Protein AF-0000000081545478 (afdb_homodimer)

Radius of gyration: 35.24 Å; Cα contacts (8 Å, |Δi|>4): 975; chains: 2; bounding box: 111×118×73 Å

Nearest PDB structures (foldseek):
  4j7p-assembly1_A  TM=8.850E-01  e=7.788E-20  Saccharomyces cerevisiae S288C
  4j7q-assembly3_A  TM=8.726E-01  e=6.795E-19  Saccharomyces cerevisiae S288C
  4m8z-assembly1_A  TM=8.424E-01  e=1.894E-19  Saccharomyces cerevisiae S288C
  4j7q-assembly3_B  TM=8.771E-01  e=1.252E-18  Saccharomyces cerevisiae S288C
  4fmm-assembly1_B  TM=8.836E-01  e=5.019E-18  Saccharomyces cerevisiae S288C

Solvent-accessible surface area (backbone atoms only — not comparable to full-atom values): 41500 Å² total; per-residue (Å²): 115,10,18,70,30,65,41,78,67,76,83,74,75,80,73,73,75,69,75,75,78,71,76,75,75,72,71,79,66,78,61,72,68,64,86,63,81,64,82,66,58,68,75,37,71,75,75,46,70,66,58,64,88,84,48,59,60,71,78,75,79,82,70,52,73,68,54,47,51,49,36,53,51,47,46,50,51,51,51,50,50,48,70,72,61,57,54,82,85,40,88,60,35,65,59,52,54,53,56,77,62,39,85,64,47,47,52,27,42,23,33,29,48,25,62,32,61,70,59,22,51,55,44,53,49,52,33,54,54,46,42,71,72,69,34,66,83,55,59,23,48,59,75,33,40,82,67,47,64,62,50,22,57,40,78,44,23,30,32,52,49,34,23,30,30,39,35,38,28,47,61,38,57,84,77,86,56,59,70,53,50,49,52,37,51,50,42,52,50,54,52,45,60,70,50,35,46,89,89,41,70,38,30,32,40,37,35,44,37,50,84,60,48,77,88,46,45,75,56,65,70,55,54,49,50,48,49,49,48,41,20,61,62,38,31,48,30,55,57,33,40,34,42,28,63,49,64,65,64,54,55,52,53,45,62,68,48,42,85,40,25,37,67,72,51,42,72,23,54,39,68,61,60,69,52,58,79,49,18,53,35,72,36,27,48,48,90,41,75,70,26,44,27,35,68,53,92,42,52,69,53,52,50,50,52,52,28,61,64,69,30,44,39,57,79,24,50,63,55,92,58,78,50,80,62,67,66,91,58,61,72,78,68,72,66,81,61,74,65,68,72,62,73,64,63,59,71,77,62,77,77,74,81,80,72,87,62,95,75,69,80,127,116,9,20,71,32,64,42,78,66,76,83,74,73,79,73,74,77,69,75,74,76,71,76,74,75,73,71,77,67,78,60,74,70,64,84,65,81,64,81,66,59,67,76,37,70,74,75,46,72,66,59,63,86,83,48,59,61,73,79,75,78,81,69,51,71,68,54,46,51,48,35,52,50,46,45,50,52,50,53,49,50,46,69,73,61,56,53,82,84,40,88,59,35,66,60,52,55,54,54,77,62,38,84,63,48,48,52,27,42,23,34,30,48,26,62,32,62,71,59,22,52,55,44,54,49,52,33,54,54,45,41,71,71,68,34,64,82,55,59,23,48,60,76,33,41,81,68,47,63,63,48,22,57,40,79,44,21,28,34,52,50,34,25,30,29,39,35,37,29,49,62,38,60,84,76,86,57,60,69,53,50,48,53,36,51,51,41,50,50,54,53,46,59,71,51,37,47,90,89,42,70,38,29,31,40,36,34,44,36,51,84,59,47,77,87,46,47,73,56,66,69,53,54,48,50,48,49,48,47,40,22,60,64,38,32,48,29,54,56,33,42,34,42,28,62,49,64,65,65,56,54,53,52,44,62,68,48,41,85,40,25,38,68,73,51,42,70,23,54,40,69,61,62,70,50,59,80,50,18,52,36,72,37,27,48,49,91,41,74,72,26,44,26,34,69,52,92,41,54,70,52,52,52,50,54,50,28,59,63,67,30,46,38,57,81,23,50,64,56,90,58,78,50,79,61,69,66,91,58,63,72,77,66,73,64,80,60,76,65,71,74,67,76,67,68,66,77,80,67,74,77,75,72,83,65,84,61,92,83,62,84,126

InterPro domains:
  IPR001251 CRAL-TRIO lipid binding domain [PF00650] (150-290)
  IPR001251 CRAL-TRIO lipid binding domain [PS50191] (137-297)
  IPR001251 CRAL-TRIO lipid binding domain [SM00516] (147-294)
  IPR001251 CRAL-TRIO lipid binding domain [cd00170] (141-290)
  IPR036273 CRAL/TRIO, N-terminal domain superfamily [SSF46938] (46-143)
  IPR036865 CRAL-TRIO lipid binding domain superfamily [G3DSA:3.40.525.10] (38-317)
  IPR036865 CRAL-TRIO lipid binding domain superfamily [SSF52087] (142-310)
  IPR052578 Phosphatidylinositol Transfer CRAL-TRIO Domain-Containing Protein [PTHR45824] (63-307)

Sequence (724 aa):
MSFLFARRPGTSRAPSIAPSVADADVANGSTTPAPETENKPAKTHSLLLTPPADIEVEALPPLSSDRQSQVDDLRKHLVELHHEGLAQDDPYYGFEEAWIHEVLLPERYLGAVNWDLAAAKVRIKATLEWRRSFQPECISPDEVKPEALTGKHFIGGFDKQGRPILTVTPRNENTKSYDRQLRYMVWSFERCIQLMPKGVFQLNLVMDLEGNNAANNPPMSTSRAALNIMQNHYPNRLARAICNRGPWFFTLFFRVVSPFVDPITRQKILFNPSMTSLANPDQIATQWEGGEYDYEWDFDSYWSQLLDYCGVNPDGSRVSGPVPVDQNKTMGLTGAGPAPIKDQLQQDEHHEVANGTAVQEAMSFLFARRPGTSRAPSIAPSVADADVANGSTTPAPETENKPAKTHSLLLTPPADIEVEALPPLSSDRQSQVDDLRKHLVELHHEGLAQDDPYYGFEEAWIHEVLLPERYLGAVNWDLAAAKVRIKATLEWRRSFQPECISPDEVKPEALTGKHFIGGFDKQGRPILTVTPRNENTKSYDRQLRYMVWSFERCIQLMPKGVFQLNLVMDLEGNNAANNPPMSTSRAALNIMQNHYPNRLARAICNRGPWFFTLFFRVVSPFVDPITRQKILFNPSMTSLANPDQIATQWEGGEYDYEWDFDSYWSQLLDYCGVNPDGSRVSGPVPVDQNKTMGLTGAGPAPIKDQLQQDEHHEVANGTAVQEA

Foldseek 3Di:
DPVPDPDDDDPDPPPPPPPDPPPPPPPPPVPVPDVPPPCAFDADLDFALAADPQFDADADDDDDPVLVVLLVVLLVLLVVCLVPPDDPPPPCSVVSVVQSPDPCVLVLLCVLVVNPSVNSNVLQVVLSVVCVVLVLLQPFCLLLVVQPQQCQWAWGFAWSNQQTEIEGELVSGDDQPLVSVLSVVSNSLVLSCLSGAPNQQAHEYEYECAPPDPVSDHDPVSVVVSVVCCSRNVGPHHQAYEYEPHDVVVVVVCVVCLVVDDPNVSVRYHYLDDCCVTHPQCRADPVHPSHRPDYDDDSVSRVVNSCLLSQADNSSDGNPDDSPPVCVRPVPPPDCPDDPVPCCCVCPPPPDPDDDDPPDDD/DPVPDPDDDDPDDPPPPPPDPPPPPPPPPVPVPDVPPPCAFDADLDFALAADPQFDADADDDDDPVLVVLLVVLLVLLVVCLVPPDDPPPPCSVVSVVVSPDPCVLVLLCVLVVNPSVNSNVLQSVLSVVCVVLVLLQPFCLLLVVQPQQCQWAWGFAWSNQQTEIEGELVSGDDQPLVSVLSVVSNSLVLSCLSGAPNQQAHEYEYECAPDDPVSDHDPVSVVVSVVCCSRNVGPHHQAYEYEPHDVVVVVVCVVCLVVDDPNVSVRYHYLDDVCVTHPQCRADPVHPSHRPDYDDDSVSRVVNSCLLSQADNSSDGNPDDSPPVCVPPVPPPPPPDDPPPVCCPDPPPPDDPPPDDDDPD

pLDDT: mean 78.4, std 28.28, range [15.73, 98.62]

Secondary structure (DSSP, 8-state):
-TTT------------------------------------PPPB-----S--TT--PPPPPPPPHHHHHHHHHHHHHHHHHHHHHS-TTSTTHHHHHHHHT-TTHHHHHHHHTTT-HHHHHHHHHHHHHHHHHH-GGG--HHHHHHHHTT-SEEEEEE-TTS-EEEEE-GGG-----HHHHHHHHHHHHHHHHHHPPTT---EEEEEE-TT--GGGS--HHHHHHHHHHHHHHSTT-EEEEEEES--HHHHHHHHHHGGGB-HHHHHHEEES--GGGTS-GGGSBTTSTT--B-BPP-HHHHHHHHHHHHTB-TTS-B-SS-----TT----------------------------------/-TTT------------------------------------PPPB-----S--TT--PPPPPPPPHHHHHHHHHHHHHHHHHHHHHS-TTSTTHHHHHHHHT-TTHHHHHHHHTTT-HHHHHHHHHHHHHHHHHH-GGG--HHHHHHHHTT-SEEEEEE-TTS-EEEEE-GGG-----HHHHHHHHHHHHHHHHHHPPTT---EEEEEE-TT--GGGSPPHHHHHHHHHHHHHHSTT-EEEEEEES--HHHHHHHHHHGGGB-HHHHHHEEES--GGGTS-GGGSBTTSTT--B-BPP-HHHHHHHHHHHHTB-TTS-B-SS-----TT----------------------------------

Structure (mmCIF, N/CA/C/O backbone):
data_AF-0000000081545478-model_v1
#
loop_
_entity.id
_entity.type
_entity.pdbx_description
1 polymer 'Uncharacterized protein'
#
loop_
_atom_site.group_PDB
_atom_site.id
_atom_site.type_symbol
_atom_site.label_atom_id
_atom_site.label_alt_id
_atom_site.label_comp_id
_atom_site.label_asym_id
_atom_site.label_entity_id
_atom_site.label_seq_id
_atom_site.pdbx_PDB_ins_code
_atom_site.Cartn_x
_atom_site.Cartn_y
_atom_site.Cartn_z
_atom_site.occupancy
_atom_site.B_iso_or_equiv
_atom_site.auth_seq_id
_atom_site.auth_comp_id
_atom_site.auth_asym_id
_atom_site.auth_atom_id
_atom_site.pdbx_PDB_model_num
ATOM 1 N N . MET A 1 1 ? 7.199 14.703 -2.213 1 29.78 1 MET A N 1
ATOM 2 C CA . MET A 1 1 ? 7.273 13.352 -1.655 1 29.78 1 MET A CA 1
ATOM 3 C C . MET A 1 1 ? 7.574 13.398 -0.161 1 29.78 1 MET A C 1
ATOM 5 O O . MET A 1 1 ? 7.871 12.367 0.448 1 29.78 1 MET A O 1
ATOM 9 N N . SER A 1 2 ? 7.562 14.672 0.334 1 42.41 2 SER A N 1
ATOM 10 C CA . SER A 1 2 ? 8.281 15.25 1.463 1 42.41 2 SER A CA 1
ATOM 11 C C . SER A 1 2 ? 7.457 15.18 2.744 1 42.41 2 SER A C 1
ATOM 13 O O . SER A 1 2 ? 7.957 15.484 3.828 1 42.41 2 SER A O 1
ATOM 15 N N . PHE A 1 3 ? 6.074 15.031 2.537 1 38.38 3 PHE A N 1
ATOM 16 C CA . PHE A 1 3 ? 5.34 15.078 3.795 1 38.38 3 PHE A CA 1
ATOM 17 C C . PHE A 1 3 ? 5.723 13.906 4.691 1 38.38 3 PHE A C 1
ATOM 19 O O . PHE A 1 3 ? 5.844 14.062 5.906 1 38.38 3 PHE A O 1
ATOM 26 N N . LEU A 1 4 ? 5.977 12.758 3.984 1 37.88 4 LEU A N 1
ATOM 27 C CA . LEU A 1 4 ? 6.352 11.523 4.676 1 37.88 4 LEU A CA 1
ATOM 28 C C . LEU A 1 4 ? 7.867 11.383 4.75 1 37.88 4 LEU A C 1
ATOM 30 O O . LEU A 1 4 ? 8.383 10.641 5.586 1 37.88 4 LEU A O 1
ATOM 34 N N . PHE A 1 5 ? 8.867 11.859 3.637 1 43.5 5 PHE A N 1
ATOM 35 C CA . PHE A 1 5 ? 10.133 11.203 3.336 1 43.5 5 PHE A CA 1
ATOM 36 C C . PHE A 1 5 ? 11.297 12.188 3.436 1 43.5 5 PHE A C 1
ATOM 38 O O .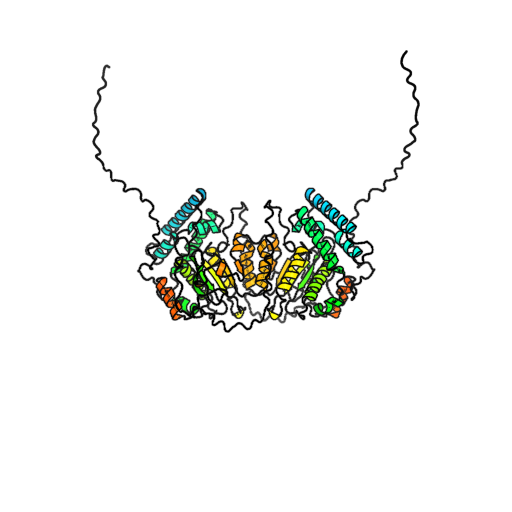 PHE A 1 5 ? 11.195 13.32 2.961 1 43.5 5 PHE A O 1
ATOM 45 N N . ALA A 1 6 ? 12.258 12.094 4.359 1 34.22 6 ALA A N 1
ATOM 46 C CA . ALA A 1 6 ? 13.602 12.648 4.18 1 34.22 6 ALA A CA 1
ATOM 47 C C . ALA A 1 6 ? 14.406 11.812 3.189 1 34.22 6 ALA A C 1
ATOM 49 O O . ALA A 1 6 ? 14.609 10.609 3.398 1 34.22 6 ALA A O 1
ATOM 50 N N . ARG A 1 7 ? 14.617 12.109 1.816 1 34.69 7 ARG A N 1
ATOM 51 C CA . ARG A 1 7 ? 15.352 11.344 0.819 1 34.69 7 ARG A CA 1
ATOM 52 C C . ARG A 1 7 ? 16.859 11.383 1.096 1 34.69 7 ARG A C 1
ATOM 54 O O . ARG A 1 7 ? 17.391 12.422 1.479 1 34.69 7 ARG A O 1
ATOM 61 N N . ARG A 1 8 ? 17.594 10.273 1.233 1 30.59 8 ARG A N 1
ATOM 62 C CA . ARG A 1 8 ? 19.047 10.25 1.146 1 30.59 8 ARG A CA 1
ATOM 63 C C . ARG A 1 8 ? 19.516 10.781 -0.204 1 30.59 8 ARG A C 1
ATOM 65 O O . ARG A 1 8 ? 18.812 10.656 -1.207 1 30.59 8 ARG A O 1
ATOM 72 N N . PRO A 1 9 ? 20.859 11.453 -0.385 1 28.75 9 PRO A N 1
ATOM 73 C CA . PRO A 1 9 ? 21.516 12.117 -1.509 1 28.75 9 PRO A CA 1
ATOM 74 C C . PRO A 1 9 ? 21.812 11.164 -2.666 1 28.75 9 PRO A C 1
ATOM 76 O O . PRO A 1 9 ? 22.609 11.492 -3.557 1 28.75 9 PRO A O 1
ATOM 79 N N . GLY A 1 10 ? 21.203 10.094 -3.129 1 25.89 10 GLY A N 1
ATOM 80 C CA . GLY A 1 10 ? 21.906 9.492 -4.254 1 25.89 10 GLY A CA 1
ATOM 81 C C . GLY A 1 10 ? 22.016 10.422 -5.449 1 25.89 10 GLY A C 1
ATOM 82 O O . GLY A 1 10 ? 21.281 11.414 -5.539 1 25.89 10 GLY A O 1
ATOM 83 N N . THR A 1 11 ? 23.25 10.453 -6.297 1 26.59 11 THR A N 1
ATOM 84 C CA . THR A 1 11 ? 23.766 11.195 -7.43 1 26.59 11 THR A CA 1
ATOM 85 C C . THR A 1 11 ? 22.734 11.289 -8.547 1 26.59 11 THR A C 1
ATOM 87 O O . THR A 1 11 ? 23.031 11.773 -9.641 1 26.59 11 THR A O 1
ATOM 90 N N . SER A 1 12 ? 21.562 10.641 -8.484 1 24.33 12 SER A N 1
ATOM 91 C CA . SER A 1 12 ? 20.984 10.359 -9.789 1 24.33 12 SER A CA 1
ATOM 92 C C . SER A 1 12 ? 20.562 11.648 -10.5 1 24.33 12 SER A C 1
ATOM 94 O O . SER A 1 12 ? 20.172 12.625 -9.844 1 24.33 12 SER A O 1
ATOM 96 N N . ARG A 1 13 ? 21 11.867 -11.891 1 24.81 13 ARG A N 1
ATOM 97 C CA . ARG A 1 13 ? 20.641 12.852 -12.898 1 24.81 13 ARG A CA 1
ATOM 98 C C . ARG A 1 13 ? 19.172 13.25 -12.773 1 24.81 13 ARG A C 1
ATOM 100 O O . ARG A 1 13 ? 18.328 12.422 -12.445 1 24.81 13 ARG A O 1
ATOM 107 N N . ALA A 1 14 ? 18.938 14.531 -12.859 1 25.2 14 ALA A N 1
ATOM 108 C CA . ALA A 1 14 ? 17.688 15.281 -12.734 1 25.2 14 ALA A CA 1
ATOM 109 C C . ALA A 1 14 ? 16.594 14.664 -13.594 1 25.2 14 ALA A C 1
ATOM 111 O O . ALA A 1 14 ? 16.703 14.617 -14.82 1 25.2 14 ALA A O 1
ATOM 112 N N . PRO A 1 15 ? 15.938 13.453 -13.148 1 22.56 15 PRO A N 1
ATOM 113 C CA . PRO A 1 15 ? 15.008 13 -14.18 1 22.56 15 PRO A CA 1
ATOM 114 C C . PRO A 1 15 ? 14.055 14.102 -14.641 1 22.56 15 PRO A C 1
ATOM 116 O O . PRO A 1 15 ? 13.727 15 -13.875 1 22.56 15 PRO A O 1
ATOM 119 N N . SER A 1 16 ? 14.18 14.539 -15.906 1 21.16 16 SER A N 1
ATOM 120 C CA . SER A 1 16 ? 13.273 15.43 -16.625 1 21.16 16 SER A CA 1
ATOM 121 C C . SER A 1 16 ? 11.82 15.141 -16.266 1 21.16 16 SER A C 1
ATOM 123 O O . SER A 1 16 ? 11.391 13.984 -16.266 1 21.16 16 SER A O 1
ATOM 125 N N . ILE A 1 17 ? 11.414 15.883 -15.328 1 22.72 17 ILE A N 1
ATOM 126 C CA . ILE A 1 17 ? 10.016 15.844 -14.922 1 22.72 17 ILE A CA 1
ATOM 127 C C . ILE A 1 17 ? 9.125 15.711 -16.156 1 22.72 17 ILE A C 1
ATOM 129 O O . ILE A 1 17 ? 9.078 16.609 -17 1 22.72 17 ILE A O 1
ATOM 133 N N . ALA A 1 18 ? 9.117 14.562 -16.75 1 23.89 18 ALA A N 1
ATOM 134 C CA . ALA A 1 18 ? 8.164 14.422 -17.844 1 23.89 18 ALA A CA 1
ATOM 135 C C . ALA A 1 18 ? 6.828 15.078 -17.5 1 23.89 18 ALA A C 1
ATOM 137 O O . ALA A 1 18 ? 6.391 15.055 -16.359 1 23.89 18 ALA A O 1
ATOM 138 N N . PRO A 1 19 ? 6.324 16.047 -18.328 1 22.33 19 PRO A N 1
ATOM 139 C CA . PRO A 1 19 ? 5.07 16.797 -18.234 1 22.33 19 PRO A CA 1
ATOM 140 C C . PRO A 1 19 ? 3.912 15.945 -17.719 1 22.33 19 PRO A C 1
ATOM 142 O O . PRO A 1 19 ? 3.934 14.719 -17.844 1 22.33 19 PRO A O 1
ATOM 145 N N . SER A 1 20 ? 3.375 16.406 -16.594 1 23.84 20 SER A N 1
ATOM 146 C CA . SER A 1 20 ? 2.125 15.945 -16 1 23.84 20 SER A CA 1
ATOM 147 C C . SER A 1 20 ? 1.13 15.516 -17.078 1 23.84 20 SER A C 1
ATOM 149 O O . SER A 1 20 ? 0.879 16.25 -18.031 1 23.84 20 SER A O 1
ATOM 151 N N . VAL A 1 21 ? 1.132 14.305 -17.406 1 24.56 21 VAL A N 1
ATOM 152 C CA . VAL A 1 21 ? 0.059 13.844 -18.281 1 24.56 21 VAL A CA 1
ATOM 153 C C . VAL A 1 21 ? -1.245 14.547 -17.922 1 24.56 21 VAL A C 1
ATOM 155 O O . VAL A 1 21 ? -1.682 14.516 -16.766 1 24.56 21 VAL A O 1
ATOM 158 N N . ALA A 1 22 ? -1.546 15.734 -18.547 1 24.7 22 ALA A N 1
ATOM 159 C CA . ALA A 1 22 ? -2.811 16.453 -18.641 1 24.7 22 ALA A CA 1
ATOM 160 C C . ALA A 1 22 ? -3.998 15.508 -18.5 1 24.7 22 ALA A C 1
ATOM 162 O O . ALA A 1 22 ? -4.07 14.492 -19.188 1 24.7 22 ALA A O 1
ATOM 163 N N . ASP A 1 23 ? -4.527 15.43 -17.344 1 25.06 23 ASP A N 1
ATOM 164 C CA . ASP A 1 23 ? -5.84 14.805 -17.203 1 25.06 23 ASP A CA 1
ATOM 165 C C . ASP A 1 23 ? -6.805 15.305 -18.281 1 25.06 23 ASP A C 1
ATOM 167 O O . ASP A 1 23 ? -7.062 16.5 -18.391 1 25.06 23 ASP A O 1
ATOM 171 N N . ALA A 1 24 ? -6.738 14.828 -19.5 1 25.86 24 ALA A N 1
ATOM 172 C CA . ALA A 1 24 ? -7.812 15.078 -20.453 1 25.86 24 ALA A CA 1
ATOM 173 C C . ALA A 1 24 ? -9.164 15.195 -19.75 1 25.86 24 ALA A C 1
ATOM 175 O O . ALA A 1 24 ? -9.539 14.312 -18.984 1 25.86 24 ALA A O 1
ATOM 176 N N . ASP A 1 25 ? -9.578 16.359 -19.359 1 25.92 25 ASP A N 1
ATOM 177 C CA . ASP A 1 25 ? -10.945 16.766 -19.078 1 25.92 25 ASP A CA 1
ATOM 178 C C . ASP A 1 25 ? -11.93 16.094 -20.031 1 25.92 25 ASP A C 1
ATOM 180 O O . ASP A 1 25 ? -11.953 16.391 -21.219 1 25.92 25 ASP A O 1
ATOM 184 N N . VAL A 1 26 ? -12.117 14.852 -19.969 1 25.78 26 VAL A N 1
ATOM 185 C CA . VAL A 1 26 ? -13.234 14.328 -20.75 1 25.78 26 VAL A CA 1
ATOM 186 C C . VAL A 1 26 ? -14.508 15.102 -20.406 1 25.78 26 VAL A C 1
ATOM 188 O O . VAL A 1 26 ? -15 15.039 -19.281 1 25.78 26 VAL A O 1
ATOM 191 N N . ALA A 1 27 ? -14.641 16.359 -20.875 1 27.2 27 ALA A N 1
ATOM 192 C CA . ALA A 1 27 ? -15.969 16.953 -20.984 1 27.2 27 ALA A CA 1
ATOM 193 C C . ALA A 1 27 ? -17.016 15.883 -21.297 1 27.2 27 ALA A C 1
ATOM 195 O O . ALA A 1 27 ? -16.875 15.109 -22.234 1 27.2 27 ALA A O 1
ATOM 196 N N . ASN A 1 28 ? -17.719 15.469 -20.281 1 26.55 28 ASN A N 1
ATOM 197 C CA . ASN A 1 28 ? -18.922 14.672 -20.453 1 26.55 28 ASN A CA 1
ATOM 198 C C . ASN A 1 28 ? -19.875 15.305 -21.469 1 26.55 28 ASN A C 1
ATOM 200 O O . ASN A 1 28 ? -20.719 16.109 -21.109 1 26.55 28 ASN A O 1
ATOM 204 N N . GLY A 1 29 ? -19.328 15.984 -22.547 1 26.53 29 GLY A N 1
ATOM 205 C CA . GLY A 1 29 ? -20.375 16.297 -23.516 1 26.53 29 GLY A CA 1
ATOM 206 C C . GLY A 1 29 ? -21.344 15.148 -23.703 1 26.53 29 GLY A C 1
ATOM 207 O O . GLY A 1 29 ? -20.938 13.992 -23.844 1 26.53 29 GLY A O 1
ATOM 208 N N . SER A 1 30 ? -22.516 15.336 -23.078 1 30.11 30 SER A N 1
ATOM 209 C CA . SER A 1 30 ? -23.688 14.5 -23.328 1 30.11 30 SER A CA 1
ATOM 210 C C . SER A 1 30 ? -23.891 14.25 -24.812 1 30.11 30 SER A C 1
ATOM 212 O O . SER A 1 30 ? -24.719 14.906 -25.453 1 30.11 30 SER A O 1
ATOM 214 N N . THR A 1 31 ? -22.812 14.258 -25.641 1 31.36 31 THR A N 1
ATOM 215 C CA . THR A 1 31 ? -23.25 13.898 -26.984 1 31.36 31 THR A CA 1
ATOM 216 C C . THR A 1 31 ? -24.125 12.641 -26.953 1 31.36 31 THR A C 1
ATOM 218 O O . THR A 1 31 ? -23.797 11.672 -26.266 1 31.36 31 THR A O 1
ATOM 221 N N . THR A 1 32 ? -25.391 12.836 -27.156 1 34.22 32 THR A N 1
ATOM 222 C CA . THR A 1 32 ? -26.281 11.727 -27.453 1 34.22 32 THR A CA 1
ATOM 223 C C . THR A 1 32 ? -25.578 10.664 -28.297 1 34.22 32 THR A C 1
ATOM 225 O O . THR A 1 32 ? -25.109 10.953 -29.406 1 34.22 32 THR A O 1
ATOM 228 N N . PRO A 1 33 ? -24.781 9.797 -27.625 1 34.97 33 PRO A N 1
ATOM 229 C CA . PRO A 1 33 ? -24.062 8.891 -28.531 1 34.97 33 PRO A CA 1
ATOM 230 C C . PRO A 1 33 ? -24.922 8.438 -29.703 1 34.97 33 PRO A C 1
ATOM 232 O O . PRO A 1 33 ? -26.141 8.266 -29.562 1 34.97 33 PRO A O 1
ATOM 235 N N . ALA A 1 34 ? -24.703 8.914 -30.859 1 35.97 34 ALA A N 1
ATOM 236 C CA . ALA A 1 34 ? -25.375 8.25 -31.984 1 35.97 34 ALA A CA 1
ATOM 237 C C . ALA A 1 34 ? -25.562 6.766 -31.703 1 35.97 34 ALA A C 1
ATOM 239 O O . ALA A 1 34 ? -24.781 6.164 -30.953 1 35.97 34 ALA A O 1
ATOM 240 N N . PRO A 1 35 ? -26.734 6.203 -31.938 1 37.16 35 PRO A N 1
ATOM 241 C CA . PRO A 1 35 ? -26.844 4.746 -31.828 1 37.16 35 PRO A CA 1
ATOM 242 C C . PRO A 1 35 ? -25.609 4.027 -32.375 1 37.16 35 PRO A C 1
ATOM 244 O O . PRO A 1 35 ? -25.375 4.062 -33.594 1 37.16 35 PRO A O 1
ATOM 247 N N . GLU A 1 36 ? -24.391 4.457 -31.969 1 37.41 36 GLU A N 1
ATOM 248 C CA . GLU A 1 36 ? -23.312 3.701 -32.594 1 37.41 36 GLU A CA 1
ATOM 249 C C . GLU A 1 36 ? -23.641 2.211 -32.656 1 37.41 36 GLU A C 1
ATOM 251 O O . GLU A 1 36 ? -23.922 1.595 -31.625 1 37.41 36 GLU A O 1
ATOM 256 N N . THR A 1 37 ? -24.312 1.802 -33.562 1 40.41 37 THR A N 1
ATOM 257 C CA . THR A 1 37 ? -24.281 0.386 -33.906 1 40.41 37 THR A CA 1
ATOM 258 C C . THR A 1 37 ? -22.938 -0.234 -33.531 1 40.41 37 THR A C 1
ATOM 260 O O . THR A 1 37 ? -22.016 -0.239 -34.344 1 40.41 37 THR A O 1
ATOM 263 N N . GLU A 1 38 ? -22.156 0.288 -32.531 1 45.47 38 GLU A N 1
ATOM 264 C CA . GLU A 1 38 ? -20.828 -0.16 -32.156 1 45.47 38 GLU A CA 1
ATOM 265 C C . GLU A 1 38 ? -20.75 -1.684 -32.094 1 45.47 38 GLU A C 1
ATOM 267 O O . GLU A 1 38 ? -21.625 -2.338 -31.531 1 45.47 38 GLU A O 1
ATOM 272 N N . ASN A 1 39 ? -20.188 -2.283 -33.062 1 51.59 39 ASN A N 1
ATOM 273 C CA . ASN A 1 39 ? -19.844 -3.684 -33.281 1 51.59 39 ASN A CA 1
ATOM 274 C C . ASN A 1 39 ? -19.328 -4.324 -31.984 1 51.59 39 ASN A C 1
ATOM 276 O O . ASN A 1 39 ? -18.141 -4.246 -31.672 1 51.59 39 ASN A O 1
ATOM 280 N N . LYS A 1 40 ? -20.031 -4.383 -30.969 1 66.56 40 LYS A N 1
ATOM 281 C CA . LYS A 1 40 ? -19.688 -5.168 -29.781 1 66.56 40 LYS A CA 1
ATOM 282 C C . LYS A 1 40 ? -19.141 -6.543 -30.172 1 66.56 40 LYS A C 1
ATOM 284 O O . LYS A 1 40 ? -19.75 -7.246 -30.984 1 66.56 40 LYS A O 1
ATOM 289 N N . PRO A 1 41 ? -17.984 -6.875 -29.734 1 77.5 41 PRO A N 1
ATOM 290 C CA . PRO A 1 41 ? -17.469 -8.211 -30.047 1 77.5 41 PRO A CA 1
ATOM 291 C C . PRO A 1 41 ? -18.484 -9.32 -29.75 1 77.5 41 PRO A C 1
ATOM 293 O O . PRO A 1 41 ? -19.297 -9.18 -28.844 1 77.5 41 PRO A O 1
ATOM 296 N N . ALA A 1 42 ? -18.5 -10.297 -30.562 1 87.81 42 ALA A N 1
ATOM 297 C CA . ALA A 1 42 ? -19.406 -11.43 -30.406 1 87.81 42 ALA A CA 1
ATOM 298 C C . ALA A 1 42 ? -19.062 -12.25 -29.172 1 87.81 42 ALA A C 1
ATOM 300 O O . ALA A 1 42 ? -17.891 -12.484 -28.875 1 87.81 42 ALA A O 1
ATOM 301 N N . LYS A 1 43 ? -20.141 -12.562 -28.422 1 93.69 43 LYS A N 1
ATOM 302 C CA . LYS A 1 43 ? -19.969 -13.461 -27.297 1 93.69 43 LYS A CA 1
ATOM 303 C C . LYS A 1 43 ? -19.359 -14.789 -27.734 1 93.69 43 LYS A C 1
ATOM 305 O O . LYS A 1 43 ? -19.609 -15.242 -28.859 1 93.69 43 LYS A O 1
ATOM 310 N N . THR A 1 44 ? -18.5 -15.289 -26.891 1 95.81 44 THR A N 1
ATOM 311 C CA . THR A 1 44 ? -17.875 -16.562 -27.219 1 95.81 44 THR A CA 1
ATOM 312 C C . THR A 1 44 ? -17.766 -17.453 -26 1 95.81 44 THR A C 1
ATOM 314 O O . THR A 1 44 ? -17.875 -16.984 -24.859 1 95.81 44 THR A O 1
ATOM 317 N N . HIS A 1 45 ? -17.625 -18.75 -26.25 1 96.62 45 HIS A N 1
ATOM 318 C CA . HIS A 1 45 ? -17.312 -19.734 -25.203 1 96.62 45 HIS A CA 1
ATOM 319 C C . HIS A 1 45 ? -15.953 -20.375 -25.438 1 96.62 45 HIS A C 1
ATOM 321 O O . HIS A 1 45 ? -15.602 -21.344 -24.75 1 96.62 45 HIS A O 1
ATOM 327 N N . SER A 1 46 ? -15.234 -19.812 -26.375 1 96.44 46 SER A N 1
ATOM 328 C CA . SER A 1 46 ? -13.891 -20.312 -26.672 1 96.44 46 SER A CA 1
ATOM 329 C C . SER A 1 46 ? -12.852 -19.672 -25.766 1 96.44 46 SER A C 1
ATOM 331 O O . SER A 1 46 ? -12.734 -18.438 -25.719 1 96.44 46 SER A O 1
ATOM 333 N N . LEU A 1 47 ? -12.133 -20.469 -25.094 1 97 47 LEU A N 1
ATOM 334 C CA . LEU A 1 47 ? -11.102 -19.984 -24.188 1 97 47 LEU A CA 1
ATOM 335 C C . LEU A 1 47 ? -9.82 -19.672 -24.953 1 97 47 LEU A C 1
ATOM 337 O O . LEU A 1 47 ? -9.484 -20.344 -25.922 1 97 47 LEU A O 1
ATOM 341 N N . LEU A 1 48 ? -9.164 -18.641 -24.547 1 97.44 48 LEU A N 1
ATOM 342 C CA . LEU A 1 48 ? -7.852 -18.297 -25.094 1 97.44 48 LEU A CA 1
ATOM 343 C C . LEU A 1 48 ? -6.738 -19 -24.328 1 97.44 48 LEU A C 1
ATOM 345 O O . LEU A 1 48 ? -6.32 -18.547 -23.25 1 97.44 48 LEU A O 1
ATOM 349 N N . LEU A 1 49 ? -6.246 -20.109 -24.875 1 96.81 49 LEU A N 1
ATOM 350 C CA . LEU A 1 49 ? -5.32 -20.969 -24.156 1 96.81 49 LEU A CA 1
ATOM 351 C C . LEU A 1 49 ? -3.949 -20.984 -24.828 1 96.81 49 LEU A C 1
ATOM 353 O O . LEU A 1 49 ? -3.008 -21.594 -24.312 1 96.81 49 LEU A O 1
ATOM 357 N N . THR A 1 50 ? -3.84 -20.312 -25.969 1 95.06 50 THR A N 1
ATOM 358 C CA . THR A 1 50 ? -2.574 -20.156 -26.688 1 95.06 50 THR A CA 1
ATOM 359 C C . THR A 1 50 ? -2.289 -18.688 -26.984 1 95.06 50 THR A C 1
ATOM 361 O O . THR A 1 50 ? -3.195 -17.938 -27.328 1 95.06 50 THR A O 1
ATOM 364 N N . PRO A 1 51 ? -1.076 -18.328 -26.812 1 94 51 PRO A N 1
ATOM 365 C CA . PRO A 1 51 ? -0.77 -16.938 -27.125 1 94 51 PRO A CA 1
ATOM 366 C C . PRO A 1 51 ? -0.974 -16.594 -28.609 1 94 51 PRO A C 1
ATOM 368 O O . PRO A 1 51 ? -0.86 -17.484 -29.453 1 94 51 PRO A O 1
ATOM 371 N N . PRO A 1 52 ? -1.3 -15.344 -28.812 1 92.75 52 PRO A N 1
ATOM 372 C CA . PRO A 1 52 ? -1.394 -14.938 -30.219 1 92.75 52 PRO A CA 1
ATOM 373 C C . PRO A 1 52 ? -0.081 -15.125 -30.969 1 92.75 52 PRO A C 1
ATOM 375 O O . PRO A 1 52 ? 0.998 -15.023 -30.375 1 92.75 52 PRO A O 1
ATOM 378 N N . ALA A 1 53 ? -0.192 -15.328 -32.219 1 88.69 53 ALA A N 1
ATOM 379 C CA . ALA A 1 53 ? 0.953 -15.625 -33.062 1 88.69 53 ALA A CA 1
ATOM 380 C C . ALA A 1 53 ? 1.876 -14.414 -33.188 1 88.69 53 ALA A C 1
ATOM 382 O O . ALA A 1 53 ? 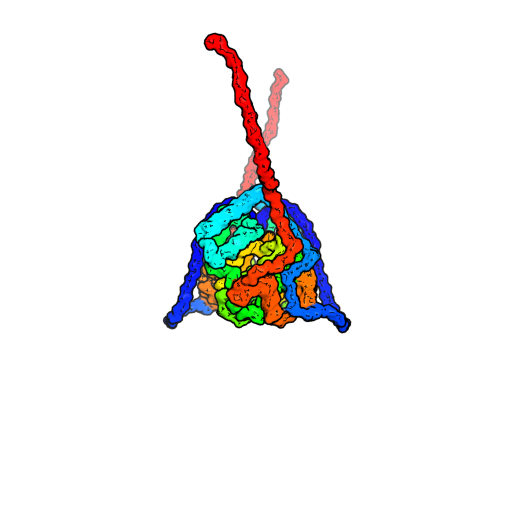3.072 -14.562 -33.469 1 88.69 53 ALA A O 1
ATOM 383 N N . ASP A 1 54 ? 1.359 -13.242 -32.969 1 88.12 54 ASP A N 1
ATOM 384 C CA . ASP A 1 54 ? 2.133 -12.023 -33.188 1 88.12 54 ASP A CA 1
ATOM 385 C C . ASP A 1 54 ? 2.91 -11.641 -31.938 1 88.12 54 ASP A C 1
ATOM 387 O O . ASP A 1 54 ? 3.641 -10.648 -31.922 1 88.12 54 ASP A O 1
ATOM 391 N N . ILE A 1 55 ? 2.754 -12.414 -30.922 1 86.25 55 ILE A N 1
ATOM 392 C CA . ILE A 1 55 ? 3.436 -12.078 -29.672 1 86.25 55 ILE A CA 1
ATOM 393 C C . ILE A 1 55 ? 4.895 -12.531 -29.75 1 86.25 55 ILE A C 1
ATOM 395 O O . ILE A 1 55 ? 5.184 -13.648 -30.172 1 86.25 55 ILE A O 1
ATOM 399 N N . GLU A 1 56 ? 5.73 -11.547 -29.5 1 80.44 56 GLU A N 1
ATOM 400 C CA . GLU A 1 56 ? 7.16 -11.828 -29.422 1 80.44 56 GLU A CA 1
ATOM 401 C C . GLU A 1 56 ? 7.633 -11.859 -27.969 1 80.44 56 GLU A C 1
ATOM 403 O O . GLU A 1 56 ? 7.57 -10.844 -27.266 1 80.44 56 GLU A O 1
ATOM 408 N N . VAL A 1 57 ? 8.039 -13.047 -27.547 1 86.5 57 VAL A N 1
ATOM 409 C CA . VAL A 1 57 ? 8.594 -13.188 -26.203 1 86.5 57 VAL A CA 1
ATOM 410 C C . VAL A 1 57 ? 10 -12.602 -26.156 1 86.5 57 VAL A C 1
ATOM 412 O O . VAL A 1 57 ? 10.875 -13.016 -26.906 1 86.5 57 VAL A O 1
ATOM 415 N N . GLU A 1 58 ? 10.07 -11.602 -25.359 1 84 58 GLU A N 1
ATOM 416 C CA . GLU A 1 58 ? 11.383 -10.977 -25.219 1 84 58 GLU A CA 1
ATOM 417 C C . GLU A 1 58 ? 12.406 -11.953 -24.641 1 84 58 GLU A C 1
ATOM 419 O O . GLU A 1 58 ? 12.109 -12.648 -23.656 1 84 58 GLU A O 1
ATOM 424 N N . ALA A 1 59 ? 13.562 -11.977 -25.344 1 84.69 59 ALA A N 1
ATOM 425 C CA . ALA A 1 59 ? 14.625 -12.859 -24.859 1 84.69 59 ALA A CA 1
ATOM 426 C C . ALA A 1 59 ? 15.195 -12.352 -23.547 1 84.69 59 ALA A C 1
ATOM 428 O O . ALA A 1 59 ? 15.32 -11.141 -23.328 1 84.69 59 ALA A O 1
ATOM 429 N N . LEU A 1 60 ? 15.5 -13.266 -22.703 1 86.19 60 LEU A N 1
ATOM 430 C CA . LEU A 1 60 ? 16.156 -12.906 -21.453 1 86.19 60 LEU A CA 1
ATOM 431 C C . LEU A 1 60 ? 17.609 -12.531 -21.688 1 86.19 60 LEU A C 1
ATOM 433 O O . LEU A 1 60 ? 18.281 -13.133 -22.516 1 86.19 60 LEU A O 1
ATOM 437 N N . PRO A 1 61 ? 17.984 -11.562 -20.969 1 86.12 61 PRO A N 1
ATOM 438 C CA . PRO A 1 61 ? 19.406 -11.234 -21.094 1 86.12 61 PRO A CA 1
ATOM 439 C C . PRO A 1 61 ? 20.312 -12.391 -20.688 1 86.12 61 PRO A C 1
ATOM 441 O O . PRO A 1 61 ? 19.984 -13.141 -19.766 1 86.12 61 PRO A O 1
ATOM 444 N N . PRO A 1 62 ? 21.484 -12.43 -21.438 1 91.38 62 PRO A N 1
ATOM 445 C CA . PRO A 1 62 ? 22.422 -13.484 -21.047 1 91.38 62 PRO A CA 1
ATOM 446 C C . PRO A 1 62 ? 22.969 -13.289 -19.641 1 91.38 62 PRO A C 1
ATOM 448 O O . PRO A 1 62 ? 23.156 -12.148 -19.188 1 91.38 62 PRO A O 1
ATOM 451 N N . LEU A 1 63 ? 23.234 -14.352 -19.047 1 93.75 63 LEU A N 1
ATOM 452 C CA . LEU A 1 63 ? 23.781 -14.312 -17.703 1 93.75 63 LEU A CA 1
ATOM 453 C C . LEU A 1 63 ? 25.297 -14.086 -17.734 1 93.75 63 LEU A C 1
ATOM 455 O O . LEU A 1 63 ? 25.969 -14.516 -18.688 1 93.75 63 LEU A O 1
ATOM 459 N N . SER A 1 64 ? 25.719 -13.391 -16.734 1 95.62 64 SER A N 1
ATOM 460 C CA . SER A 1 64 ? 27.156 -13.375 -16.547 1 95.62 64 SER A CA 1
ATOM 461 C C . SER A 1 64 ? 27.688 -14.766 -16.219 1 95.62 64 SER A C 1
ATOM 463 O O . SER A 1 64 ? 26.922 -15.656 -15.844 1 95.62 64 SER A O 1
ATOM 465 N N . SER A 1 65 ? 29.031 -14.891 -16.422 1 95.62 65 SER A N 1
ATOM 466 C CA . SER A 1 65 ? 29.656 -16.172 -16.125 1 95.62 65 SER A CA 1
ATOM 467 C C . SER A 1 65 ? 29.438 -16.578 -14.672 1 95.62 65 SER A C 1
ATOM 469 O O . SER A 1 65 ? 29.188 -17.75 -14.375 1 95.62 65 SER A O 1
ATOM 471 N N . ASP A 1 66 ? 29.484 -15.625 -13.82 1 96.5 66 ASP A N 1
ATOM 472 C CA . ASP A 1 66 ? 29.281 -15.883 -12.398 1 96.5 66 ASP A CA 1
ATOM 473 C C . ASP A 1 66 ? 27.859 -16.344 -12.125 1 96.5 66 ASP A C 1
ATOM 475 O O . ASP A 1 66 ? 27.641 -17.297 -11.383 1 96.5 66 ASP A O 1
ATOM 479 N N . ARG A 1 67 ? 26.953 -15.727 -12.711 1 96.44 67 ARG A N 1
ATOM 480 C CA . ARG A 1 67 ? 25.547 -16.078 -12.508 1 96.44 67 ARG A CA 1
ATOM 481 C C . ARG A 1 67 ? 25.234 -17.453 -13.125 1 96.44 67 ARG A C 1
ATOM 483 O O . ARG A 1 67 ? 24.469 -18.234 -12.555 1 96.44 67 ARG A O 1
ATOM 490 N N . GLN A 1 68 ? 25.875 -17.688 -14.203 1 97.25 68 GLN A N 1
ATOM 491 C CA . GLN A 1 68 ? 25.688 -19 -14.82 1 97.25 68 GLN A CA 1
ATOM 492 C C . GLN A 1 68 ? 26.203 -20.109 -13.914 1 97.25 68 GLN A C 1
ATOM 494 O O . GLN A 1 68 ? 25.578 -21.172 -13.805 1 97.25 68 GLN A O 1
ATOM 499 N N . SER A 1 69 ? 27.312 -19.828 -13.336 1 98 69 SER A N 1
ATOM 500 C CA . SER A 1 69 ? 27.875 -20.797 -12.398 1 98 69 SER A CA 1
ATOM 501 C C . SER A 1 69 ? 26.906 -21.062 -11.242 1 98 69 SER A C 1
ATOM 503 O O . SER A 1 69 ? 26.75 -22.203 -10.805 1 98 69 SER A O 1
ATOM 505 N N . GLN A 1 70 ? 26.266 -20.047 -10.766 1 98.12 70 GLN A N 1
ATOM 506 C CA . GLN A 1 70 ? 25.297 -20.172 -9.672 1 98.12 70 GLN A CA 1
ATOM 507 C C . GLN A 1 70 ? 24.078 -20.984 -10.117 1 98.12 70 GLN A C 1
ATOM 509 O O . GLN A 1 70 ? 23.578 -21.812 -9.352 1 98.12 70 GLN A O 1
ATOM 514 N N . VAL A 1 71 ? 23.703 -20.734 -11.297 1 98.12 71 VAL A N 1
ATOM 515 C CA . VAL A 1 71 ? 22.578 -21.469 -11.859 1 98.12 71 VAL A CA 1
ATOM 516 C C . VAL A 1 71 ? 22.922 -22.953 -11.938 1 98.12 71 VAL A C 1
ATOM 518 O O . VAL A 1 71 ? 22.125 -23.797 -11.508 1 98.12 71 VAL A O 1
ATOM 521 N N . ASP A 1 72 ? 24.078 -23.297 -12.43 1 98.06 72 ASP A N 1
ATOM 522 C CA . ASP A 1 72 ? 24.516 -24.688 -12.578 1 98.06 72 ASP A CA 1
ATOM 523 C C . ASP A 1 72 ? 24.641 -25.359 -11.219 1 98.06 72 ASP A C 1
ATOM 525 O O . ASP A 1 72 ? 24.25 -26.516 -11.055 1 98.06 72 ASP A O 1
ATOM 529 N N . ASP A 1 73 ? 25.172 -24.609 -10.281 1 98.38 73 ASP A N 1
ATOM 530 C CA . ASP A 1 73 ? 25.359 -25.141 -8.938 1 98.38 73 ASP A CA 1
ATOM 531 C C . ASP A 1 73 ? 24 -25.453 -8.289 1 98.38 73 ASP A C 1
ATOM 533 O O . ASP A 1 73 ? 23.844 -26.484 -7.633 1 98.38 73 ASP A O 1
ATOM 537 N N . LEU A 1 74 ? 23.094 -24.562 -8.453 1 98.5 74 LEU A N 1
ATOM 538 C CA . LEU A 1 74 ? 21.781 -24.766 -7.855 1 98.5 74 LEU A CA 1
ATOM 539 C C . LEU A 1 74 ? 21.062 -25.938 -8.516 1 98.5 74 LEU A C 1
ATOM 541 O O . LEU A 1 74 ? 20.391 -26.719 -7.84 1 98.5 74 LEU A O 1
ATOM 545 N N . ARG A 1 75 ? 21.234 -26.062 -9.781 1 97.75 75 ARG A N 1
ATOM 546 C CA . ARG A 1 75 ? 20.656 -27.188 -10.5 1 97.75 75 ARG A CA 1
ATOM 547 C C . ARG A 1 75 ? 21.234 -28.516 -10.008 1 97.75 75 ARG A C 1
ATOM 549 O O . ARG A 1 75 ? 20.5 -29.484 -9.781 1 97.75 75 ARG A O 1
ATOM 556 N N . LYS A 1 76 ? 22.469 -28.516 -9.898 1 97.5 76 LYS A N 1
ATOM 557 C CA . LYS A 1 76 ? 23.141 -29.719 -9.398 1 97.5 76 LYS A CA 1
ATOM 558 C C . LYS A 1 76 ? 22.625 -30.094 -8.008 1 97.5 76 LYS A C 1
ATOM 560 O O . LYS A 1 76 ? 22.375 -31.266 -7.73 1 97.5 76 LYS A O 1
ATOM 565 N N . HIS A 1 77 ? 22.531 -29.062 -7.203 1 97.81 77 HIS A N 1
ATOM 566 C CA . HIS A 1 77 ? 22.016 -29.281 -5.855 1 97.81 77 HIS A CA 1
ATOM 567 C C . HIS A 1 77 ? 20.625 -29.891 -5.887 1 97.81 77 HIS A C 1
ATOM 569 O O . HIS A 1 77 ? 20.328 -30.828 -5.141 1 97.81 77 HIS A O 1
ATOM 575 N N . LEU A 1 78 ? 19.812 -29.391 -6.727 1 97 78 LEU A N 1
ATOM 576 C CA . LEU A 1 78 ? 18.438 -29.844 -6.852 1 97 78 LEU A CA 1
ATOM 577 C C . LEU A 1 78 ? 18.375 -31.281 -7.344 1 97 78 LEU A C 1
ATOM 579 O O . LEU A 1 78 ? 17.578 -32.094 -6.855 1 97 78 LEU A O 1
ATOM 583 N N . VAL A 1 79 ? 19.188 -31.625 -8.266 1 96.25 79 VAL A N 1
ATOM 584 C CA . VAL A 1 79 ? 19.25 -32.969 -8.812 1 96.25 79 VAL A CA 1
ATOM 585 C C . VAL A 1 79 ? 19.703 -33.938 -7.723 1 96.25 79 VAL A C 1
ATOM 587 O O . VAL A 1 79 ? 19.156 -35.031 -7.605 1 96.25 79 VAL A O 1
ATOM 590 N N . GLU A 1 80 ? 20.609 -33.5 -6.953 1 96.56 80 GLU A N 1
ATOM 591 C CA . GLU A 1 80 ? 21.078 -34.344 -5.84 1 96.56 80 GLU A CA 1
ATOM 592 C C . GLU A 1 80 ? 19.953 -34.562 -4.824 1 96.56 80 GLU A C 1
ATOM 594 O O . GLU A 1 80 ? 19.766 -35.688 -4.355 1 96.56 80 GLU A O 1
ATOM 599 N N . LEU A 1 81 ? 19.25 -33.531 -4.512 1 96.88 81 LEU A N 1
ATOM 600 C CA . LEU A 1 81 ? 18.125 -33.656 -3.574 1 96.88 81 LEU A CA 1
ATOM 601 C C . LEU A 1 81 ? 17.078 -34.625 -4.098 1 96.88 81 LEU A C 1
ATOM 603 O O . LEU A 1 81 ? 16.484 -35.375 -3.324 1 96.88 81 LEU A O 1
ATOM 607 N N . HIS A 1 82 ? 16.844 -34.531 -5.375 1 95.25 82 HIS A N 1
ATOM 608 C CA . HIS A 1 82 ? 15.867 -35.406 -5.996 1 95.25 82 HIS A CA 1
ATOM 609 C C . HIS A 1 82 ? 16.328 -36.844 -5.941 1 95.25 82 HIS A C 1
ATOM 611 O O . HIS A 1 82 ? 15.547 -37.75 -5.582 1 95.25 82 HIS A O 1
ATOM 617 N N . HIS A 1 83 ? 17.516 -37.094 -6.234 1 92.31 83 HIS A N 1
ATOM 618 C CA . HIS A 1 83 ? 18.062 -38.469 -6.273 1 92.31 83 HIS A CA 1
ATOM 619 C C . HIS A 1 83 ? 18.094 -39.094 -4.879 1 92.31 83 HIS A C 1
ATOM 621 O O . HIS A 1 83 ? 17.875 -40.281 -4.73 1 92.31 83 HIS A O 1
ATOM 627 N N . GLU A 1 84 ? 18.281 -38.312 -3.883 1 92.12 84 GLU A N 1
ATOM 628 C CA . GLU A 1 84 ? 18.438 -38.812 -2.521 1 92.12 84 GLU A CA 1
ATOM 629 C C . GLU A 1 84 ? 17.109 -38.875 -1.79 1 92.12 84 GLU A C 1
ATOM 631 O O . GLU A 1 84 ? 16.984 -39.5 -0.748 1 92.12 84 GLU A O 1
ATOM 636 N N . GLY A 1 85 ? 16.219 -38.219 -2.314 1 88.69 85 GLY A N 1
ATOM 637 C CA . GLY A 1 85 ? 15.023 -38 -1.523 1 88.69 85 GLY A CA 1
ATOM 638 C C . GLY A 1 85 ? 13.898 -38.938 -1.872 1 88.69 85 GLY A C 1
ATOM 639 O O . GLY A 1 85 ? 13.562 -39.844 -1.084 1 88.69 85 GLY A O 1
ATOM 640 N N . LEU A 1 86 ? 13.312 -38.875 -3.025 1 89.56 86 LEU A N 1
ATOM 641 C CA . LEU A 1 86 ? 12.141 -39.656 -3.395 1 89.56 86 LEU A CA 1
ATOM 642 C C . LEU A 1 86 ? 12.547 -40.938 -4.094 1 89.56 86 LEU A C 1
ATOM 644 O O . LEU A 1 86 ? 13.391 -40.906 -4.992 1 89.56 86 LEU A O 1
ATOM 648 N N . ALA A 1 87 ? 11.914 -42 -3.645 1 91.81 87 ALA A N 1
ATOM 649 C CA . ALA A 1 87 ? 12.133 -43.281 -4.324 1 91.81 87 ALA A CA 1
ATOM 650 C C . ALA A 1 87 ? 11.609 -43.25 -5.758 1 91.81 87 ALA A C 1
ATOM 652 O O . ALA A 1 87 ? 10.609 -42.562 -6.039 1 91.81 87 ALA A O 1
ATOM 653 N N . GLN A 1 88 ? 12.25 -43.969 -6.637 1 89.88 88 GLN A N 1
ATOM 654 C CA . GLN A 1 88 ? 11.914 -43.938 -8.055 1 89.88 88 GLN A CA 1
ATOM 655 C C . GLN A 1 88 ? 10.508 -44.469 -8.297 1 89.88 88 GLN A C 1
ATOM 657 O O . GLN A 1 88 ? 9.852 -44.094 -9.273 1 89.88 88 GLN A O 1
ATOM 662 N N . ASP A 1 89 ? 10.055 -45.375 -7.484 1 91.81 89 ASP A N 1
ATOM 663 C CA . ASP A 1 89 ? 8.742 -45.969 -7.684 1 91.81 89 ASP A CA 1
ATOM 664 C C . ASP A 1 89 ? 7.648 -45.156 -7.008 1 91.81 89 ASP A C 1
ATOM 666 O O . ASP A 1 89 ? 6.465 -45.469 -7.102 1 91.81 89 ASP A O 1
ATOM 670 N N . ASP A 1 90 ? 8.07 -44.062 -6.363 1 94.06 90 ASP A N 1
ATOM 671 C CA . ASP A 1 90 ? 7.074 -43.156 -5.801 1 94.06 90 ASP A CA 1
ATOM 672 C C . ASP A 1 90 ? 6.203 -42.562 -6.895 1 94.06 90 ASP A C 1
ATOM 674 O O . ASP A 1 90 ? 6.715 -42.094 -7.926 1 94.06 90 ASP A O 1
ATOM 678 N N . PRO A 1 91 ? 4.93 -42.531 -6.668 1 92.06 91 PRO A N 1
ATOM 679 C CA . PRO A 1 91 ? 4.023 -42 -7.691 1 92.06 91 PRO A CA 1
ATOM 680 C C . PRO A 1 91 ? 4.301 -40.531 -8.031 1 92.06 91 PRO A C 1
ATOM 682 O O . PRO A 1 91 ? 3.945 -40.062 -9.117 1 92.06 91 PRO A O 1
ATOM 685 N N . TYR A 1 92 ? 4.941 -39.812 -7.105 1 93.75 92 TYR A N 1
ATOM 686 C CA . TYR A 1 92 ? 5.188 -38.406 -7.324 1 93.75 92 TYR A CA 1
ATOM 687 C C . TYR A 1 92 ? 6.539 -38.156 -7.988 1 93.75 92 TYR A C 1
ATOM 689 O O . TYR A 1 92 ? 6.879 -37.031 -8.352 1 93.75 92 TYR A O 1
ATOM 697 N N . TYR A 1 93 ? 7.336 -39.188 -8.203 1 94.12 93 TYR A N 1
ATOM 698 C CA . TYR A 1 93 ? 8.703 -39.094 -8.703 1 94.12 93 TYR A CA 1
ATOM 699 C C . TYR A 1 93 ? 8.742 -38.406 -10.055 1 94.12 93 TYR A C 1
ATOM 701 O O . TYR A 1 93 ? 9.57 -37.5 -10.281 1 94.12 93 TYR A O 1
ATOM 709 N N . GLY A 1 94 ? 7.852 -38.812 -10.977 1 92.44 94 GLY A N 1
ATOM 710 C CA . GLY A 1 94 ? 7.816 -38.219 -12.312 1 92.44 94 GLY A CA 1
ATOM 711 C C . GLY A 1 94 ? 7.504 -36.75 -12.305 1 92.44 94 GLY A C 1
ATOM 712 O O . GLY A 1 94 ? 8.078 -35.969 -13.086 1 92.44 94 GLY A O 1
ATOM 713 N N . PHE A 1 95 ? 6.578 -36.344 -11.461 1 93.44 95 PHE A N 1
ATOM 714 C CA . PHE A 1 95 ? 6.223 -34.938 -11.344 1 93.44 95 PHE A CA 1
ATOM 715 C C . PHE A 1 95 ? 7.391 -34.125 -10.797 1 93.44 95 PHE A C 1
ATOM 717 O O . PHE A 1 95 ? 7.691 -33.031 -11.297 1 93.44 95 PHE A O 1
ATOM 724 N N . GLU A 1 96 ? 8.039 -34.656 -9.773 1 95.75 96 GLU A N 1
ATOM 725 C CA . GLU A 1 96 ? 9.203 -33.969 -9.211 1 95.75 96 GLU A CA 1
ATOM 726 C C . GLU A 1 96 ? 10.32 -33.844 -10.25 1 95.75 96 GLU A C 1
ATOM 728 O O . GLU A 1 96 ? 10.961 -32.781 -10.344 1 95.75 96 GLU A O 1
ATOM 733 N N . GLU A 1 97 ? 10.539 -34.938 -10.977 1 94.75 97 GLU A N 1
ATOM 734 C CA . GLU A 1 97 ? 11.555 -34.938 -12.023 1 94.75 97 GLU A CA 1
ATOM 735 C C . GLU A 1 97 ? 11.289 -33.844 -13.055 1 94.75 97 GLU A C 1
ATOM 737 O O . GLU A 1 97 ? 12.211 -33.125 -13.469 1 94.75 97 GLU A O 1
ATOM 742 N N . ALA A 1 98 ? 10.086 -33.75 -13.477 1 93.38 98 ALA A N 1
ATOM 743 C CA . ALA A 1 98 ? 9.719 -32.719 -14.438 1 93.38 98 ALA A CA 1
ATOM 744 C C . ALA A 1 98 ? 9.945 -31.312 -13.867 1 93.38 98 ALA A C 1
ATOM 746 O O . ALA A 1 98 ? 10.453 -30.422 -14.555 1 93.38 98 ALA A O 1
ATOM 747 N N . TRP A 1 99 ? 9.609 -31.109 -12.586 1 96.12 99 TRP A N 1
ATOM 748 C CA . TRP A 1 99 ? 9.719 -29.797 -11.953 1 96.12 99 TRP A CA 1
ATOM 749 C C . TRP A 1 99 ? 11.18 -29.359 -11.836 1 96.12 99 TRP A C 1
ATOM 751 O O . TRP A 1 99 ? 11.516 -28.219 -12.141 1 96.12 99 TRP A O 1
ATOM 761 N N . ILE A 1 100 ? 12.086 -30.25 -11.422 1 96.19 100 ILE A N 1
ATOM 762 C CA . ILE A 1 100 ? 13.469 -29.859 -11.156 1 96.19 100 ILE A CA 1
ATOM 763 C C . ILE A 1 100 ? 14.164 -29.531 -12.477 1 96.19 100 ILE A C 1
ATOM 765 O O . ILE A 1 100 ? 15.242 -28.922 -12.477 1 96.19 100 ILE A O 1
ATOM 769 N N . HIS A 1 101 ? 13.539 -29.922 -13.578 1 93.25 101 HIS A N 1
ATOM 770 C CA . HIS A 1 101 ? 14.148 -29.656 -14.875 1 93.25 101 HIS A CA 1
ATOM 771 C C . HIS A 1 101 ? 13.461 -28.5 -15.578 1 93.25 101 HIS A C 1
ATOM 773 O O . HIS A 1 101 ? 13.727 -28.234 -16.75 1 93.25 101 HIS A O 1
ATOM 779 N N . GLU A 1 102 ? 12.516 -27.891 -14.867 1 94.06 102 GLU A N 1
ATOM 780 C CA . GLU A 1 102 ? 11.883 -26.703 -15.445 1 94.06 102 GLU A CA 1
ATOM 781 C C . GLU A 1 102 ? 12.922 -25.672 -15.859 1 94.06 102 GLU A C 1
ATOM 783 O O . GLU A 1 102 ? 13.859 -25.391 -15.109 1 94.06 102 GLU A O 1
ATOM 788 N N . VAL A 1 103 ? 12.68 -25.156 -17.031 1 90 103 VAL A N 1
ATOM 789 C CA . VAL A 1 103 ? 13.555 -24.125 -17.562 1 90 103 VAL A CA 1
ATOM 790 C C . VAL A 1 103 ? 13.461 -22.875 -16.688 1 90 103 VAL A C 1
ATOM 792 O O . VAL A 1 103 ? 12.367 -22.484 -16.266 1 90 103 VAL A O 1
ATOM 795 N N . LEU A 1 104 ? 14.555 -22.297 -16.312 1 94.62 104 LEU A N 1
ATOM 796 C CA . LEU A 1 104 ? 14.711 -21.031 -15.586 1 94.62 104 LEU A CA 1
ATOM 797 C C . LEU A 1 104 ? 14.359 -21.203 -14.109 1 94.62 104 LEU A C 1
ATOM 799 O O . LEU A 1 104 ? 14.242 -20.219 -13.375 1 94.62 104 LEU A O 1
ATOM 803 N N . LEU A 1 105 ? 14.109 -22.453 -13.688 1 97 105 LEU A N 1
ATOM 804 C CA . LEU A 1 105 ? 13.797 -22.719 -12.289 1 97 105 LEU A CA 1
ATOM 805 C C . LEU A 1 105 ? 14.883 -22.156 -11.375 1 97 105 LEU A C 1
ATOM 807 O O . LEU A 1 105 ? 14.602 -21.359 -10.477 1 97 105 LEU A O 1
ATOM 811 N N . PRO A 1 106 ? 16.203 -22.484 -11.602 1 97.62 106 PRO A N 1
ATOM 812 C CA . PRO A 1 106 ? 17.234 -21.953 -10.719 1 97.62 106 PRO A CA 1
ATOM 813 C C . PRO A 1 106 ? 17.297 -20.422 -10.734 1 97.62 106 PRO A C 1
ATOM 815 O O . PRO A 1 106 ? 17.484 -19.797 -9.695 1 97.62 106 PRO A O 1
ATOM 818 N N . GLU A 1 107 ? 17.094 -19.828 -11.898 1 96.31 107 GLU A N 1
ATOM 819 C CA . GLU A 1 107 ? 17.141 -18.375 -12.039 1 96.31 107 GLU A CA 1
ATOM 820 C C . GLU A 1 107 ? 16.062 -17.703 -11.203 1 96.31 107 GLU A C 1
ATOM 822 O O . GLU A 1 107 ? 16.297 -16.672 -10.586 1 96.31 107 GLU A O 1
ATOM 827 N N . ARG A 1 108 ? 14.891 -18.266 -11.18 1 96.38 108 ARG A N 1
ATOM 828 C CA . ARG A 1 108 ? 13.789 -17.703 -10.406 1 96.38 108 ARG A CA 1
ATOM 829 C C . ARG A 1 108 ? 14.117 -17.703 -8.914 1 96.38 108 ARG A C 1
ATOM 831 O O . ARG A 1 108 ? 13.898 -16.703 -8.227 1 96.38 108 ARG A O 1
ATOM 838 N N . TYR A 1 109 ? 14.664 -18.781 -8.469 1 97.44 109 TYR A N 1
ATOM 839 C CA . TYR A 1 109 ? 14.977 -18.906 -7.047 1 97.44 109 TYR A CA 1
ATOM 840 C C . TYR A 1 109 ? 16.188 -18.062 -6.676 1 97.44 109 TYR A C 1
ATOM 842 O O . TYR A 1 109 ? 16.219 -17.438 -5.609 1 97.44 109 TYR A O 1
ATOM 850 N N . LEU A 1 110 ? 17.203 -18.016 -7.547 1 97.5 110 LEU A N 1
ATOM 851 C CA . LEU A 1 110 ? 18.344 -17.141 -7.32 1 97.5 110 LEU A CA 1
ATOM 852 C C . LEU A 1 110 ? 17.938 -15.672 -7.344 1 97.5 110 LEU A C 1
ATOM 854 O O . LEU A 1 110 ? 18.359 -14.891 -6.488 1 97.5 110 LEU A O 1
ATOM 858 N N . GLY A 1 111 ? 17.062 -15.383 -8.281 1 93.31 111 GLY A N 1
ATOM 859 C CA . GLY A 1 111 ? 16.578 -14.016 -8.375 1 93.31 111 GLY A CA 1
ATOM 860 C C . GLY A 1 111 ? 15.812 -13.57 -7.152 1 93.31 111 GLY A C 1
ATOM 861 O O . GLY A 1 111 ? 15.859 -12.398 -6.77 1 93.31 111 GLY A O 1
ATOM 862 N N . ALA A 1 112 ? 15.156 -14.508 -6.543 1 92.38 112 ALA A N 1
ATOM 863 C CA . ALA A 1 112 ? 14.305 -14.195 -5.395 1 92.38 112 ALA A CA 1
ATOM 864 C C . ALA A 1 112 ? 15.141 -13.883 -4.16 1 92.38 112 ALA A C 1
ATOM 866 O O . ALA A 1 112 ? 14.633 -13.328 -3.182 1 92.38 112 ALA A O 1
ATOM 867 N N . VAL A 1 113 ? 16.359 -14.195 -4.176 1 94.25 113 VAL A N 1
ATOM 868 C CA . VAL A 1 113 ? 17.219 -13.969 -3.025 1 94.25 113 VAL A CA 1
ATOM 869 C C . VAL A 1 113 ? 18.453 -13.18 -3.457 1 94.25 113 VAL A C 1
ATOM 871 O O . VAL A 1 113 ? 19.547 -13.383 -2.932 1 94.25 113 VAL A O 1
ATOM 874 N N . ASN A 1 114 ? 18.312 -12.477 -4.512 1 90.44 114 ASN A N 1
ATOM 875 C CA . ASN A 1 114 ? 19.359 -11.578 -5.008 1 90.44 114 ASN A CA 1
ATOM 876 C C . ASN A 1 114 ? 20.641 -12.328 -5.328 1 90.44 114 ASN A C 1
ATOM 878 O O . ASN A 1 114 ? 21.734 -11.883 -4.961 1 90.44 114 ASN A O 1
ATOM 882 N N . TRP A 1 115 ? 20.5 -13.508 -5.762 1 96.12 115 TRP A N 1
ATOM 883 C CA . TRP A 1 115 ? 21.578 -14.336 -6.285 1 96.12 115 TRP A CA 1
ATOM 884 C C . TRP A 1 115 ? 22.547 -14.75 -5.176 1 96.12 115 TRP A C 1
ATOM 886 O O . TRP A 1 115 ? 23.75 -14.852 -5.398 1 96.12 115 TRP A O 1
ATOM 896 N N . ASP A 1 116 ? 21.969 -14.883 -4.016 1 97.06 116 ASP A N 1
ATOM 897 C CA . ASP A 1 116 ? 22.641 -15.57 -2.916 1 97.06 116 ASP A CA 1
ATOM 898 C C . ASP A 1 116 ? 22.453 -17.078 -3.02 1 97.06 116 ASP A C 1
ATOM 900 O O . ASP A 1 116 ? 21.391 -17.609 -2.668 1 97.06 116 ASP A O 1
ATOM 904 N N . LEU A 1 117 ? 23.516 -17.719 -3.42 1 98.25 117 LEU A N 1
ATOM 905 C CA . LEU A 1 117 ? 23.422 -19.141 -3.727 1 98.25 117 LEU A CA 1
ATOM 906 C C . LEU A 1 117 ? 23.031 -19.938 -2.49 1 98.25 117 LEU A C 1
ATOM 908 O O . LEU A 1 117 ? 22.203 -20.859 -2.576 1 98.25 117 LEU A O 1
ATOM 912 N N . ALA A 1 118 ? 23.641 -19.609 -1.362 1 98.44 118 ALA A N 1
ATOM 913 C CA . ALA A 1 118 ? 23.312 -20.328 -0.133 1 98.44 118 ALA A CA 1
ATOM 914 C C . ALA A 1 118 ? 21.844 -20.188 0.227 1 98.44 118 ALA A C 1
ATOM 916 O O . ALA A 1 118 ? 21.188 -21.156 0.565 1 98.44 118 ALA A O 1
ATOM 917 N N . ALA A 1 119 ? 21.328 -19.047 0.123 1 98 119 ALA A N 1
ATOM 918 C CA . ALA A 1 119 ? 19.906 -18.781 0.412 1 98 119 ALA A CA 1
ATOM 919 C C . ALA A 1 119 ? 19 -19.484 -0.598 1 98 119 ALA A C 1
ATOM 921 O O . ALA A 1 119 ? 17.953 -20 -0.237 1 98 119 ALA A O 1
ATOM 922 N N . ALA A 1 120 ? 19.453 -19.469 -1.79 1 98.31 120 ALA A N 1
ATOM 923 C CA . ALA A 1 120 ? 18.672 -20.125 -2.838 1 98.31 120 ALA A CA 1
ATOM 924 C C . ALA A 1 120 ? 18.562 -21.625 -2.594 1 98.31 120 ALA A C 1
ATOM 926 O O . ALA A 1 120 ? 17.516 -22.219 -2.824 1 98.31 120 ALA A O 1
ATOM 927 N N . LYS A 1 121 ? 19.641 -22.203 -2.148 1 98.62 121 LYS A N 1
ATOM 928 C CA . LYS A 1 121 ? 19.641 -23.641 -1.854 1 98.62 121 LYS A CA 1
ATOM 929 C C . LYS A 1 121 ? 18.641 -23.969 -0.753 1 98.62 121 LYS A C 1
ATOM 931 O O . LYS A 1 121 ? 17.922 -24.969 -0.846 1 98.62 121 LYS A O 1
ATOM 936 N N . VAL A 1 122 ? 18.625 -23.156 0.196 1 98.38 122 VAL A N 1
ATOM 937 C CA . VAL A 1 122 ? 17.703 -23.359 1.304 1 98.38 122 VAL A CA 1
ATOM 938 C C . VAL A 1 122 ? 16.266 -23.25 0.803 1 98.38 122 VAL A C 1
ATOM 940 O O . VAL A 1 122 ? 15.414 -24.094 1.11 1 98.38 122 VAL A O 1
ATOM 943 N N . ARG A 1 123 ? 15.969 -22.281 0.023 1 97.88 123 ARG A N 1
ATOM 944 C CA . ARG A 1 123 ? 14.617 -21.984 -0.44 1 97.88 123 ARG A CA 1
ATOM 945 C C . ARG A 1 123 ? 14.117 -23.062 -1.399 1 97.88 123 ARG A C 1
ATOM 947 O O . ARG A 1 123 ? 12.977 -23.516 -1.296 1 97.88 123 ARG A O 1
ATOM 954 N N . ILE A 1 124 ? 14.945 -23.391 -2.316 1 98.12 124 ILE A N 1
ATOM 955 C CA . ILE A 1 124 ? 14.5 -24.344 -3.332 1 98.12 124 ILE A CA 1
ATOM 956 C C . ILE A 1 124 ? 14.297 -25.719 -2.699 1 98.12 124 ILE A C 1
ATOM 958 O O . ILE A 1 124 ? 13.398 -26.469 -3.105 1 98.12 124 ILE A O 1
ATOM 962 N N . LYS A 1 125 ? 15.094 -26.078 -1.693 1 98.31 125 LYS A N 1
ATOM 963 C CA . LYS A 1 125 ? 14.875 -27.312 -0.943 1 98.31 125 LYS A CA 1
ATOM 964 C C . LYS A 1 125 ? 13.531 -27.297 -0.218 1 98.31 125 LYS A C 1
ATOM 966 O O . LYS A 1 125 ? 12.812 -28.297 -0.201 1 98.31 125 LYS A O 1
ATOM 971 N N . ALA A 1 126 ? 13.25 -26.172 0.373 1 98.31 126 ALA A N 1
ATOM 972 C CA . ALA A 1 126 ? 11.969 -26.031 1.062 1 98.31 126 ALA A CA 1
ATOM 973 C C . ALA A 1 126 ? 10.805 -26.234 0.1 1 98.31 126 ALA A C 1
ATOM 975 O O . ALA A 1 126 ? 9.797 -26.844 0.458 1 98.31 126 ALA A O 1
ATOM 976 N N . THR A 1 127 ? 10.961 -25.734 -1.12 1 98.38 127 THR A N 1
ATOM 977 C CA . THR A 1 127 ? 9.906 -25.906 -2.113 1 98.38 127 THR A CA 1
ATOM 978 C C . THR A 1 127 ? 9.781 -27.359 -2.539 1 98.38 127 THR A C 1
ATOM 980 O O . THR A 1 127 ? 8.68 -27.875 -2.701 1 98.38 127 THR A O 1
ATOM 983 N N . LEU A 1 128 ? 10.969 -27.953 -2.729 1 98.06 128 LEU A N 1
ATOM 984 C CA . LEU A 1 128 ? 10.953 -29.375 -3.082 1 98.06 128 LEU A CA 1
ATOM 985 C C . LEU A 1 128 ? 10.203 -30.188 -2.035 1 98.06 128 LEU A C 1
ATOM 987 O O . LEU A 1 128 ? 9.344 -31 -2.375 1 98.06 128 LEU A O 1
ATOM 991 N N . GLU A 1 129 ? 10.469 -29.938 -0.8 1 97.75 129 GLU A N 1
ATOM 992 C CA . GLU A 1 129 ? 9.812 -30.641 0.296 1 97.75 129 GLU A CA 1
ATOM 993 C C . GLU A 1 129 ? 8.32 -30.312 0.355 1 97.75 129 GLU A C 1
ATOM 995 O O . GLU A 1 129 ? 7.492 -31.188 0.599 1 97.75 129 GLU A O 1
ATOM 1000 N N . TRP A 1 130 ? 8.008 -29.094 0.151 1 98.25 130 TRP A N 1
ATOM 1001 C CA . TRP A 1 130 ? 6.617 -28.656 0.122 1 98.25 130 TRP A CA 1
ATOM 1002 C C . TRP A 1 130 ? 5.855 -29.359 -1.001 1 98.25 130 TRP A C 1
ATOM 1004 O O . TRP A 1 130 ? 4.723 -29.797 -0.807 1 98.25 130 TRP A O 1
ATOM 1014 N N . ARG A 1 131 ? 6.434 -29.453 -2.166 1 98 131 ARG A N 1
ATOM 1015 C CA . ARG A 1 131 ? 5.789 -30.094 -3.309 1 98 131 ARG A CA 1
ATOM 1016 C C . ARG A 1 131 ? 5.559 -31.578 -3.051 1 98 131 ARG A C 1
ATOM 1018 O O . ARG A 1 131 ? 4.551 -32.156 -3.48 1 98 131 ARG A O 1
ATOM 1025 N N . ARG A 1 132 ? 6.457 -32.219 -2.342 1 96.94 132 ARG A N 1
ATOM 1026 C CA . ARG A 1 132 ? 6.281 -33.625 -1.98 1 96.94 132 ARG A CA 1
ATOM 1027 C C . ARG A 1 132 ? 5.062 -33.812 -1.08 1 96.94 132 ARG A C 1
ATOM 1029 O O . ARG A 1 132 ? 4.348 -34.812 -1.19 1 96.94 132 ARG A O 1
ATOM 1036 N N . SER A 1 133 ? 4.863 -32.875 -0.252 1 97 133 SER A N 1
ATOM 1037 C CA . SER A 1 133 ? 3.775 -32.969 0.713 1 97 133 SER A CA 1
ATOM 1038 C C . SER A 1 133 ? 2.465 -32.438 0.127 1 97 133 SER A C 1
ATOM 1040 O O . SER A 1 133 ? 1.432 -33.125 0.219 1 97 133 SER A O 1
ATOM 1042 N N . PHE A 1 134 ? 2.518 -31.328 -0.537 1 97.5 134 PHE A N 1
ATOM 1043 C CA . PHE A 1 134 ? 1.334 -30.641 -1.04 1 97.5 134 PHE A CA 1
ATOM 1044 C C . PHE A 1 134 ? 0.895 -31.219 -2.377 1 97.5 134 PHE A C 1
ATOM 1046 O O . PHE A 1 134 ? -0.295 -31.234 -2.699 1 97.5 134 PHE A O 1
ATOM 1053 N N . GLN A 1 135 ? 1.808 -31.641 -3.254 1 96.75 135 GLN A N 1
ATOM 1054 C CA . GLN A 1 135 ? 1.632 -32.281 -4.559 1 96.75 135 GLN A CA 1
ATOM 1055 C C . GLN A 1 135 ? 0.731 -31.438 -5.457 1 96.75 135 GLN A C 1
ATOM 1057 O O . GLN A 1 135 ? -0.328 -31.891 -5.891 1 96.75 135 GLN A O 1
ATOM 1062 N N . PRO A 1 136 ? 1.2 -30.266 -5.84 1 97.19 136 PRO A N 1
ATOM 1063 C CA . PRO A 1 136 ? 0.378 -29.344 -6.629 1 97.19 136 PRO A CA 1
ATOM 1064 C C . PRO A 1 136 ? -0.095 -29.953 -7.945 1 97.19 136 PRO A C 1
ATOM 1066 O O . PRO A 1 136 ? -1.226 -29.703 -8.375 1 97.19 136 PRO A O 1
ATOM 1069 N N . GLU A 1 137 ? 0.686 -30.812 -8.594 1 94.31 137 GLU A N 1
ATOM 1070 C CA . GLU A 1 137 ? 0.361 -31.422 -9.891 1 94.31 137 GLU A CA 1
ATOM 1071 C C . GLU A 1 137 ? -0.74 -32.469 -9.75 1 94.31 137 GLU A C 1
ATOM 1073 O O . GLU A 1 137 ? -1.385 -32.812 -10.734 1 94.31 137 GLU A O 1
ATOM 1078 N N . CYS A 1 138 ? -0.951 -32.875 -8.578 1 94.44 138 CYS A N 1
ATOM 1079 C CA . CYS A 1 138 ? -1.868 -34 -8.367 1 94.44 138 CYS A CA 1
ATOM 1080 C C . CYS A 1 138 ? -3.199 -33.5 -7.805 1 94.44 138 CYS A C 1
ATOM 1082 O O . CYS A 1 138 ? -4.09 -34.312 -7.523 1 94.44 138 CYS A O 1
ATOM 1084 N N . ILE A 1 139 ? -3.367 -32.219 -7.629 1 97.06 139 ILE A N 1
ATOM 1085 C CA . ILE A 1 139 ? -4.664 -31.719 -7.207 1 97.06 139 ILE A CA 1
ATOM 1086 C C . ILE A 1 139 ? -5.719 -32.031 -8.266 1 97.06 139 ILE A C 1
ATOM 1088 O O . ILE A 1 139 ? -5.598 -31.594 -9.414 1 97.06 139 ILE A O 1
ATOM 1092 N N . SER A 1 140 ? -6.684 -32.781 -7.91 1 97.12 140 SER A N 1
ATOM 1093 C CA . SER A 1 140 ? -7.668 -33.219 -8.891 1 97.12 140 SER A CA 1
ATOM 1094 C C . SER A 1 140 ? -8.672 -32.094 -9.195 1 97.12 140 SER A C 1
ATOM 1096 O O . SER A 1 140 ? -9.125 -31.406 -8.281 1 97.12 140 SER A O 1
ATOM 1098 N N . PRO A 1 141 ? -9.023 -31.984 -10.461 1 97.88 141 PRO A N 1
ATOM 1099 C CA . PRO A 1 141 ? -10.109 -31.062 -10.797 1 97.88 141 PRO A CA 1
ATOM 1100 C C . PRO A 1 141 ? -11.383 -31.328 -10.008 1 97.88 141 PRO A C 1
ATOM 1102 O O . PRO A 1 141 ? -12.078 -30.391 -9.609 1 97.88 141 PRO A O 1
ATOM 1105 N N . ASP A 1 142 ? -11.641 -32.562 -9.734 1 97.75 142 ASP A N 1
ATOM 1106 C CA . ASP A 1 142 ? -12.836 -32.906 -8.969 1 97.75 142 ASP A CA 1
ATOM 1107 C C . ASP A 1 142 ? -12.781 -32.312 -7.559 1 97.75 142 ASP A C 1
ATOM 1109 O O . ASP A 1 142 ? -13.805 -31.906 -7.012 1 97.75 142 ASP A O 1
ATOM 1113 N N . GLU A 1 143 ? -11.625 -32.312 -7.008 1 97.69 143 GLU A N 1
ATOM 1114 C CA . GLU A 1 143 ? -11.438 -31.797 -5.664 1 97.69 143 GLU A CA 1
ATOM 1115 C C . GLU A 1 143 ? -11.773 -30.297 -5.605 1 97.69 143 GLU A C 1
ATOM 1117 O O . GLU A 1 143 ? -12.414 -29.844 -4.66 1 97.69 143 GLU A O 1
ATOM 1122 N N . VAL A 1 144 ? -11.375 -29.547 -6.609 1 98.31 144 VAL A N 1
ATOM 1123 C CA . VAL A 1 144 ? -11.43 -28.094 -6.496 1 98.31 144 VAL A CA 1
ATOM 1124 C C . VAL A 1 144 ? -12.578 -27.547 -7.344 1 98.31 144 VAL A C 1
ATOM 1126 O O . VAL A 1 144 ? -12.844 -26.344 -7.348 1 98.31 144 VAL A O 1
ATOM 1129 N N . LYS A 1 145 ? -13.328 -28.375 -7.992 1 98.25 145 LYS A N 1
ATOM 1130 C CA . LYS A 1 145 ? -14.422 -28.016 -8.883 1 98.25 145 LYS A CA 1
ATOM 1131 C C . LYS A 1 145 ? -15.438 -27.125 -8.164 1 98.25 145 LYS A C 1
ATOM 1133 O O . LYS A 1 145 ? -15.891 -26.125 -8.719 1 98.25 145 LYS A O 1
ATOM 1138 N N . PRO A 1 146 ? -15.812 -27.438 -6.914 1 98.12 146 PRO A N 1
ATOM 1139 C CA . PRO A 1 146 ? -16.781 -26.562 -6.238 1 98.12 146 PRO A CA 1
ATOM 1140 C C . PRO A 1 146 ? -16.312 -25.109 -6.164 1 98.12 146 PRO A C 1
ATOM 1142 O O . PRO A 1 146 ? -17.141 -24.188 -6.172 1 98.12 146 PRO A O 1
ATOM 1145 N N . GLU A 1 147 ? -15.008 -24.875 -6.094 1 97.62 147 GLU A N 1
ATOM 1146 C CA . GLU A 1 147 ? -14.461 -23.531 -6.039 1 97.62 147 GLU A CA 1
ATOM 1147 C C . GLU A 1 147 ? -14.586 -22.828 -7.391 1 97.62 147 GLU A C 1
ATOM 1149 O O . GLU A 1 147 ? -14.656 -21.594 -7.457 1 97.62 147 GLU A O 1
ATOM 1154 N N . ALA A 1 148 ? -14.641 -23.547 -8.438 1 98.31 148 ALA A N 1
ATOM 1155 C CA . ALA A 1 148 ? -14.477 -23.016 -9.789 1 98.31 148 ALA A CA 1
ATOM 1156 C C . ALA A 1 148 ? -15.82 -22.641 -10.398 1 98.31 148 ALA A C 1
ATOM 1158 O O . ALA A 1 148 ? -15.883 -21.953 -11.422 1 98.31 148 ALA A O 1
ATOM 1159 N N . LEU A 1 149 ? -16.891 -22.984 -9.789 1 98.38 149 LEU A N 1
ATOM 1160 C CA . LEU A 1 149 ? -18.219 -22.984 -10.383 1 98.38 149 LEU A CA 1
ATOM 1161 C C . LEU A 1 149 ? -18.641 -21.562 -10.734 1 98.38 149 LEU A C 1
ATOM 1163 O O . LEU A 1 149 ? -19.391 -21.344 -11.703 1 98.38 149 LEU A O 1
ATOM 1167 N N . THR A 1 150 ? -18.141 -20.531 -10.023 1 97.19 150 THR A N 1
ATOM 1168 C CA . THR A 1 150 ? -18.703 -19.188 -10.117 1 97.19 150 THR A CA 1
ATOM 1169 C C . THR A 1 150 ? -17.797 -18.297 -10.961 1 97.19 150 THR A C 1
ATOM 1171 O O . THR A 1 150 ? -18.094 -17.125 -11.172 1 97.19 150 THR A O 1
ATOM 1174 N N . GLY A 1 151 ? -16.641 -18.844 -11.414 1 97.44 151 GLY A N 1
ATOM 1175 C CA . GLY A 1 151 ? -15.711 -18.031 -12.195 1 97.44 151 GLY A CA 1
ATOM 1176 C C . GLY A 1 151 ? -14.875 -17.109 -11.344 1 97.44 151 GLY A C 1
ATOM 1177 O O . GLY A 1 151 ? -14.375 -16.094 -11.836 1 97.44 151 GLY A O 1
ATOM 1178 N N . LYS A 1 152 ? -14.711 -17.391 -10.016 1 96.62 152 LYS A N 1
ATOM 1179 C CA . LYS A 1 152 ? -13.875 -16.547 -9.156 1 96.62 152 LYS A CA 1
ATOM 1180 C C . LYS A 1 152 ? -12.438 -16.516 -9.664 1 96.62 152 LYS A C 1
ATOM 1182 O O . LYS A 1 152 ? -11.703 -15.562 -9.398 1 96.62 152 LYS A O 1
ATOM 1187 N N . HIS A 1 153 ? -12.031 -17.594 -10.289 1 98.19 153 HIS A N 1
ATOM 1188 C CA . HIS A 1 153 ? -10.82 -17.609 -11.109 1 98.19 153 HIS A CA 1
ATOM 1189 C C . HIS A 1 153 ? -11.156 -17.781 -12.586 1 98.19 153 HIS A C 1
ATOM 1191 O O . HIS A 1 153 ? -12.023 -18.594 -12.938 1 98.19 153 HIS A O 1
ATOM 1197 N N . PHE A 1 154 ? -10.547 -17.016 -13.391 1 98.38 154 PHE A N 1
ATOM 1198 C CA . PHE A 1 154 ? -10.688 -17.172 -14.836 1 98.38 154 PHE A CA 1
ATOM 1199 C C . PHE A 1 154 ? -9.328 -17.078 -15.523 1 98.38 154 PHE A C 1
ATOM 1201 O O . PHE A 1 154 ? -8.625 -16.078 -15.398 1 98.38 154 PHE A O 1
ATOM 1208 N N . ILE A 1 155 ? -8.961 -18.172 -16.141 1 98.44 155 ILE A N 1
ATOM 1209 C CA . ILE A 1 155 ? -7.734 -18.219 -16.938 1 98.44 155 ILE A CA 1
ATOM 1210 C C . ILE A 1 155 ? -8.07 -18 -18.422 1 98.44 155 ILE A C 1
ATOM 1212 O O . ILE A 1 155 ? -8.844 -18.766 -19 1 98.44 155 ILE A O 1
ATOM 1216 N N . GLY A 1 156 ? -7.523 -16.938 -18.969 1 97 156 GLY A N 1
ATOM 1217 C CA . GLY A 1 156 ? -7.762 -16.656 -20.375 1 97 156 GLY A CA 1
ATOM 1218 C C . GLY A 1 156 ? -7.082 -15.391 -20.859 1 97 156 GLY A C 1
ATOM 1219 O O . GLY A 1 156 ? -7.25 -14.328 -20.266 1 97 156 GLY A O 1
ATOM 1220 N N . GLY A 1 157 ? -6.332 -15.586 -21.891 1 97.56 157 GLY A N 1
ATOM 1221 C CA . GLY A 1 157 ? -5.637 -14.453 -22.469 1 97.56 157 GLY A CA 1
ATOM 1222 C C . GLY A 1 157 ? -4.16 -14.422 -22.125 1 97.56 157 GLY A C 1
ATOM 1223 O O . GLY A 1 157 ? -3.711 -15.109 -21.219 1 97.56 157 GLY A O 1
ATOM 1224 N N . PHE A 1 158 ? -3.424 -13.625 -22.922 1 98.12 158 PHE A N 1
ATOM 1225 C CA . PHE A 1 158 ? -1.981 -13.461 -22.797 1 98.12 158 PHE A CA 1
ATOM 1226 C C . PHE A 1 158 ? -1.584 -12 -22.984 1 98.12 158 PHE A C 1
ATOM 1228 O O . PHE A 1 158 ? -2.211 -11.281 -23.766 1 98.12 158 PHE A O 1
ATOM 1235 N N . ASP A 1 159 ? -0.583 -11.609 -22.188 1 97.38 159 ASP A N 1
ATOM 1236 C CA . ASP A 1 159 ? -0.076 -10.266 -22.422 1 97.38 159 ASP A CA 1
ATOM 1237 C C . ASP A 1 159 ? 0.859 -10.227 -23.625 1 97.38 159 ASP A C 1
ATOM 1239 O O . ASP A 1 159 ? 1.01 -11.234 -24.328 1 97.38 159 ASP A O 1
ATOM 1243 N N . LYS A 1 160 ? 1.443 -9.086 -23.906 1 96.31 160 LYS A N 1
ATOM 1244 C CA . LYS A 1 160 ? 2.23 -8.859 -25.125 1 96.31 160 LYS A CA 1
ATOM 1245 C C . LYS A 1 160 ? 3.561 -9.602 -25.062 1 96.31 160 LYS A C 1
ATOM 1247 O O . LYS A 1 160 ? 4.293 -9.656 -26.047 1 96.31 160 LYS A O 1
ATOM 1252 N N . GLN A 1 161 ? 3.84 -10.266 -23.953 1 95.5 161 GLN A N 1
ATOM 1253 C CA . GLN A 1 161 ? 5.047 -11.07 -23.797 1 95.5 161 GLN A CA 1
ATOM 1254 C C . GLN A 1 161 ? 4.715 -12.555 -23.688 1 95.5 161 GLN A C 1
ATOM 1256 O O . GLN A 1 161 ? 5.574 -13.367 -23.344 1 95.5 161 GLN A O 1
ATOM 1261 N N . GLY A 1 162 ? 3.457 -12.891 -23.922 1 96.56 162 GLY A N 1
ATOM 1262 C CA . GLY A 1 162 ? 3.041 -14.289 -23.938 1 96.56 162 GLY A CA 1
ATOM 1263 C C . GLY A 1 162 ? 2.736 -14.828 -22.547 1 96.56 162 GLY A C 1
ATOM 1264 O O . GLY A 1 162 ? 2.621 -16.047 -22.359 1 96.56 162 GLY A O 1
ATOM 1265 N N . ARG A 1 163 ? 2.641 -13.953 -21.578 1 97.56 163 ARG A N 1
ATOM 1266 C CA . ARG A 1 163 ? 2.35 -14.383 -20.219 1 97.56 163 ARG A CA 1
ATOM 1267 C C . ARG A 1 163 ? 0.849 -14.562 -20 1 97.56 163 ARG A C 1
ATOM 1269 O O . ARG A 1 163 ? 0.057 -13.695 -20.375 1 97.56 163 ARG A O 1
ATOM 1276 N N . PRO A 1 164 ? 0.442 -15.664 -19.438 1 98.31 164 PRO A N 1
ATOM 1277 C CA . PRO A 1 164 ? -0.988 -15.891 -19.219 1 98.31 164 PRO A CA 1
ATOM 1278 C C . PRO A 1 164 ? -1.594 -14.898 -18.219 1 98.31 164 PRO A C 1
ATOM 1280 O O . PRO A 1 164 ? -0.876 -14.336 -17.391 1 98.31 164 PRO A O 1
ATOM 1283 N N . ILE A 1 165 ? -2.891 -14.719 -18.359 1 98.56 165 ILE A N 1
ATOM 1284 C CA . ILE A 1 165 ? -3.641 -13.82 -17.469 1 98.56 165 ILE A CA 1
ATOM 1285 C C . ILE A 1 165 ? -4.582 -14.641 -16.594 1 98.56 165 ILE A C 1
ATOM 1287 O O . ILE A 1 165 ? -5.414 -15.391 -17.094 1 98.56 165 ILE A O 1
ATOM 1291 N N . LEU A 1 166 ? -4.402 -14.594 -15.367 1 98.62 166 LEU A N 1
ATOM 1292 C CA . LEU A 1 166 ? -5.324 -15.117 -14.367 1 98.62 166 LEU A CA 1
ATOM 1293 C C . LEU A 1 166 ? -6.152 -13.992 -13.75 1 98.62 166 LEU A C 1
ATOM 1295 O O . LEU A 1 166 ? -5.609 -13.094 -13.109 1 98.62 166 LEU A O 1
ATOM 1299 N N . THR A 1 167 ? -7.473 -14.023 -13.93 1 98.12 167 THR A N 1
ATOM 1300 C CA . THR A 1 167 ? -8.375 -13.039 -13.328 1 98.12 167 THR A CA 1
ATOM 1301 C C . THR A 1 167 ? -9.016 -13.609 -12.062 1 98.12 167 THR A C 1
ATOM 1303 O O . THR A 1 167 ? -9.562 -14.711 -12.086 1 98.12 167 THR A O 1
ATOM 1306 N N . VAL A 1 168 ? -8.883 -12.898 -11.039 1 95.81 168 VAL A N 1
ATOM 1307 C CA . VAL A 1 168 ? -9.5 -13.242 -9.766 1 95.81 168 VAL A CA 1
ATOM 1308 C C . VAL A 1 168 ? -10.609 -12.242 -9.445 1 95.81 168 VAL A C 1
ATOM 1310 O O . VAL A 1 168 ? -10.391 -11.031 -9.492 1 95.81 168 VAL A O 1
ATOM 1313 N N . THR A 1 169 ? -11.812 -12.789 -9.117 1 94.56 169 THR A N 1
ATOM 1314 C CA . THR A 1 169 ? -12.992 -11.977 -8.82 1 94.56 169 THR A CA 1
ATOM 1315 C C . THR A 1 169 ? -13.547 -12.305 -7.441 1 94.56 169 THR A C 1
ATOM 1317 O O . THR A 1 169 ? -14.414 -13.172 -7.309 1 94.56 169 THR A O 1
ATOM 1320 N N . PRO A 1 170 ? -13.172 -11.508 -6.449 1 90 170 PRO A N 1
ATOM 1321 C CA . PRO A 1 170 ? -13.539 -11.812 -5.062 1 90 170 PRO A CA 1
ATOM 1322 C C . PRO A 1 170 ? -15.047 -11.891 -4.855 1 90 170 PRO A C 1
ATOM 1324 O O . PRO A 1 170 ? -15.531 -12.727 -4.086 1 90 170 PRO A O 1
ATOM 1327 N N . ARG A 1 171 ? -15.812 -11.117 -5.512 1 89.81 171 ARG A N 1
ATOM 1328 C CA . ARG A 1 171 ? -17.266 -11.086 -5.305 1 89.81 171 ARG A CA 1
ATOM 1329 C C . ARG A 1 171 ? -17.891 -12.406 -5.73 1 89.81 171 ARG A C 1
ATOM 1331 O O . ARG A 1 171 ? -19.047 -12.68 -5.398 1 89.81 171 ARG A O 1
ATOM 1338 N N . ASN A 1 172 ? -17.156 -13.203 -6.492 1 94 172 ASN A N 1
ATOM 1339 C CA . ASN A 1 172 ? -17.672 -14.484 -6.961 1 94 172 ASN A CA 1
ATOM 1340 C C . ASN A 1 172 ? -17.344 -15.609 -5.984 1 94 172 ASN A C 1
ATOM 1342 O O . ASN A 1 172 ? -17.594 -16.781 -6.277 1 94 172 ASN A O 1
ATOM 1346 N N . GLU A 1 173 ? -16.812 -15.234 -4.824 1 91.94 173 GLU A N 1
ATOM 1347 C CA . GLU A 1 173 ? -16.547 -16.25 -3.818 1 91.94 173 GLU A CA 1
ATOM 1348 C C . GLU A 1 173 ? -17.828 -16.984 -3.422 1 91.94 173 GLU A C 1
ATOM 1350 O O . GLU A 1 173 ? -18.844 -16.344 -3.125 1 91.94 173 GLU A O 1
ATOM 1355 N N . ASN A 1 174 ? -17.781 -18.312 -3.408 1 92.25 174 ASN A N 1
ATOM 1356 C CA . ASN A 1 174 ? -19.016 -19.078 -3.26 1 92.25 174 ASN A CA 1
ATOM 1357 C C . ASN A 1 174 ? -18.906 -20.109 -2.15 1 92.25 174 ASN A C 1
ATOM 1359 O O . ASN A 1 174 ? -19.859 -20.859 -1.89 1 92.25 174 ASN A O 1
ATOM 1363 N N . THR A 1 175 ? -17.719 -20.203 -1.548 1 93.19 175 THR A N 1
ATOM 1364 C CA . THR A 1 175 ? -17.5 -21.219 -0.528 1 93.19 175 THR A CA 1
ATOM 1365 C C . THR A 1 175 ? -16.812 -20.641 0.7 1 93.19 175 THR A C 1
ATOM 1367 O O . THR A 1 175 ? -16.344 -19.5 0.667 1 93.19 175 THR A O 1
ATOM 1370 N N . LYS A 1 176 ? -16.812 -21.422 1.788 1 91.25 176 LYS A N 1
ATOM 1371 C CA . LYS A 1 176 ? -16.078 -21.078 3.002 1 91.25 176 LYS A CA 1
ATOM 1372 C C . LYS A 1 176 ? -15.117 -22.188 3.406 1 91.25 176 LYS A C 1
ATOM 1374 O O . LYS A 1 176 ? -14.727 -22.281 4.57 1 91.25 176 LYS A O 1
ATOM 1379 N N . SER A 1 177 ? -14.844 -23.062 2.451 1 92.19 177 SER A N 1
ATOM 1380 C CA . SER A 1 177 ? -13.812 -24.078 2.639 1 92.19 177 SER A CA 1
ATOM 1381 C C . SER A 1 177 ? -12.43 -23.516 2.328 1 92.19 177 SER A C 1
ATOM 1383 O O . SER A 1 177 ? -11.922 -23.688 1.216 1 92.19 177 SER A O 1
ATOM 1385 N N . TYR A 1 178 ? -11.758 -23.078 3.305 1 93.38 178 TYR A N 1
ATOM 1386 C CA . TYR A 1 178 ? -10.562 -22.266 3.1 1 93.38 178 TYR A CA 1
ATOM 1387 C C . TYR A 1 178 ? -9.391 -23.109 2.639 1 93.38 178 TYR A C 1
ATOM 1389 O O . TYR A 1 178 ? -8.586 -22.672 1.807 1 93.38 178 TYR A O 1
ATOM 1397 N N . ASP A 1 179 ? -9.273 -24.344 3.105 1 95 179 ASP A N 1
ATOM 1398 C CA . ASP A 1 179 ? -8.227 -25.234 2.629 1 95 179 ASP A CA 1
ATOM 1399 C C . ASP A 1 179 ? -8.391 -25.531 1.142 1 95 179 ASP A C 1
ATOM 1401 O O . ASP A 1 179 ? -7.414 -25.516 0.387 1 95 179 ASP A O 1
ATOM 1405 N N . ARG A 1 180 ? -9.594 -25.797 0.768 1 97.06 180 ARG A N 1
ATOM 1406 C CA . ARG A 1 180 ? -9.859 -26.094 -0.639 1 97.06 180 ARG A CA 1
ATOM 1407 C C . ARG A 1 180 ? -9.633 -24.859 -1.502 1 97.06 180 ARG A C 1
ATOM 1409 O O . ARG A 1 180 ? -9.172 -24.953 -2.639 1 97.06 180 ARG A O 1
ATOM 1416 N N . GLN A 1 181 ? -9.938 -23.719 -0.956 1 96.31 181 GLN A N 1
ATOM 1417 C CA . GLN A 1 181 ? -9.672 -22.469 -1.671 1 96.31 181 GLN A CA 1
ATOM 1418 C C . GLN A 1 181 ? -8.18 -22.312 -1.946 1 96.31 181 GLN A C 1
ATOM 1420 O O . GLN A 1 181 ? -7.789 -21.875 -3.033 1 96.31 181 GLN A O 1
ATOM 1425 N N . LEU A 1 182 ? -7.383 -22.656 -0.992 1 97.06 182 LEU A N 1
ATOM 1426 C CA . LEU A 1 182 ? -5.938 -22.594 -1.17 1 97.06 182 LEU A CA 1
ATOM 1427 C C . LEU A 1 182 ? -5.473 -23.562 -2.244 1 97.06 182 LEU A C 1
ATOM 1429 O O . LEU A 1 182 ? -4.656 -23.219 -3.098 1 97.06 182 LEU A O 1
ATOM 1433 N N . ARG A 1 183 ? -5.988 -24.75 -2.178 1 97.88 183 ARG A N 1
ATOM 1434 C CA . ARG A 1 183 ? -5.637 -25.766 -3.172 1 97.88 183 ARG A CA 1
ATOM 1435 C C . ARG A 1 183 ? -6.098 -25.344 -4.562 1 97.88 183 ARG A C 1
ATOM 1437 O O . ARG A 1 183 ? -5.41 -25.609 -5.555 1 97.88 183 ARG A O 1
ATOM 1444 N N . TYR A 1 184 ? -7.223 -24.688 -4.641 1 98.12 184 TYR A N 1
ATOM 1445 C CA . TYR A 1 184 ? -7.707 -24.188 -5.918 1 98.12 184 TYR A CA 1
ATOM 1446 C C . TYR A 1 184 ? -6.793 -23.094 -6.453 1 98.12 184 TYR A C 1
ATOM 1448 O O . TYR A 1 184 ? -6.535 -23.016 -7.656 1 98.12 184 TYR A O 1
ATOM 1456 N N . MET A 1 185 ? -6.348 -22.234 -5.59 1 97.75 185 MET A N 1
ATOM 1457 C CA . MET A 1 185 ? -5.406 -21.188 -6.008 1 97.75 185 MET A CA 1
ATOM 1458 C C . MET A 1 185 ? -4.141 -21.812 -6.594 1 97.75 185 MET A C 1
ATOM 1460 O O . MET A 1 185 ? -3.699 -21.422 -7.676 1 97.75 185 MET A O 1
ATOM 1464 N N . VAL A 1 186 ? -3.621 -22.75 -5.891 1 98.19 186 VAL A N 1
ATOM 1465 C CA . VAL A 1 186 ? -2.426 -23.438 -6.363 1 98.19 186 VAL A CA 1
ATOM 1466 C C . VAL A 1 186 ? -2.717 -24.125 -7.691 1 98.19 186 VAL A C 1
ATOM 1468 O O . VAL A 1 186 ? -1.912 -24.047 -8.625 1 98.19 186 VAL A O 1
ATOM 1471 N N . TRP A 1 187 ? -3.852 -24.812 -7.766 1 98.38 187 TRP A N 1
ATOM 1472 C CA . TRP A 1 187 ? -4.27 -25.469 -9 1 98.38 187 TRP A CA 1
ATOM 1473 C C . TRP A 1 187 ? -4.305 -24.484 -10.164 1 98.38 187 TRP A C 1
ATOM 1475 O O . TRP A 1 187 ? -3.773 -24.766 -11.242 1 98.38 187 TRP A O 1
ATOM 1485 N N . SER A 1 188 ? -4.871 -23.344 -9.93 1 98.38 188 SER A N 1
ATOM 1486 C CA . SER A 1 188 ? -4.961 -22.312 -10.961 1 98.38 188 SER A CA 1
ATOM 1487 C C . SER A 1 188 ? -3.574 -21.828 -11.391 1 98.38 188 SER A C 1
ATOM 1489 O O . SER A 1 188 ? -3.316 -21.641 -12.578 1 98.38 188 SER A O 1
ATOM 1491 N N . PHE A 1 189 ? -2.729 -21.672 -10.453 1 98 189 PHE A N 1
ATOM 1492 C CA . PHE A 1 189 ? -1.363 -21.25 -10.758 1 98 189 PHE A CA 1
ATOM 1493 C C . PHE A 1 189 ? -0.658 -22.281 -11.625 1 98 189 PHE A C 1
ATOM 1495 O O . PHE A 1 189 ? -0.011 -21.938 -12.609 1 98 189 PHE A O 1
ATOM 1502 N N . GLU A 1 190 ? -0.803 -23.547 -11.258 1 97.25 190 GLU A N 1
ATOM 1503 C CA . GLU A 1 190 ? -0.174 -24.609 -12.023 1 97.25 190 GLU A CA 1
ATOM 1504 C C . GLU A 1 190 ? -0.718 -24.672 -13.445 1 97.25 190 GLU A C 1
ATOM 1506 O O . GLU A 1 190 ? 0.026 -24.953 -14.391 1 97.25 190 GLU A O 1
ATOM 1511 N N . ARG A 1 191 ? -1.997 -24.406 -13.617 1 97.62 191 ARG A N 1
ATOM 1512 C CA . ARG A 1 191 ? -2.574 -24.359 -14.953 1 97.62 191 ARG A CA 1
ATOM 1513 C C . ARG A 1 191 ? -1.982 -23.219 -15.766 1 97.62 191 ARG A C 1
ATOM 1515 O O . ARG A 1 191 ? -1.655 -23.375 -16.938 1 97.62 191 ARG A O 1
ATOM 1522 N N . CYS A 1 192 ? -1.87 -22.078 -15.133 1 98.19 192 CYS A N 1
ATOM 1523 C CA . CYS A 1 192 ? -1.252 -20.938 -15.812 1 98.19 192 CYS A CA 1
ATOM 1524 C C . CYS A 1 192 ? 0.166 -21.281 -16.25 1 98.19 192 CYS A C 1
ATOM 1526 O O . CYS A 1 192 ? 0.57 -20.938 -17.375 1 98.19 192 CYS A O 1
ATOM 1528 N N . ILE A 1 193 ? 0.906 -21.906 -15.383 1 96.94 193 ILE A N 1
ATOM 1529 C CA . ILE A 1 193 ? 2.285 -22.266 -15.688 1 96.94 193 ILE A CA 1
ATOM 1530 C C . ILE A 1 193 ? 2.318 -23.188 -16.906 1 96.94 193 ILE A C 1
ATOM 1532 O O . ILE A 1 193 ? 3.182 -23.047 -17.766 1 96.94 193 ILE A O 1
ATOM 1536 N N . GLN A 1 194 ? 1.345 -24.109 -17.047 1 95.62 194 GLN A N 1
ATOM 1537 C CA . GLN A 1 194 ? 1.281 -25.031 -18.172 1 95.62 194 GLN A CA 1
ATOM 1538 C C . GLN A 1 194 ? 0.984 -24.297 -19.469 1 95.62 194 GLN A C 1
ATOM 1540 O O . GLN A 1 194 ? 1.275 -24.797 -20.562 1 95.62 194 GLN A O 1
ATOM 1545 N N . LEU A 1 195 ? 0.397 -23.141 -19.391 1 97 195 LEU A N 1
ATOM 1546 C CA . LEU A 1 195 ? 0.01 -22.391 -20.578 1 97 195 LEU A CA 1
ATOM 1547 C C . LEU A 1 195 ? 1.169 -21.547 -21.078 1 97 195 LEU A C 1
ATOM 1549 O O . LEU A 1 195 ? 1.104 -20.984 -22.172 1 97 195 LEU A O 1
ATOM 1553 N N . MET A 1 196 ? 2.193 -21.438 -20.312 1 95.88 196 MET A N 1
ATOM 1554 C CA . MET A 1 196 ? 3.312 -20.578 -20.672 1 95.88 196 MET A CA 1
ATOM 1555 C C . MET A 1 196 ? 4.039 -21.109 -21.906 1 95.88 196 MET A C 1
ATOM 1557 O O . MET A 1 196 ? 4.426 -22.281 -21.953 1 95.88 196 MET A O 1
ATOM 1561 N N . PRO A 1 197 ? 4.234 -20.203 -22.906 1 93.44 197 PRO A N 1
ATOM 1562 C CA . PRO A 1 197 ? 5.098 -20.625 -24.016 1 93.44 197 PRO A CA 1
ATOM 1563 C C . PRO A 1 197 ? 6.574 -20.656 -23.641 1 93.44 197 PRO A C 1
ATOM 1565 O O . PRO A 1 197 ? 6.938 -20.25 -22.531 1 93.44 197 PRO A O 1
ATOM 1568 N N . LYS A 1 198 ? 7.348 -21.172 -24.547 1 88.56 198 LYS A N 1
ATOM 1569 C CA . LYS A 1 198 ? 8.789 -21.266 -24.297 1 88.56 198 LYS A CA 1
ATOM 1570 C C . LYS A 1 198 ? 9.367 -19.891 -23.969 1 88.56 198 LYS A C 1
ATOM 1572 O O . LYS A 1 198 ? 9.07 -18.906 -24.641 1 88.56 198 LYS A O 1
ATOM 1577 N N . GLY A 1 199 ? 10.117 -19.875 -22.922 1 89.25 199 GLY A N 1
ATOM 1578 C CA . GLY A 1 199 ? 10.805 -18.656 -22.547 1 89.25 199 GLY A CA 1
ATOM 1579 C C . GLY A 1 199 ? 10.023 -17.812 -21.547 1 89.25 199 GLY A C 1
ATOM 1580 O O . GLY A 1 199 ? 10.562 -16.875 -20.953 1 89.25 199 GLY A O 1
ATOM 1581 N N . VAL A 1 200 ? 8.734 -18.125 -21.391 1 95 200 VAL A N 1
ATOM 1582 C CA . VAL A 1 200 ? 7.895 -17.391 -20.453 1 95 200 VAL A CA 1
ATOM 1583 C C . VAL A 1 200 ? 7.871 -18.109 -19.109 1 95 200 VAL A C 1
ATOM 1585 O O . VAL A 1 200 ? 7.789 -19.328 -19.047 1 95 200 VAL A O 1
ATOM 1588 N N . PHE A 1 201 ? 8.031 -17.328 -18.031 1 95.5 201 PHE A N 1
ATOM 1589 C CA . PHE A 1 201 ? 8.062 -17.969 -16.719 1 95.5 201 PHE A CA 1
ATOM 1590 C C . PHE A 1 201 ? 7.215 -17.172 -15.719 1 95.5 201 PHE A C 1
ATOM 1592 O O . PHE A 1 201 ? 7.168 -17.516 -14.539 1 95.5 201 PHE A O 1
ATOM 1599 N N . GLN A 1 202 ? 6.469 -16.125 -16.203 1 96.62 202 GLN A N 1
ATOM 1600 C CA . GLN A 1 202 ? 5.648 -15.289 -15.336 1 96.62 202 GLN A CA 1
ATOM 1601 C C . GLN A 1 202 ? 4.195 -15.258 -15.805 1 96.62 202 GLN A C 1
ATOM 1603 O O . GLN A 1 202 ? 3.891 -15.688 -16.922 1 96.62 202 GLN A O 1
ATOM 1608 N N . LEU A 1 203 ? 3.35 -14.859 -14.938 1 98 203 LEU A N 1
ATOM 1609 C CA . LEU A 1 203 ? 1.938 -14.672 -15.25 1 98 203 LEU A CA 1
ATOM 1610 C C . LEU A 1 203 ? 1.444 -13.32 -14.742 1 98 203 LEU A C 1
ATOM 1612 O O . LEU A 1 203 ? 2.119 -12.672 -13.945 1 98 203 LEU A O 1
ATOM 1616 N N . ASN A 1 204 ? 0.313 -12.844 -15.281 1 98.12 204 ASN A N 1
ATOM 1617 C CA . ASN A 1 204 ? -0.37 -11.641 -14.82 1 98.12 204 ASN A CA 1
ATOM 1618 C C . ASN A 1 204 ? -1.566 -11.984 -13.938 1 98.12 204 ASN A C 1
ATOM 1620 O O . ASN A 1 204 ? -2.379 -12.844 -14.289 1 98.12 204 ASN A O 1
ATOM 1624 N N . LEU A 1 205 ? -1.599 -11.398 -12.867 1 97.81 205 LEU A N 1
ATOM 1625 C CA . LEU A 1 205 ? -2.756 -11.5 -11.984 1 97.81 205 LEU A CA 1
ATOM 1626 C C . LEU A 1 205 ? -3.637 -10.266 -12.102 1 97.81 205 LEU A C 1
ATOM 1628 O O . LEU A 1 205 ? -3.195 -9.148 -11.797 1 97.81 205 LEU A O 1
ATOM 1632 N N . VAL A 1 206 ? -4.871 -10.422 -12.57 1 97.56 206 VAL A N 1
ATOM 1633 C CA . VAL A 1 206 ? -5.84 -9.336 -12.656 1 97.56 206 VAL A CA 1
ATOM 1634 C C . VAL A 1 206 ? -6.922 -9.523 -11.594 1 97.56 206 VAL A C 1
ATOM 1636 O O . VAL A 1 206 ? -7.613 -10.547 -11.57 1 97.56 206 VAL A O 1
ATOM 1639 N N . MET A 1 207 ? -7.043 -8.594 -10.773 1 94.62 207 MET A N 1
ATOM 1640 C CA . MET A 1 207 ? -8.062 -8.648 -9.727 1 94.62 207 MET A CA 1
ATOM 1641 C C . MET A 1 207 ? -9.203 -7.68 -10.023 1 94.62 207 MET A C 1
ATOM 1643 O O . MET A 1 207 ? -8.961 -6.496 -10.281 1 94.62 207 MET A O 1
ATOM 1647 N N . ASP A 1 208 ? -10.383 -8.219 -10.07 1 94.25 208 ASP A N 1
ATOM 1648 C CA . ASP A 1 208 ? -11.586 -7.395 -10.141 1 94.25 208 ASP A CA 1
ATOM 1649 C C . ASP A 1 208 ? -12.109 -7.07 -8.742 1 94.25 208 ASP A C 1
ATOM 1651 O O . ASP A 1 208 ? -12.812 -7.883 -8.133 1 94.25 208 ASP A O 1
ATOM 1655 N N . LEU A 1 209 ? -11.938 -5.867 -8.297 1 87.69 209 LEU A N 1
ATOM 1656 C CA . LEU A 1 209 ? -12.188 -5.535 -6.898 1 87.69 209 LEU A CA 1
ATOM 1657 C C . LEU A 1 209 ? -13.531 -4.832 -6.742 1 87.69 209 LEU A C 1
ATOM 1659 O O . LEU A 1 209 ? -13.867 -4.355 -5.652 1 87.69 209 LEU A O 1
ATOM 1663 N N . GLU A 1 210 ? -14.219 -4.82 -7.754 1 85.94 210 GLU A N 1
ATOM 1664 C CA . GLU A 1 210 ? -15.562 -4.242 -7.672 1 85.94 210 GLU A CA 1
ATOM 1665 C C . GLU A 1 210 ? -16.422 -4.969 -6.641 1 85.94 210 GLU A C 1
ATOM 1667 O O . GLU A 1 210 ? -16.5 -6.199 -6.648 1 85.94 210 GLU A O 1
ATOM 1672 N N . GLY A 1 211 ? -17.047 -4.191 -5.762 1 77.56 211 GLY A N 1
ATOM 1673 C CA . GLY A 1 211 ? -18.016 -4.758 -4.824 1 77.56 211 GLY A CA 1
ATOM 1674 C C . GLY A 1 211 ? -17.359 -5.633 -3.766 1 77.56 211 GLY A C 1
ATOM 1675 O O . GLY A 1 211 ? -18.047 -6.363 -3.049 1 77.56 211 GLY A O 1
ATOM 1676 N N . ASN A 1 212 ? -16.062 -5.605 -3.73 1 75.12 212 ASN A N 1
ATOM 1677 C CA . ASN A 1 212 ? -15.383 -6.395 -2.707 1 75.12 212 ASN A CA 1
ATOM 1678 C C . ASN A 1 212 ? -15.672 -5.867 -1.306 1 75.12 212 ASN A C 1
ATOM 1680 O O . ASN A 1 212 ? -15.641 -4.656 -1.073 1 75.12 212 ASN A O 1
ATOM 1684 N N . ASN A 1 213 ? -16.141 -6.734 -0.475 1 69.62 213 ASN A N 1
ATOM 1685 C CA . ASN A 1 213 ? -16.438 -6.41 0.918 1 69.62 213 ASN A CA 1
ATOM 1686 C C . ASN A 1 213 ? -15.93 -7.496 1.864 1 69.62 213 ASN A C 1
ATOM 1688 O O . ASN A 1 213 ? -15.406 -8.523 1.419 1 69.62 213 ASN A O 1
ATOM 1692 N N . ALA A 1 214 ? -16.047 -7.238 3.109 1 65.25 214 ALA A N 1
ATOM 1693 C CA . ALA A 1 214 ? -15.508 -8.148 4.125 1 65.25 214 ALA A CA 1
ATOM 1694 C C . ALA A 1 214 ? -16.188 -9.508 4.055 1 65.25 214 ALA A C 1
ATOM 1696 O O . ALA A 1 214 ? -15.57 -10.531 4.348 1 65.25 214 ALA A O 1
ATOM 1697 N N . ALA A 1 215 ? -17.422 -9.531 3.592 1 67.62 215 ALA A N 1
ATOM 1698 C CA . ALA A 1 215 ? -18.188 -10.781 3.57 1 67.62 215 ALA A CA 1
ATOM 1699 C C . ALA A 1 215 ? -17.672 -11.711 2.477 1 67.62 215 ALA A C 1
ATOM 1701 O O . ALA A 1 215 ? -17.812 -12.938 2.58 1 67.62 215 ALA A O 1
ATOM 1702 N N . ASN A 1 216 ? -17.031 -11.125 1.543 1 76.31 216 ASN A N 1
ATOM 1703 C CA . ASN A 1 216 ? -16.562 -11.914 0.412 1 76.31 216 ASN A CA 1
ATOM 1704 C C . ASN A 1 216 ? -15.078 -12.258 0.535 1 76.31 216 ASN A C 1
ATOM 1706 O O . ASN A 1 216 ? -14.523 -12.961 -0.307 1 76.31 216 ASN A O 1
ATOM 1710 N N . ASN A 1 217 ? -14.594 -11.891 1.617 1 78.06 217 ASN A N 1
ATOM 1711 C CA . ASN A 1 217 ? -13.164 -12.117 1.779 1 78.06 217 ASN A CA 1
ATOM 1712 C C . ASN A 1 217 ? -12.883 -13.297 2.707 1 78.06 217 ASN A C 1
ATOM 1714 O O . ASN A 1 217 ? -13.594 -13.5 3.695 1 78.06 217 ASN A O 1
ATOM 1718 N N . PRO A 1 218 ? -11.875 -14.078 2.227 1 81.12 218 PRO A N 1
ATOM 1719 C CA . PRO A 1 218 ? -11.453 -15.102 3.182 1 81.12 218 PRO A CA 1
ATOM 1720 C C . PRO A 1 218 ? -10.852 -14.516 4.457 1 81.12 218 PRO A C 1
ATOM 1722 O O . PRO A 1 218 ? -10.523 -13.32 4.492 1 81.12 218 PRO A O 1
ATOM 1725 N N . PRO A 1 219 ? -10.852 -15.359 5.492 1 82.25 219 PRO A N 1
ATOM 1726 C CA . PRO A 1 219 ? -10.172 -14.883 6.699 1 82.25 219 PRO A CA 1
ATOM 1727 C C . PRO A 1 219 ? -8.719 -14.492 6.441 1 82.25 219 PRO A C 1
ATOM 1729 O O . PRO A 1 219 ? -8.109 -14.969 5.48 1 82.25 219 PRO A O 1
ATOM 1732 N N . MET A 1 220 ? -8.227 -13.68 7.207 1 79.5 220 MET A N 1
ATOM 1733 C CA . MET A 1 220 ? -6.867 -13.172 7.086 1 79.5 220 MET A CA 1
ATOM 1734 C C . MET A 1 220 ? -5.859 -14.312 7.086 1 79.5 220 MET A C 1
ATOM 1736 O O . MET A 1 220 ? -4.863 -14.273 6.359 1 79.5 220 MET A O 1
ATOM 1740 N N . SER A 1 221 ? -6.137 -15.242 7.895 1 86.88 221 SER A N 1
ATOM 1741 C CA . SER A 1 221 ? -5.227 -16.375 7.988 1 86.88 221 SER A CA 1
ATOM 1742 C C . SER A 1 221 ? -5.086 -17.094 6.645 1 86.88 221 SER A C 1
ATOM 1744 O O . SER A 1 221 ? -3.984 -17.484 6.258 1 86.88 221 SER A O 1
ATOM 1746 N N . THR A 1 222 ? -6.184 -17.219 5.938 1 89 222 THR A N 1
ATOM 1747 C CA . THR A 1 222 ? -6.168 -17.859 4.629 1 89 222 THR A CA 1
ATOM 1748 C C . THR A 1 222 ? -5.43 -17 3.609 1 89 222 THR A C 1
ATOM 1750 O O . THR A 1 222 ? -4.633 -17.5 2.818 1 89 222 THR A O 1
ATOM 1753 N N . SER A 1 223 ? -5.688 -15.734 3.676 1 87.75 223 SER A N 1
ATOM 1754 C CA . SER A 1 223 ? -5.008 -14.805 2.777 1 87.75 223 SER A CA 1
ATOM 1755 C C . SER A 1 223 ? -3.502 -14.812 3.012 1 87.75 223 SER A C 1
ATOM 1757 O O . SER A 1 223 ? -2.719 -14.82 2.061 1 87.75 223 SER A O 1
ATOM 1759 N N . ARG A 1 224 ? -3.129 -14.906 4.195 1 87.12 224 ARG A N 1
ATOM 1760 C CA . ARG A 1 224 ? -1.713 -14.977 4.547 1 87.12 224 ARG A CA 1
ATOM 1761 C C . ARG A 1 224 ? -1.089 -16.281 4.059 1 87.12 224 ARG A C 1
ATOM 1763 O O . ARG A 1 224 ? 0.044 -16.281 3.574 1 87.12 224 ARG A O 1
ATOM 1770 N N . ALA A 1 225 ? -1.831 -17.297 4.258 1 92.81 225 ALA A N 1
ATOM 1771 C CA . ALA A 1 225 ? -1.348 -18.594 3.787 1 92.81 225 ALA A CA 1
ATOM 1772 C C . ALA A 1 225 ? -1.134 -18.594 2.277 1 92.81 225 ALA A C 1
ATOM 1774 O O . ALA A 1 225 ? -0.14 -19.125 1.781 1 92.81 225 ALA A O 1
ATOM 1775 N N . ALA A 1 226 ? -2.074 -18.016 1.565 1 92.38 226 ALA A N 1
ATOM 1776 C CA . ALA A 1 226 ? -1.946 -17.891 0.115 1 92.38 226 ALA A CA 1
ATOM 1777 C C . ALA A 1 226 ? -0.691 -17.109 -0.263 1 92.38 226 ALA A C 1
ATOM 1779 O O . ALA A 1 226 ? 0.089 -17.547 -1.112 1 92.38 226 ALA A O 1
ATOM 1780 N N . LEU A 1 227 ? -0.548 -16.062 0.368 1 89.31 227 LEU A N 1
ATOM 1781 C CA . LEU A 1 227 ? 0.619 -15.234 0.107 1 89.31 227 LEU A CA 1
ATOM 1782 C C . LEU A 1 227 ? 1.908 -15.984 0.417 1 89.31 227 LEU A C 1
ATOM 1784 O O . LEU A 1 227 ? 2.877 -15.898 -0.341 1 89.31 227 LEU A O 1
ATOM 1788 N N . ASN A 1 228 ? 1.925 -16.656 1.493 1 92.5 228 ASN A N 1
ATOM 1789 C CA . ASN A 1 228 ? 3.09 -17.453 1.886 1 92.5 228 ASN A CA 1
ATOM 1790 C C . ASN A 1 228 ? 3.438 -18.5 0.835 1 92.5 228 ASN A C 1
ATOM 1792 O O . ASN A 1 228 ? 4.609 -18.672 0.486 1 92.5 228 ASN A O 1
ATOM 1796 N N . ILE A 1 229 ? 2.492 -19.125 0.367 1 95.81 229 ILE A N 1
ATOM 1797 C CA . ILE A 1 229 ? 2.711 -20.141 -0.656 1 95.81 229 ILE A CA 1
ATOM 1798 C C . ILE A 1 229 ? 3.283 -19.484 -1.914 1 95.81 229 ILE A C 1
ATOM 1800 O O . ILE A 1 229 ? 4.297 -19.953 -2.449 1 95.81 229 ILE A O 1
ATOM 1804 N N . MET A 1 230 ? 2.641 -18.453 -2.334 1 93.56 230 MET A N 1
ATOM 1805 C CA . MET A 1 230 ? 3.057 -17.797 -3.572 1 93.56 230 MET A CA 1
ATOM 1806 C C . MET A 1 230 ? 4.461 -17.219 -3.438 1 93.56 230 MET A C 1
ATOM 1808 O O . MET A 1 230 ? 5.289 -17.375 -4.336 1 93.56 230 MET A O 1
ATOM 1812 N N . GLN A 1 231 ? 4.684 -16.688 -2.322 1 89.75 231 GLN A N 1
ATOM 1813 C CA . GLN A 1 231 ? 5.965 -16.031 -2.092 1 89.75 231 GLN A CA 1
ATOM 1814 C C . GLN A 1 231 ? 7.09 -17.047 -1.95 1 89.75 231 GLN A C 1
ATOM 1816 O O . GLN A 1 231 ? 8.18 -16.859 -2.504 1 89.75 231 GLN A O 1
ATOM 1821 N N . ASN A 1 232 ? 6.84 -18.109 -1.329 1 93.62 232 ASN A N 1
ATOM 1822 C CA . ASN A 1 232 ? 7.914 -19.031 -0.985 1 93.62 232 ASN A CA 1
ATOM 1823 C C . ASN A 1 232 ? 8.07 -20.141 -2.037 1 93.62 232 ASN A C 1
ATOM 1825 O O . ASN A 1 232 ? 9.172 -20.641 -2.256 1 93.62 232 ASN A O 1
ATOM 1829 N N . HIS A 1 233 ? 7.074 -20.484 -2.674 1 97.56 233 HIS A N 1
ATOM 1830 C CA . HIS A 1 233 ? 7.145 -21.688 -3.508 1 97.56 233 HIS A CA 1
ATOM 1831 C C . HIS A 1 233 ? 6.961 -21.344 -4.98 1 97.56 233 HIS A C 1
ATOM 1833 O O . HIS A 1 233 ? 7.223 -22.172 -5.855 1 97.56 233 HIS A O 1
ATOM 1839 N N . TYR A 1 234 ? 6.602 -20.125 -5.25 1 97.56 234 TYR A N 1
ATOM 1840 C CA . TYR A 1 234 ? 6.465 -19.672 -6.633 1 97.56 234 TYR A CA 1
ATOM 1841 C C . TYR A 1 234 ? 7.219 -18.375 -6.859 1 97.56 234 TYR A C 1
ATOM 1843 O O . TYR A 1 234 ? 6.672 -17.422 -7.426 1 97.56 234 TYR A O 1
ATOM 1851 N N . PRO A 1 235 ? 8.438 -18.344 -6.473 1 96.06 235 PRO A N 1
ATOM 1852 C CA . PRO A 1 235 ? 9.188 -17.094 -6.59 1 96.06 235 PRO A CA 1
ATOM 1853 C C . PRO A 1 235 ? 9.336 -16.625 -8.039 1 96.06 235 PRO A C 1
ATOM 1855 O O . PRO A 1 235 ? 9.531 -17.453 -8.938 1 96.06 235 PRO A O 1
ATOM 1858 N N . ASN A 1 236 ? 9.125 -15.328 -8.234 1 93.5 236 ASN A N 1
ATOM 1859 C CA . ASN A 1 236 ? 9.352 -14.617 -9.484 1 93.5 236 ASN A CA 1
ATOM 1860 C C . ASN A 1 236 ? 8.414 -15.109 -10.586 1 93.5 236 ASN A C 1
ATOM 1862 O O . ASN A 1 236 ? 8.781 -15.117 -11.766 1 93.5 236 ASN A O 1
ATOM 1866 N N . ARG A 1 237 ? 7.195 -15.477 -10.133 1 96.38 237 ARG A N 1
ATOM 1867 C CA . ARG A 1 237 ? 6.203 -15.953 -11.094 1 96.38 237 ARG A CA 1
ATOM 1868 C C . ARG A 1 237 ? 5.246 -14.828 -11.492 1 96.38 237 ARG A C 1
ATOM 1870 O O . ARG A 1 237 ? 4.508 -14.953 -12.469 1 96.38 237 ARG A O 1
ATOM 1877 N N . LEU A 1 238 ? 5.238 -13.773 -10.742 1 96 238 LEU A N 1
ATOM 1878 C CA . LEU A 1 238 ? 4.309 -12.688 -11.008 1 96 238 LEU A CA 1
ATOM 1879 C C . LEU A 1 238 ? 4.949 -11.633 -11.906 1 96 238 LEU A C 1
ATOM 1881 O O . LEU A 1 238 ? 6.004 -11.086 -11.578 1 96 238 LEU A O 1
ATOM 1885 N N . ALA A 1 239 ? 4.309 -11.367 -13.023 1 95.75 239 ALA A N 1
ATOM 1886 C CA . ALA A 1 239 ? 4.734 -10.266 -13.883 1 95.75 239 ALA A CA 1
ATOM 1887 C C . ALA A 1 239 ? 4.102 -8.953 -13.438 1 95.75 239 ALA A C 1
ATOM 1889 O O . ALA A 1 239 ? 4.801 -7.961 -13.211 1 95.75 239 ALA A O 1
ATOM 1890 N N . ARG A 1 240 ? 2.779 -9 -13.305 1 96.56 240 ARG A N 1
ATOM 1891 C CA . ARG A 1 240 ? 2.02 -7.832 -12.859 1 96.56 240 ARG A CA 1
ATOM 1892 C C . ARG A 1 240 ? 0.858 -8.25 -11.961 1 96.56 240 ARG A C 1
ATOM 1894 O O . ARG A 1 240 ? 0.261 -9.312 -12.156 1 96.56 240 ARG A O 1
ATOM 1901 N N . ALA A 1 241 ? 0.652 -7.449 -11.023 1 95.56 241 ALA A N 1
ATOM 1902 C CA . ALA A 1 241 ? -0.595 -7.461 -10.266 1 95.56 241 ALA A CA 1
ATOM 1903 C C . ALA A 1 241 ? -1.461 -6.254 -10.609 1 95.56 241 ALA A C 1
ATOM 1905 O O . ALA A 1 241 ? -1.107 -5.117 -10.289 1 95.56 241 ALA A O 1
ATOM 1906 N N . ILE A 1 242 ? -2.533 -6.516 -11.25 1 96.19 242 ILE A N 1
ATOM 1907 C CA . ILE A 1 242 ? -3.412 -5.453 -11.719 1 96.19 242 ILE A CA 1
ATOM 1908 C C . ILE A 1 242 ? -4.672 -5.402 -10.859 1 9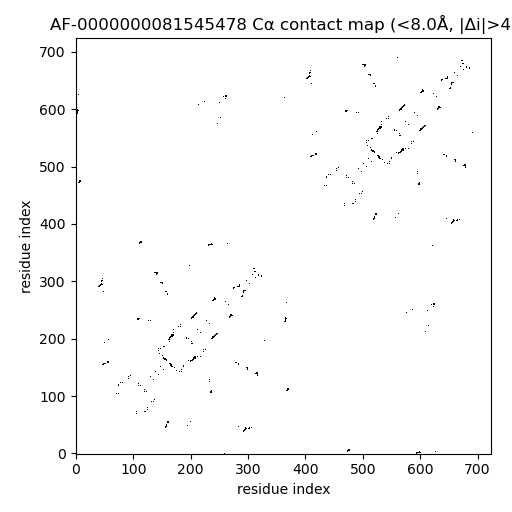6.19 242 ILE A C 1
ATOM 1910 O O . ILE A 1 242 ? -5.441 -6.367 -10.812 1 96.19 242 ILE A O 1
ATOM 1914 N N . CYS A 1 243 ? -4.816 -4.336 -10.18 1 92.62 243 CYS A N 1
ATOM 1915 C CA . CYS A 1 243 ? -5.988 -4.117 -9.336 1 92.62 243 CYS A CA 1
ATOM 1916 C C . CYS A 1 243 ? -6.984 -3.191 -10.023 1 92.62 243 CYS A C 1
ATOM 1918 O O . CYS A 1 243 ? -6.805 -1.973 -10.023 1 92.62 243 CYS A O 1
ATOM 1920 N N . ASN A 1 244 ? -8.008 -3.805 -10.531 1 93.06 244 ASN A N 1
ATOM 1921 C CA . ASN A 1 244 ? -9.023 -3.037 -11.234 1 93.06 244 ASN A CA 1
ATOM 1922 C C . ASN A 1 244 ? -10.266 -2.816 -10.375 1 93.06 244 ASN A C 1
ATOM 1924 O O . ASN A 1 244 ? -10.648 -3.693 -9.602 1 93.06 244 ASN A O 1
ATOM 1928 N N . ARG A 1 245 ? -10.852 -1.621 -10.484 1 88.81 245 ARG A N 1
ATOM 1929 C CA . ARG A 1 245 ? -12.148 -1.257 -9.914 1 88.81 245 ARG A CA 1
ATOM 1930 C C . ARG A 1 245 ? -12.125 -1.368 -8.391 1 88.81 245 ARG A C 1
ATOM 1932 O O . ARG A 1 245 ? -13.094 -1.824 -7.781 1 88.81 245 ARG A O 1
ATOM 1939 N N . GLY A 1 246 ? -10.922 -1.12 -7.883 1 79.06 246 GLY A N 1
ATOM 1940 C CA . GLY A 1 246 ? -10.812 -1.031 -6.434 1 79.06 246 GLY A CA 1
ATOM 1941 C C . GLY A 1 246 ? -11.258 0.31 -5.883 1 79.06 246 GLY A C 1
ATOM 1942 O O . GLY A 1 246 ? -11.477 1.256 -6.645 1 79.06 246 GLY A O 1
ATOM 1943 N N . PRO A 1 247 ? -11.43 0.254 -4.574 1 74.62 247 PRO A N 1
ATOM 1944 C CA . PRO A 1 247 ? -11.758 1.558 -3.994 1 74.62 247 PRO A CA 1
ATOM 1945 C C . PRO A 1 247 ? -10.664 2.6 -4.227 1 74.62 247 PRO A C 1
ATOM 1947 O O . PRO A 1 247 ? -9.492 2.252 -4.336 1 74.62 247 PRO A O 1
ATOM 1950 N N . TRP A 1 248 ? -11.055 3.779 -4.352 1 74.88 248 TRP A N 1
ATOM 1951 C CA . TRP A 1 248 ? -10.156 4.859 -4.727 1 74.88 248 TRP A CA 1
ATOM 1952 C C . TRP A 1 248 ? -9.07 5.055 -3.67 1 74.88 248 TRP A C 1
ATOM 1954 O O . TRP A 1 248 ? -7.965 5.504 -3.98 1 74.88 248 TRP A O 1
ATOM 1964 N N . PHE A 1 249 ? -9.344 4.82 -2.441 1 74.81 249 PHE A N 1
ATOM 1965 C CA . PHE A 1 249 ? -8.383 5.078 -1.377 1 74.81 249 PHE A CA 1
ATOM 1966 C C . PHE A 1 249 ? -7.148 4.199 -1.541 1 74.81 249 PHE A C 1
ATOM 1968 O O . PHE A 1 249 ? -6.059 4.562 -1.096 1 74.81 249 PHE A O 1
ATOM 1975 N N . PHE A 1 250 ? -7.367 3.07 -2.211 1 78.88 250 PHE A N 1
ATOM 1976 C CA . PHE A 1 250 ? -6.215 2.217 -2.479 1 78.88 250 PHE A CA 1
ATOM 1977 C C . PHE A 1 250 ? -5.242 2.898 -3.434 1 78.88 250 PHE A C 1
ATOM 1979 O O . PHE A 1 250 ? -4.031 2.885 -3.211 1 78.88 250 PHE A O 1
ATOM 1986 N N . THR A 1 251 ? -5.82 3.428 -4.41 1 81.94 251 THR A N 1
ATOM 1987 C CA . THR A 1 251 ? -4.996 4.117 -5.395 1 81.94 251 THR A CA 1
ATOM 1988 C C . THR A 1 251 ? -4.273 5.301 -4.762 1 81.94 251 THR A C 1
ATOM 1990 O O . THR A 1 251 ? -3.086 5.52 -5.016 1 81.94 251 THR A O 1
ATOM 1993 N N . LEU A 1 252 ? -4.945 6 -3.949 1 80 252 LEU A N 1
ATOM 1994 C CA . LEU A 1 252 ? -4.352 7.148 -3.271 1 80 252 LEU A CA 1
ATOM 1995 C C . LEU A 1 252 ? -3.238 6.707 -2.328 1 80 252 LEU A C 1
ATOM 1997 O O . LEU A 1 252 ? -2.146 7.281 -2.338 1 80 252 LEU A O 1
ATOM 2001 N N . PHE A 1 253 ? -3.623 5.691 -1.511 1 83.94 253 PHE A N 1
ATOM 2002 C CA . PHE A 1 253 ? -2.654 5.16 -0.56 1 83.94 253 PHE A CA 1
ATOM 2003 C C . PHE A 1 253 ? -1.386 4.711 -1.275 1 83.94 253 PHE A C 1
ATOM 2005 O O . PHE A 1 253 ? -0.278 5.055 -0.86 1 83.94 253 PHE A O 1
ATOM 2012 N N . PHE A 1 254 ? -1.556 3.965 -2.334 1 87.44 254 PHE A N 1
ATOM 2013 C CA . PHE A 1 254 ? -0.387 3.459 -3.045 1 87.44 254 PHE A CA 1
ATOM 2014 C C . PHE A 1 254 ? 0.385 4.598 -3.699 1 87.44 254 PHE A C 1
ATOM 2016 O O . PHE A 1 254 ? 1.615 4.57 -3.754 1 87.44 254 PHE A O 1
ATOM 2023 N N . ARG A 1 255 ? -0.255 5.57 -4.188 1 83.88 255 ARG A N 1
ATOM 2024 C CA . ARG A 1 255 ? 0.405 6.734 -4.77 1 83.88 255 ARG A CA 1
ATOM 2025 C C . ARG A 1 255 ? 1.323 7.406 -3.754 1 83.88 255 ARG A C 1
ATOM 2027 O O . ARG A 1 255 ? 2.395 7.906 -4.109 1 83.88 255 ARG A O 1
ATOM 2034 N N . VAL A 1 256 ? 0.917 7.344 -2.596 1 83.5 256 VAL A N 1
ATOM 2035 C CA . VAL A 1 256 ? 1.682 7.969 -1.521 1 83.5 256 VAL A CA 1
ATOM 2036 C C . VAL A 1 256 ? 2.912 7.121 -1.203 1 83.5 256 VAL A C 1
ATOM 2038 O O . VAL A 1 256 ? 4.012 7.652 -1.024 1 83.5 256 VAL A O 1
ATOM 2041 N N . VAL A 1 257 ? 2.756 5.852 -1.206 1 89.88 257 VAL A N 1
ATOM 2042 C CA . VAL A 1 257 ? 3.822 4.98 -0.728 1 89.88 257 VAL A CA 1
ATOM 2043 C C . VAL A 1 257 ? 4.734 4.59 -1.891 1 89.88 257 VAL A C 1
ATOM 2045 O O . VAL A 1 257 ? 5.91 4.277 -1.688 1 89.88 257 VAL A O 1
ATOM 2048 N N . SER A 1 258 ? 4.262 4.688 -3.105 1 90.94 258 SER A N 1
ATOM 2049 C CA . SER A 1 258 ? 4.891 4.086 -4.281 1 90.94 258 SER A CA 1
ATOM 2050 C C . SER A 1 258 ? 6.273 4.676 -4.527 1 90.94 258 SER A C 1
ATOM 2052 O O . SER A 1 258 ? 7.215 3.949 -4.863 1 90.94 258 SER A O 1
ATOM 2054 N N . PRO A 1 259 ? 6.551 5.969 -4.34 1 86.94 259 PRO A N 1
ATOM 2055 C CA . PRO A 1 259 ? 7.895 6.508 -4.566 1 86.94 259 PRO A CA 1
ATOM 2056 C C . PRO A 1 259 ? 8.945 5.879 -3.654 1 86.94 259 PRO A C 1
ATOM 2058 O O . PRO A 1 259 ? 10.141 5.93 -3.957 1 86.94 259 PRO A O 1
ATOM 2061 N N . PHE A 1 260 ? 8.453 5.277 -2.578 1 89 260 PHE A N 1
ATOM 2062 C CA . PHE A 1 260 ? 9.375 4.719 -1.593 1 89 260 PHE A CA 1
ATOM 2063 C C . PHE A 1 260 ? 9.43 3.199 -1.709 1 89 260 PHE A C 1
ATOM 2065 O O . PHE A 1 260 ? 10.094 2.535 -0.91 1 89 260 PHE A O 1
ATOM 2072 N N . VAL A 1 261 ? 8.688 2.762 -2.656 1 90.38 261 VAL A N 1
ATOM 2073 C CA . VAL A 1 261 ? 8.711 1.332 -2.949 1 90.38 261 VAL A CA 1
ATOM 2074 C C . VAL A 1 261 ? 9.836 1.028 -3.939 1 90.38 261 VAL A C 1
ATOM 2076 O O . VAL A 1 261 ? 10.086 1.809 -4.859 1 90.38 261 VAL A O 1
ATOM 2079 N N . ASP A 1 262 ? 10.492 -0.038 -3.701 1 90.69 262 ASP A N 1
ATOM 2080 C CA . ASP A 1 262 ? 11.492 -0.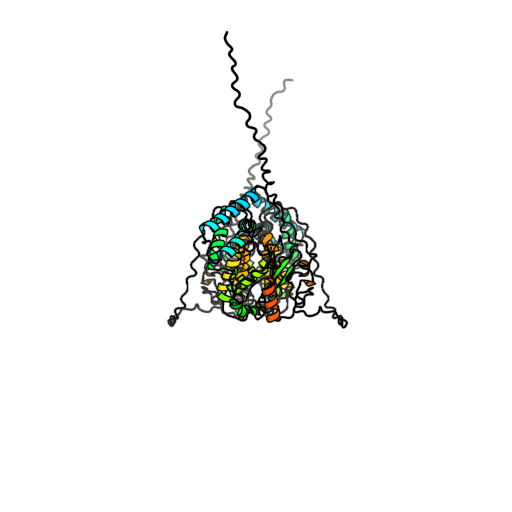492 -4.664 1 90.69 262 ASP A CA 1
ATOM 2081 C C . ASP A 1 262 ? 10.938 -0.458 -6.086 1 90.69 262 ASP A C 1
ATOM 2083 O O . ASP A 1 262 ? 9.797 -0.854 -6.324 1 90.69 262 ASP A O 1
ATOM 2087 N N . PRO A 1 263 ? 11.773 0.052 -6.996 1 88.56 263 PRO A N 1
ATOM 2088 C CA . PRO A 1 263 ? 11.266 0.266 -8.352 1 88.56 263 PRO A CA 1
ATOM 2089 C C . PRO A 1 263 ? 10.797 -1.026 -9.016 1 88.56 263 PRO A C 1
ATOM 2091 O O . PRO A 1 263 ? 9.836 -1.014 -9.789 1 88.56 263 PRO A O 1
ATOM 2094 N N . ILE A 1 264 ? 11.383 -2.109 -8.805 1 83.25 264 ILE A N 1
ATOM 2095 C CA . ILE A 1 264 ? 11 -3.379 -9.414 1 83.25 264 ILE A CA 1
ATOM 2096 C C . ILE A 1 264 ? 9.625 -3.805 -8.914 1 83.25 264 ILE A C 1
ATOM 2098 O O . ILE A 1 264 ? 8.758 -4.191 -9.703 1 83.25 264 ILE A O 1
ATOM 2102 N N . THR A 1 265 ? 9.438 -3.682 -7.652 1 85.69 265 THR A N 1
ATOM 2103 C CA . THR A 1 265 ? 8.148 -4.004 -7.043 1 85.69 265 THR A CA 1
ATOM 2104 C C . THR A 1 265 ? 7.078 -3.014 -7.488 1 85.69 265 THR A C 1
ATOM 2106 O O . THR A 1 265 ? 5.961 -3.41 -7.82 1 85.69 265 THR A O 1
ATOM 2109 N N . ARG A 1 266 ? 7.453 -1.812 -7.492 1 91.88 266 ARG A N 1
ATOM 2110 C CA . ARG A 1 266 ? 6.527 -0.738 -7.84 1 91.88 266 ARG A CA 1
ATOM 2111 C C . ARG A 1 266 ? 5.949 -0.944 -9.234 1 91.88 266 ARG A C 1
ATOM 2113 O O . ARG A 1 266 ? 4.762 -0.699 -9.461 1 91.88 266 ARG A O 1
ATOM 2120 N N . GLN A 1 267 ? 6.746 -1.415 -10.086 1 91.12 267 GLN A N 1
ATOM 2121 C CA . GLN A 1 267 ? 6.344 -1.566 -11.484 1 91.12 267 GLN A CA 1
ATOM 2122 C C . GLN A 1 267 ? 5.414 -2.764 -11.656 1 91.12 267 GLN A C 1
ATOM 2124 O O . GLN A 1 267 ? 4.738 -2.887 -12.68 1 91.12 267 GLN A O 1
ATOM 2129 N N . LYS A 1 268 ? 5.336 -3.633 -10.742 1 93 268 LYS A N 1
ATOM 2130 C CA . LYS A 1 268 ? 4.535 -4.852 -10.859 1 93 268 LYS A CA 1
ATOM 2131 C C . LYS A 1 268 ? 3.096 -4.605 -10.422 1 93 268 LYS A C 1
ATOM 2133 O O . LYS A 1 268 ? 2.205 -5.402 -10.727 1 93 268 LYS A O 1
ATOM 2138 N N . ILE A 1 269 ? 2.91 -3.555 -9.664 1 93.94 269 ILE A N 1
ATOM 2139 C CA . ILE A 1 269 ? 1.585 -3.287 -9.109 1 93.94 269 ILE A CA 1
ATOM 2140 C C . ILE A 1 269 ? 0.927 -2.148 -9.891 1 93.94 269 ILE A C 1
ATOM 2142 O O . ILE A 1 269 ? 1.422 -1.019 -9.883 1 93.94 269 ILE A O 1
ATOM 2146 N N . LEU A 1 270 ? -0.179 -2.395 -10.484 1 93.75 270 LEU A N 1
ATOM 2147 C CA . LEU A 1 270 ? -0.875 -1.407 -11.305 1 93.75 270 LEU A CA 1
ATOM 2148 C C . LEU A 1 270 ? -2.326 -1.262 -10.859 1 93.75 270 LEU A C 1
ATOM 2150 O O . LEU A 1 270 ? -3.004 -2.26 -10.602 1 93.75 270 LEU A O 1
ATOM 2154 N N . PHE A 1 271 ? -2.752 -0.044 -10.734 1 91.06 271 PHE A N 1
ATOM 2155 C CA . PHE A 1 271 ? -4.145 0.245 -10.406 1 91.06 271 PHE A CA 1
ATOM 2156 C C . PHE A 1 271 ? -4.867 0.848 -11.609 1 91.06 271 PHE A C 1
ATOM 2158 O O . PHE A 1 271 ? -4.539 1.951 -12.047 1 91.06 271 PHE A O 1
ATOM 2165 N N . ASN A 1 272 ? -5.809 0.101 -12.094 1 91.56 272 ASN A N 1
ATOM 2166 C CA . ASN A 1 272 ? -6.656 0.523 -13.203 1 91.56 272 ASN A CA 1
ATOM 2167 C C . ASN A 1 272 ? -5.824 1.009 -14.391 1 91.56 272 ASN A C 1
ATOM 2169 O O . ASN A 1 272 ? -6.062 2.098 -14.914 1 91.56 272 ASN A O 1
ATOM 2173 N N . PRO A 1 273 ? -4.875 0.221 -14.758 1 93.69 273 PRO A N 1
ATOM 2174 C CA . PRO A 1 273 ? -4.102 0.62 -15.938 1 93.69 273 PRO A CA 1
ATOM 2175 C C . PRO A 1 273 ? -4.906 0.527 -17.234 1 93.69 273 PRO A C 1
ATOM 2177 O O . PRO A 1 273 ? -5.992 -0.056 -17.25 1 93.69 273 PRO A O 1
ATOM 2180 N N . SER A 1 274 ? -4.34 1.243 -18.203 1 94.94 274 SER A N 1
ATOM 2181 C CA . SER A 1 274 ? -4.82 0.889 -19.531 1 94.94 274 SER A CA 1
ATOM 2182 C C . SER A 1 274 ? -4.469 -0.552 -19.891 1 94.94 274 SER A C 1
ATOM 2184 O O . SER A 1 274 ? -3.307 -0.862 -20.156 1 94.94 274 SER A O 1
ATOM 2186 N N . MET A 1 275 ? -5.441 -1.405 -19.953 1 96.62 275 MET A N 1
ATOM 2187 C CA . MET A 1 275 ? -5.199 -2.826 -20.188 1 96.62 275 MET A CA 1
ATOM 2188 C C . MET A 1 275 ? -4.566 -3.051 -21.562 1 96.62 275 MET A C 1
ATOM 2190 O O . MET A 1 275 ? -3.814 -4.008 -21.75 1 96.62 275 MET A O 1
ATOM 2194 N N . THR A 1 276 ? -4.777 -2.189 -22.453 1 96.44 276 THR A N 1
ATOM 2195 C CA . THR A 1 276 ? -4.27 -2.33 -23.828 1 96.44 276 THR A CA 1
ATOM 2196 C C . THR A 1 276 ? -2.768 -2.074 -23.875 1 96.44 276 THR A C 1
ATOM 2198 O O . THR A 1 276 ? -2.107 -2.4 -24.859 1 96.44 276 THR A O 1
ATOM 2201 N N . SER A 1 277 ? -2.27 -1.469 -22.844 1 95.06 277 SER A N 1
ATOM 2202 C CA . SER A 1 277 ? -0.818 -1.34 -22.75 1 95.06 277 SER A CA 1
ATOM 2203 C C . SER A 1 277 ? -0.167 -2.67 -22.391 1 95.06 277 SER A C 1
ATOM 2205 O O . SER A 1 277 ? 1.021 -2.877 -22.641 1 95.06 277 SER A O 1
ATOM 2207 N N . LEU A 1 278 ? -0.963 -3.6 -21.891 1 94.44 278 LEU A N 1
ATOM 2208 C CA . LEU A 1 278 ? -0.432 -4.852 -21.375 1 94.44 278 LEU A CA 1
ATOM 2209 C C . LEU A 1 278 ? -0.656 -5.992 -22.359 1 94.44 278 LEU A C 1
ATOM 2211 O O . LEU A 1 278 ? 0.203 -6.863 -22.516 1 94.44 278 LEU A O 1
ATOM 2215 N N . ALA A 1 279 ? -1.771 -5.926 -23.031 1 96.88 279 ALA A N 1
ATOM 2216 C CA . ALA A 1 279 ? -2.152 -7.008 -23.938 1 96.88 279 ALA A CA 1
ATOM 2217 C C . ALA A 1 279 ? -2.928 -6.469 -25.141 1 96.88 279 ALA A C 1
ATOM 2219 O O . ALA A 1 279 ? -3.459 -5.355 -25.094 1 96.88 279 ALA A O 1
ATOM 2220 N N . ASN A 1 280 ? -2.992 -7.266 -26.188 1 96.31 280 ASN A N 1
ATOM 2221 C CA . ASN A 1 280 ? -3.84 -6.93 -27.328 1 96.31 280 ASN A CA 1
ATOM 2222 C C . ASN A 1 280 ? -5.316 -6.926 -26.938 1 96.31 280 ASN A C 1
ATOM 2224 O O . ASN A 1 280 ? -5.742 -7.699 -26.078 1 96.31 280 ASN A O 1
ATOM 2228 N N . PRO A 1 281 ? -6.129 -6.133 -27.609 1 96.69 281 PRO A N 1
ATOM 2229 C CA . PRO A 1 281 ? -7.551 -6.016 -27.266 1 96.69 281 PRO A CA 1
ATOM 2230 C C . PRO A 1 281 ? -8.273 -7.355 -27.297 1 96.69 281 PRO A C 1
ATOM 2232 O O . PRO A 1 281 ? -9.156 -7.602 -26.469 1 96.69 281 PRO A O 1
ATOM 2235 N N . ASP A 1 282 ? -7.91 -8.258 -28.219 1 96.62 282 ASP A N 1
ATOM 2236 C CA . ASP A 1 282 ? -8.602 -9.531 -28.359 1 96.62 282 ASP A CA 1
ATOM 2237 C C . ASP A 1 282 ? -8.203 -10.508 -27.25 1 96.62 282 ASP A C 1
ATOM 2239 O O . ASP A 1 282 ? -8.773 -11.594 -27.141 1 96.62 282 ASP A O 1
ATOM 2243 N N . GLN A 1 283 ? -7.203 -10.109 -26.438 1 97.56 283 GLN A N 1
ATOM 2244 C CA . GLN A 1 283 ? -6.758 -10.906 -25.297 1 97.56 283 GLN A CA 1
ATOM 2245 C C . GLN A 1 283 ? -7.328 -10.359 -23.984 1 97.56 283 GLN A C 1
ATOM 2247 O O . GLN A 1 283 ? -7.094 -10.922 -22.922 1 97.56 283 GLN A O 1
ATOM 2252 N N . ILE A 1 284 ? -8.062 -9.242 -24.062 1 97.5 284 ILE A N 1
ATOM 2253 C CA . ILE A 1 284 ? -8.57 -8.539 -22.891 1 97.5 284 ILE A CA 1
ATOM 2254 C C . ILE A 1 284 ? -10.094 -8.68 -22.828 1 97.5 284 ILE A C 1
ATOM 2256 O O . ILE A 1 284 ? -10.789 -8.406 -23.797 1 97.5 284 ILE A O 1
ATOM 2260 N N . ALA A 1 285 ? -10.555 -9.164 -21.672 1 96.75 285 ALA A N 1
ATOM 2261 C CA . ALA A 1 285 ? -11.992 -9.297 -21.484 1 96.75 285 ALA A CA 1
ATOM 2262 C C . ALA A 1 285 ? -12.695 -7.957 -21.703 1 96.75 285 ALA A C 1
ATOM 2264 O O . ALA A 1 285 ? -12.164 -6.906 -21.344 1 96.75 285 ALA A O 1
ATOM 2265 N N . THR A 1 286 ? -13.93 -7.969 -22.125 1 95.62 286 THR A N 1
ATOM 2266 C CA . THR A 1 286 ? -14.688 -6.773 -22.484 1 95.62 286 THR A CA 1
ATOM 2267 C C . THR A 1 286 ? -15.07 -5.992 -21.219 1 95.62 286 THR A C 1
ATOM 2269 O O . THR A 1 286 ? -15.453 -4.82 -21.312 1 95.62 286 THR A O 1
ATOM 2272 N N . GLN A 1 287 ? -14.977 -6.598 -20.094 1 93.62 287 GLN A N 1
ATOM 2273 C CA . GLN A 1 287 ? -15.297 -5.883 -18.875 1 93.62 287 GLN A CA 1
ATOM 2274 C C . GLN A 1 287 ? -14.273 -4.789 -18.578 1 93.62 287 GLN A C 1
ATOM 2276 O O . GLN A 1 287 ? -14.531 -3.883 -17.781 1 93.62 287 GLN A O 1
ATOM 2281 N N . TRP A 1 288 ? -13.125 -4.961 -19.172 1 94.44 288 TRP A N 1
ATOM 2282 C CA . TRP A 1 288 ? -12.094 -3.938 -19.016 1 94.44 288 TRP A CA 1
ATOM 2283 C C . TRP A 1 288 ? -12.086 -2.994 -20.219 1 94.44 288 TRP A C 1
ATOM 2285 O O . TRP A 1 288 ? -12.344 -3.414 -21.344 1 94.44 288 TRP A O 1
ATOM 2295 N N . GLU A 1 289 ? -11.75 -1.759 -19.938 1 91.06 289 GLU A N 1
ATOM 2296 C CA . GLU A 1 289 ? -11.695 -0.777 -21.016 1 91.06 289 GLU A CA 1
ATOM 2297 C C . GLU A 1 289 ? -10.719 -1.211 -22.109 1 91.06 289 GLU A C 1
ATOM 2299 O O . GLU A 1 289 ? -9.586 -1.59 -21.812 1 91.06 289 GLU A O 1
ATOM 2304 N N . GLY A 1 290 ? -11.227 -1.234 -23.359 1 93.19 290 GLY A N 1
ATOM 2305 C CA . GLY A 1 290 ? -10.406 -1.579 -24.5 1 93.19 290 GLY A CA 1
ATOM 2306 C C . GLY A 1 290 ? -10.422 -3.061 -24.828 1 93.19 290 GLY A C 1
ATOM 2307 O O . GLY A 1 290 ? -9.898 -3.482 -25.859 1 93.19 290 GLY A O 1
ATOM 2308 N N . GLY A 1 291 ? -11.023 -3.854 -24.047 1 96.38 291 GLY A N 1
ATOM 2309 C CA . GLY A 1 291 ? -11.078 -5.289 -24.266 1 96.38 291 GLY A CA 1
ATOM 2310 C C . GLY A 1 291 ? -12.07 -5.695 -25.328 1 96.38 291 GLY A C 1
ATOM 2311 O O . GLY A 1 291 ? -13.133 -5.086 -25.453 1 96.38 291 GLY A O 1
ATOM 2312 N N . GLU A 1 292 ? -11.727 -6.758 -26.047 1 97.06 292 GLU A N 1
ATOM 2313 C CA . GLU A 1 292 ? -12.586 -7.234 -27.125 1 97.06 292 GLU A CA 1
ATOM 2314 C C . GLU A 1 292 ? -12.898 -8.719 -26.969 1 97.06 292 GLU A C 1
ATOM 2316 O O . GLU A 1 292 ? -13.625 -9.297 -27.781 1 97.06 292 GLU A O 1
ATOM 2321 N N . TYR A 1 293 ? -12.367 -9.352 -26 1 97.25 293 TYR A N 1
ATOM 2322 C CA . TYR A 1 293 ? -12.641 -10.758 -25.703 1 97.25 293 TYR A CA 1
ATOM 2323 C C . TYR A 1 293 ? -13.875 -10.898 -24.828 1 97.25 293 TYR A C 1
ATOM 2325 O O . TYR A 1 293 ? -13.812 -10.711 -23.609 1 97.25 293 TYR A O 1
ATOM 2333 N N . ASP A 1 294 ? -15.023 -11.273 -25.391 1 96.69 294 ASP A N 1
ATOM 2334 C CA . ASP A 1 294 ? -16.297 -11.352 -24.672 1 96.69 294 ASP A CA 1
ATOM 2335 C C . ASP A 1 294 ? -16.641 -12.805 -24.344 1 96.69 294 ASP A C 1
ATOM 2337 O O . ASP A 1 294 ? -17.578 -13.367 -24.922 1 96.69 294 ASP A O 1
ATOM 2341 N N . TYR A 1 295 ? -15.977 -13.352 -23.406 1 96.75 295 TYR A N 1
ATOM 2342 C CA . TYR A 1 295 ? -16.297 -14.695 -22.953 1 96.75 295 TYR A CA 1
ATOM 2343 C C . TYR A 1 295 ? -17.531 -14.695 -22.062 1 96.75 295 TYR A C 1
ATOM 2345 O O . TYR A 1 295 ? -17.562 -13.984 -21.047 1 96.75 295 TYR A O 1
ATOM 2353 N N . GLU A 1 296 ? -18.531 -15.453 -22.406 1 96.19 296 GLU A N 1
ATOM 2354 C CA . GLU A 1 296 ? -19.688 -15.664 -21.562 1 96.19 296 GLU A CA 1
ATOM 2355 C C . GLU A 1 296 ? -19.484 -16.859 -20.625 1 96.19 296 GLU A C 1
ATOM 2357 O O . GLU A 1 296 ? -19.312 -17.984 -21.094 1 96.19 296 GLU A O 1
ATOM 2362 N N . TRP A 1 297 ? -19.562 -16.578 -19.422 1 97.19 297 TRP A N 1
ATOM 2363 C CA . TRP A 1 297 ? -19.234 -17.609 -18.438 1 97.19 297 TRP A CA 1
ATOM 2364 C C . TRP A 1 297 ? -20.156 -18.812 -18.609 1 97.19 297 TRP A C 1
ATOM 2366 O O . TRP A 1 297 ? -21.391 -18.688 -18.562 1 97.19 297 TRP A O 1
ATOM 2376 N N . ASP A 1 298 ? -19.609 -19.828 -18.844 1 97.62 298 ASP A N 1
ATOM 2377 C CA . ASP A 1 298 ? -20.156 -21.188 -18.859 1 97.62 298 ASP A CA 1
ATOM 2378 C C . ASP A 1 298 ? -19.172 -22.188 -18.234 1 97.62 298 ASP A C 1
ATOM 2380 O O . ASP A 1 298 ? -18.156 -22.516 -18.828 1 97.62 298 ASP A O 1
ATOM 2384 N N . PHE A 1 299 ? -19.547 -22.641 -17.094 1 98 299 PHE A N 1
ATOM 2385 C CA . PHE A 1 299 ? -18.609 -23.438 -16.312 1 98 299 PHE A CA 1
ATOM 2386 C C . PHE A 1 299 ? -18.188 -24.672 -17.094 1 98 299 PHE A C 1
ATOM 2388 O O . PHE A 1 299 ? -17 -24.984 -17.188 1 98 299 PHE A O 1
ATOM 2395 N N . ASP A 1 300 ? -19.109 -25.375 -17.578 1 97.75 300 ASP A N 1
ATOM 2396 C CA . ASP A 1 300 ? -18.797 -26.641 -18.25 1 97.75 300 ASP A CA 1
ATOM 2397 C C . ASP A 1 300 ? -17.859 -26.406 -19.438 1 97.75 300 ASP A C 1
ATOM 2399 O O . ASP A 1 300 ? -16.906 -27.172 -19.625 1 97.75 300 ASP A O 1
ATOM 2403 N N . SER A 1 301 ? -18.141 -25.406 -20.172 1 97.81 301 SER A N 1
ATOM 2404 C CA . SER A 1 301 ? -17.281 -25.078 -21.312 1 97.81 301 SER A CA 1
ATOM 2405 C C . SER A 1 301 ? -15.898 -24.656 -20.859 1 97.81 301 SER A C 1
ATOM 2407 O O . SER A 1 301 ? -14.891 -25.156 -21.359 1 97.81 301 SER A O 1
ATOM 2409 N N . TYR A 1 302 ? -15.852 -23.781 -19.906 1 98.19 302 TYR A N 1
ATOM 2410 C CA . TYR A 1 302 ? -14.594 -23.297 -19.344 1 98.1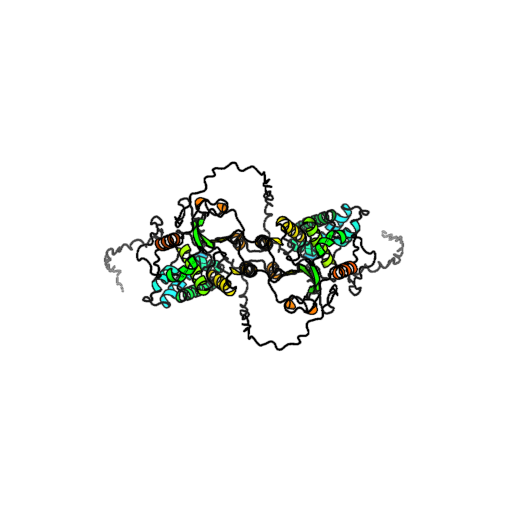9 302 TYR A CA 1
ATOM 2411 C C . TYR A 1 302 ? -13.75 -24.453 -18.812 1 98.19 302 TYR A C 1
ATOM 2413 O O . TYR A 1 302 ? -12.578 -24.594 -19.188 1 98.19 302 TYR A O 1
ATOM 2421 N N . TRP A 1 303 ? -14.391 -25.281 -18.062 1 98.31 303 TRP A N 1
ATOM 2422 C CA . TRP A 1 303 ? -13.719 -26.344 -17.312 1 98.31 303 TRP A CA 1
ATOM 2423 C C . TRP A 1 303 ? -13.203 -27.438 -18.25 1 98.31 303 TRP A C 1
ATOM 2425 O O . TRP A 1 303 ? -12.039 -27.844 -18.156 1 98.31 303 TRP A O 1
ATOM 2435 N N . SER A 1 304 ? -13.992 -27.797 -19.172 1 97.44 304 SER A N 1
ATOM 2436 C CA . SER A 1 304 ? -13.617 -28.859 -20.094 1 97.44 304 SER A CA 1
ATOM 2437 C C . SER A 1 304 ? -12.477 -28.438 -21 1 97.44 304 SER A C 1
ATOM 2439 O O . SER A 1 304 ? -11.539 -29.188 -21.234 1 97.44 304 SER A O 1
ATOM 2441 N N . GLN A 1 305 ? -12.531 -27.188 -21.531 1 97.62 305 GLN A N 1
ATOM 2442 C CA . GLN A 1 305 ? -11.484 -26.688 -22.422 1 97.62 305 GLN A CA 1
ATOM 2443 C C . GLN A 1 305 ? -10.141 -26.625 -21.688 1 97.62 305 GLN A C 1
ATOM 2445 O O . GLN A 1 305 ? -9.109 -27.016 -22.234 1 97.62 305 GLN A O 1
ATOM 2450 N N . LEU A 1 306 ? -10.203 -26.156 -20.469 1 97.62 306 LEU A N 1
ATOM 2451 C CA . LEU A 1 306 ? -8.977 -26.016 -19.703 1 97.62 306 LEU A CA 1
ATOM 2452 C C . LEU A 1 306 ? -8.367 -27.375 -19.391 1 97.62 306 LEU A C 1
ATOM 2454 O O . LEU A 1 306 ? -7.16 -27.578 -19.562 1 97.62 306 LEU A O 1
ATOM 2458 N N . LEU A 1 307 ? -9.195 -28.297 -18.969 1 96.69 307 LEU A N 1
ATOM 2459 C CA . LEU A 1 307 ? -8.711 -29.641 -18.625 1 96.69 307 LEU A CA 1
ATOM 2460 C C . LEU A 1 307 ? -8.164 -30.344 -19.859 1 96.69 307 LEU A C 1
ATOM 2462 O O . LEU A 1 307 ? -7.105 -30.984 -19.797 1 96.69 307 LEU A O 1
ATOM 2466 N N . ASP A 1 308 ? -8.867 -30.219 -20.938 1 95.75 308 ASP A N 1
ATOM 2467 C CA . ASP A 1 308 ? -8.43 -30.859 -22.172 1 95.75 308 ASP A CA 1
ATOM 2468 C C . ASP A 1 308 ? -7.09 -30.297 -22.641 1 95.75 308 ASP A C 1
ATOM 2470 O O . ASP A 1 308 ? -6.172 -31.062 -22.969 1 95.75 308 ASP A O 1
ATOM 2474 N N . TYR A 1 309 ? -7.027 -29.047 -22.641 1 95.56 309 TYR A N 1
ATOM 2475 C CA . TYR A 1 309 ? -5.797 -28.406 -23.109 1 95.56 309 TYR A CA 1
ATOM 2476 C C . TYR A 1 309 ? -4.617 -28.781 -22.219 1 95.56 309 TYR A C 1
ATOM 2478 O O . TYR A 1 309 ? -3.518 -29.047 -22.703 1 95.56 309 TYR A O 1
ATOM 2486 N N . CYS A 1 310 ? -4.832 -28.844 -20.922 1 95.06 310 CYS A N 1
ATOM 2487 C CA . CYS A 1 310 ? -3.752 -29.078 -19.969 1 95.06 310 CYS A CA 1
ATOM 2488 C C . CYS A 1 310 ? -3.508 -30.562 -19.781 1 95.06 310 CYS A C 1
ATOM 2490 O O . CYS A 1 310 ? -2.562 -30.969 -19.094 1 95.06 310 CYS A O 1
ATOM 2492 N N . GLY A 1 311 ? -4.348 -31.375 -20.359 1 94.5 311 GLY A N 1
ATOM 2493 C CA . GLY A 1 311 ? -4.18 -32.812 -20.25 1 94.5 311 GLY A CA 1
ATOM 2494 C C . GLY A 1 311 ? -4.402 -33.344 -18.859 1 94.5 311 GLY A C 1
ATOM 2495 O O . GLY A 1 311 ? -3.652 -34.219 -18.375 1 94.5 311 GLY A O 1
ATOM 2496 N N . VAL A 1 312 ? -5.426 -32.812 -18.172 1 94.81 312 VAL A N 1
ATOM 2497 C CA . VAL A 1 312 ? -5.73 -33.219 -16.812 1 94.81 312 VAL A CA 1
ATOM 2498 C C . VAL A 1 312 ? -7.117 -33.844 -16.75 1 94.81 312 VAL A C 1
ATOM 2500 O O . VAL A 1 312 ? -8.094 -33.281 -17.25 1 94.81 312 VAL A O 1
ATOM 2503 N N . ASN A 1 313 ? -7.188 -35.031 -16.156 1 94.06 313 ASN A N 1
ATOM 2504 C CA . ASN A 1 313 ? -8.469 -35.719 -15.961 1 94.06 313 ASN A CA 1
ATOM 2505 C C . ASN A 1 313 ? -9.148 -35.25 -14.672 1 94.06 313 ASN A C 1
ATOM 2507 O O . ASN A 1 313 ? -8.492 -34.719 -13.773 1 94.06 313 ASN A O 1
ATOM 2511 N N . PRO A 1 314 ? -10.43 -35.406 -14.555 1 94.31 314 PRO A N 1
ATOM 2512 C CA . PRO A 1 314 ? -11.156 -35 -13.359 1 94.31 314 PRO A CA 1
ATOM 2513 C C . PRO A 1 314 ? -10.594 -35.594 -12.078 1 94.31 314 PRO A C 1
ATOM 2515 O O . PRO A 1 314 ? -10.617 -34.938 -11.023 1 94.31 314 PRO A O 1
ATOM 2518 N N . ASP A 1 315 ? -9.93 -36.75 -12.18 1 92.62 315 ASP A N 1
ATOM 2519 C CA . ASP A 1 315 ? -9.422 -37.406 -10.977 1 92.62 315 ASP A CA 1
ATOM 2520 C C . ASP A 1 315 ? -7.98 -37 -10.695 1 92.62 315 ASP A C 1
ATOM 2522 O O . ASP A 1 315 ? -7.379 -37.469 -9.727 1 92.62 315 ASP A O 1
ATOM 2526 N N . GLY A 1 316 ? -7.477 -36.188 -11.523 1 88.94 316 GLY A N 1
ATOM 2527 C CA . GLY A 1 316 ? -6.129 -35.688 -11.305 1 88.94 316 GLY A CA 1
ATOM 2528 C C . GLY A 1 316 ? -5.086 -36.406 -12.133 1 88.94 316 GLY A C 1
ATOM 2529 O O . GLY A 1 316 ? -3.949 -35.938 -12.258 1 88.94 316 GLY A O 1
ATOM 2530 N N . SER A 1 317 ? -5.465 -37.562 -12.703 1 88.56 317 SER A N 1
ATOM 2531 C CA . SER A 1 317 ? -4.535 -38.281 -13.562 1 88.56 317 SER A CA 1
ATOM 2532 C C . SER A 1 317 ? -4.266 -37.531 -14.859 1 88.56 317 SER A C 1
ATOM 2534 O O . SER A 1 317 ? -5.016 -36.625 -15.211 1 88.56 317 SER A O 1
ATOM 2536 N N . ARG A 1 318 ? -3.125 -37.844 -15.438 1 88.62 318 ARG A N 1
ATOM 2537 C CA . ARG A 1 318 ? -2.736 -37.125 -16.656 1 88.62 318 ARG A CA 1
ATOM 2538 C C . ARG A 1 318 ? -2.99 -37.969 -17.891 1 88.62 318 ARG A C 1
ATOM 2540 O O . ARG A 1 318 ? -2.957 -39.188 -17.828 1 88.62 318 ARG A O 1
ATOM 2547 N N . VAL A 1 319 ? -3.43 -37.375 -18.922 1 74.31 319 VAL A N 1
ATOM 2548 C CA . VAL A 1 319 ? -3.615 -38.094 -20.188 1 74.31 319 VAL A CA 1
ATOM 2549 C C . VAL A 1 319 ? -2.256 -38.438 -20.781 1 74.31 319 VAL A C 1
ATOM 2551 O O . VAL A 1 319 ? -1.301 -37.656 -20.672 1 74.31 319 VAL A O 1
ATOM 2554 N N . SER A 1 320 ? -1.839 -39.688 -20.797 1 57.72 320 SER A N 1
ATOM 2555 C CA . SER A 1 320 ? -0.556 -40.219 -21.25 1 57.72 320 SER A CA 1
ATOM 2556 C C . SER A 1 320 ? -0.142 -39.656 -22.594 1 57.72 320 SER A C 1
ATOM 2558 O O . SER A 1 320 ? 1.004 -39.812 -23.016 1 57.72 320 SER A O 1
ATOM 2560 N N . GLY A 1 321 ? -0.917 -38.688 -23.312 1 44.97 321 GLY A N 1
ATOM 2561 C CA . GLY A 1 321 ? -0.456 -38.188 -24.594 1 44.97 321 GLY A CA 1
ATOM 2562 C C . GLY A 1 321 ? 0.216 -36.844 -24.5 1 44.97 321 GLY A C 1
ATOM 2563 O O . GLY A 1 321 ? 0.151 -36.188 -23.453 1 44.97 321 GLY A O 1
ATOM 2564 N N . PRO A 1 322 ? 1.146 -36.594 -25.516 1 37.06 322 PRO A N 1
ATOM 2565 C CA . PRO A 1 322 ? 1.855 -35.312 -25.5 1 37.06 322 PRO A CA 1
ATOM 2566 C C . PRO A 1 322 ? 0.925 -34.125 -25.281 1 37.06 322 PRO A C 1
ATOM 2568 O O . PRO A 1 322 ? -0.197 -34.094 -25.797 1 37.06 322 PRO A O 1
ATOM 2571 N N . VAL A 1 323 ? 0.679 -33.719 -24.125 1 41.53 323 VAL A N 1
ATOM 2572 C CA . VAL A 1 323 ? 0.046 -32.406 -24.141 1 41.53 323 VAL A CA 1
ATOM 2573 C C . VAL A 1 323 ? 0.438 -31.656 -25.422 1 41.53 323 VAL A C 1
ATOM 2575 O O . VAL A 1 323 ? 1.609 -31.641 -25.812 1 41.53 323 VAL A O 1
ATOM 2578 N N . PRO A 1 324 ? -0.398 -31.578 -26.438 1 34.81 324 PRO A N 1
ATOM 2579 C CA . PRO A 1 324 ? 0.023 -30.875 -27.656 1 34.81 324 PRO A CA 1
ATOM 2580 C C . PRO A 1 324 ? 0.95 -29.688 -27.359 1 34.81 324 PRO A C 1
ATOM 2582 O O . PRO A 1 324 ? 0.536 -28.719 -26.734 1 34.81 324 PRO A O 1
ATOM 2585 N N . VAL A 1 325 ? 2.107 -29.938 -26.844 1 36.41 325 VAL A N 1
ATOM 2586 C CA . VAL A 1 325 ? 2.998 -28.797 -26.984 1 36.41 325 VAL A CA 1
ATOM 2587 C C . VAL A 1 325 ? 3.096 -28.391 -28.453 1 36.41 325 VAL A C 1
ATOM 2589 O O . VAL A 1 325 ? 3.295 -29.234 -29.328 1 36.41 325 VAL A O 1
ATOM 2592 N N . ASP A 1 326 ? 2.379 -27.547 -29.016 1 33.94 326 ASP A N 1
ATOM 2593 C CA . ASP A 1 326 ? 2.656 -27.078 -30.375 1 33.94 326 ASP A CA 1
ATOM 2594 C C . ASP A 1 326 ? 4.145 -27.188 -30.688 1 33.94 326 ASP A C 1
ATOM 2596 O O . ASP A 1 326 ? 4.988 -26.672 -29.953 1 33.94 326 ASP A O 1
ATOM 2600 N N . GLN A 1 327 ? 4.672 -28.25 -31.391 1 32.91 327 GLN A N 1
ATOM 2601 C CA . GLN A 1 327 ? 5.98 -28.594 -31.938 1 32.91 327 GLN A CA 1
ATOM 2602 C C . GLN A 1 327 ? 6.734 -27.344 -32.375 1 32.91 327 GLN A C 1
ATOM 2604 O O . GLN A 1 327 ? 7.93 -27.406 -32.688 1 32.91 327 GLN A O 1
ATOM 2609 N N . ASN A 1 328 ? 6.047 -26.359 -32.938 1 31.95 328 ASN A N 1
ATOM 2610 C CA . ASN A 1 328 ? 6.828 -25.172 -33.281 1 31.95 328 ASN A CA 1
ATOM 2611 C C . ASN A 1 328 ? 7.652 -24.672 -32.125 1 31.95 328 ASN A C 1
ATOM 2613 O O . AS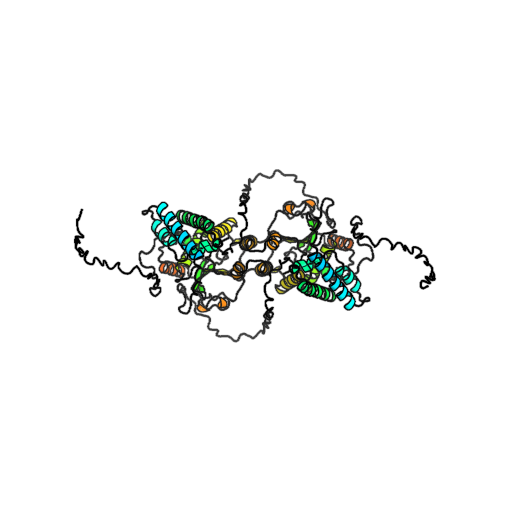N A 1 328 ? 8.328 -23.641 -32.219 1 31.95 328 ASN A O 1
ATOM 2617 N N . LYS A 1 329 ? 7.344 -25.234 -30.969 1 30.92 329 LYS A N 1
ATOM 2618 C CA . LYS A 1 329 ? 8.219 -24.906 -29.844 1 30.92 329 LYS A CA 1
ATOM 2619 C C . LYS A 1 329 ? 9.383 -25.891 -29.75 1 30.92 329 LYS A C 1
ATOM 2621 O O . LYS A 1 329 ? 9.234 -26.984 -29.203 1 30.92 329 LYS A O 1
ATOM 2626 N N . THR A 1 330 ? 10.117 -26.188 -30.906 1 28.27 330 THR A N 1
ATOM 2627 C CA . THR A 1 330 ? 11.391 -26.859 -30.688 1 28.27 330 THR A CA 1
ATOM 2628 C C . THR A 1 330 ? 12.125 -26.25 -29.5 1 28.27 330 THR A C 1
ATOM 2630 O O . THR A 1 330 ? 12.391 -25.047 -29.469 1 28.27 330 THR A O 1
ATOM 2633 N N . MET A 1 331 ? 11.883 -26.625 -28.422 1 26.8 331 MET A N 1
ATOM 2634 C CA . MET A 1 331 ? 12.867 -26.203 -27.422 1 26.8 331 MET A CA 1
ATOM 2635 C C . MET A 1 331 ? 14.281 -26.484 -27.906 1 26.8 331 MET A C 1
ATOM 2637 O O . MET A 1 331 ? 14.594 -27.625 -28.297 1 26.8 331 MET A O 1
ATOM 2641 N N . GLY A 1 332 ? 14.859 -25.672 -28.781 1 25.91 332 GLY A N 1
ATOM 2642 C CA . GLY A 1 332 ? 16.25 -25.781 -29.203 1 25.91 332 GLY A CA 1
ATOM 2643 C C . GLY A 1 332 ? 17.172 -26.266 -28.109 1 25.91 332 GLY A C 1
ATOM 2644 O O . GLY A 1 332 ? 17.781 -25.453 -27.406 1 25.91 332 GLY A O 1
ATOM 2645 N N . LEU A 1 333 ? 16.766 -27.078 -27.281 1 23.83 333 LEU A N 1
ATOM 2646 C CA . LEU A 1 333 ? 17.891 -27.578 -26.5 1 23.83 333 LEU A CA 1
ATOM 2647 C C . LEU A 1 333 ? 18.859 -28.375 -27.375 1 23.83 333 LEU A C 1
ATOM 2649 O O . LEU A 1 333 ? 19.109 -29.547 -27.125 1 23.83 333 LEU A O 1
ATOM 2653 N N . THR A 1 334 ? 18.938 -28.188 -28.703 1 24.94 334 THR A N 1
ATOM 2654 C CA . THR A 1 334 ? 19.906 -29.016 -29.406 1 24.94 334 THR A CA 1
ATOM 2655 C C . THR A 1 334 ? 21.312 -28.812 -28.844 1 24.94 334 THR A C 1
ATOM 2657 O O . THR A 1 334 ? 21.984 -27.828 -29.188 1 24.94 334 THR A O 1
ATOM 2660 N N . GLY A 1 335 ? 21.547 -28.547 -27.562 1 19.84 335 GLY A N 1
ATOM 2661 C CA . GLY A 1 335 ? 23 -28.578 -27.406 1 19.84 335 GLY A CA 1
ATOM 2662 C C . GLY A 1 335 ? 23.656 -29.766 -28.094 1 19.84 335 GLY A C 1
ATOM 2663 O O . GLY A 1 335 ? 22.984 -30.734 -28.422 1 19.84 335 GLY A O 1
ATOM 2664 N N . ALA A 1 336 ? 24.734 -29.5 -28.828 1 23.34 336 ALA A N 1
ATOM 2665 C CA . ALA A 1 336 ? 25.781 -30.266 -29.5 1 23.34 336 ALA A CA 1
ATOM 2666 C C . ALA A 1 336 ? 26.156 -31.5 -28.688 1 23.34 336 ALA A C 1
ATOM 2668 O O . ALA A 1 336 ? 26.578 -31.391 -27.531 1 23.34 336 ALA A O 1
ATOM 2669 N N . GLY A 1 337 ? 25.234 -32.469 -28.656 1 21.06 337 GLY A N 1
ATOM 2670 C CA . GLY A 1 337 ? 25.828 -33.688 -28.156 1 21.06 337 GLY A CA 1
ATOM 2671 C C . GLY A 1 337 ? 27.234 -33.906 -28.656 1 21.06 337 GLY A C 1
ATOM 2672 O O . GLY A 1 337 ? 27.656 -33.312 -29.625 1 21.06 337 GLY A O 1
ATOM 2673 N N . PRO A 1 338 ? 28.125 -34.188 -27.859 1 21.72 338 PRO A N 1
ATOM 2674 C CA . PRO A 1 338 ? 29.438 -34.375 -28.5 1 21.72 338 PRO A CA 1
ATOM 2675 C C . PRO A 1 338 ? 29.359 -35.031 -29.859 1 21.72 338 PRO A C 1
ATOM 2677 O O . PRO A 1 338 ? 28.375 -35.719 -30.156 1 21.72 338 PRO A O 1
ATOM 2680 N N . ALA A 1 339 ? 29.891 -34.438 -30.859 1 23.94 339 ALA A N 1
ATOM 2681 C CA . ALA A 1 339 ? 30.203 -35.188 -32.094 1 23.94 339 ALA A CA 1
ATOM 2682 C C . ALA A 1 339 ? 30.375 -36.656 -31.797 1 23.94 339 ALA A C 1
ATOM 2684 O O . ALA A 1 339 ? 30.797 -37.062 -30.703 1 23.94 339 ALA A O 1
ATOM 2685 N N . PRO A 1 340 ? 29.484 -37.5 -32.312 1 21.06 340 PRO A N 1
ATOM 2686 C CA . PRO A 1 340 ? 29.891 -38.875 -31.984 1 21.06 340 PRO A CA 1
ATOM 2687 C C . PRO A 1 340 ? 31.391 -39 -31.766 1 21.06 340 PRO A C 1
ATOM 2689 O O . PRO A 1 340 ? 32.188 -38.25 -32.375 1 21.06 340 PRO A O 1
ATOM 2692 N N . ILE A 1 341 ? 31.766 -39.125 -30.5 1 21.58 341 ILE A N 1
ATOM 2693 C CA . ILE A 1 341 ? 33.156 -39.594 -30.484 1 21.58 341 ILE A CA 1
ATOM 2694 C C . ILE A 1 341 ? 33.438 -40.469 -31.703 1 21.58 341 ILE A C 1
ATOM 2696 O O . ILE A 1 341 ? 32.781 -41.5 -31.875 1 21.58 341 ILE A O 1
ATOM 2700 N N . LYS A 1 342 ? 33.312 -39.625 -32.844 1 24.53 342 LYS A N 1
ATOM 2701 C CA . LYS A 1 342 ? 33.969 -40.406 -33.906 1 24.53 342 LYS A CA 1
ATOM 2702 C C . LYS A 1 342 ? 35 -41.375 -33.312 1 24.53 342 LYS A C 1
ATOM 2704 O O . LYS A 1 342 ? 35.906 -40.938 -32.594 1 24.53 342 LYS A O 1
ATOM 2709 N N . ASP A 1 343 ? 34.375 -42.5 -32.812 1 21.05 343 ASP A N 1
ATOM 2710 C CA . ASP A 1 343 ? 35.281 -43.625 -32.562 1 21.05 343 ASP A CA 1
ATOM 2711 C C . ASP A 1 343 ? 36.5 -43.562 -33.469 1 21.05 343 ASP A C 1
ATOM 2713 O O . ASP A 1 343 ? 36.406 -43.938 -34.656 1 21.05 343 ASP A O 1
ATOM 2717 N N . GLN A 1 344 ? 36.844 -42.188 -33.656 1 20.42 344 GLN A N 1
ATOM 2718 C CA . GLN A 1 344 ? 38.188 -42.281 -34.25 1 20.42 344 GLN A CA 1
ATOM 2719 C C . GLN A 1 344 ? 39 -43.344 -33.5 1 20.42 344 GLN A C 1
ATOM 2721 O O . GLN A 1 344 ? 39.594 -43.062 -32.469 1 20.42 344 GLN A O 1
ATOM 2726 N N . LEU A 1 345 ? 38.25 -44.406 -33.156 1 24.36 345 LEU A N 1
ATOM 2727 C CA . LEU A 1 345 ? 39.031 -45.594 -32.969 1 24.36 345 LEU A CA 1
ATOM 2728 C C . LEU A 1 345 ? 40.188 -45.688 -33.969 1 24.36 345 LEU A C 1
ATOM 2730 O O . LEU A 1 345 ? 40.406 -46.719 -34.594 1 24.36 345 LEU A O 1
ATOM 2734 N N . GLN A 1 346 ? 40.375 -44.375 -34.562 1 21.86 346 GLN A N 1
ATOM 2735 C CA . GLN A 1 346 ? 41.5 -44.625 -35.438 1 21.86 346 GLN A CA 1
ATOM 2736 C C . GLN A 1 346 ? 42.5 -45.562 -34.75 1 21.86 346 GLN A C 1
ATOM 2738 O O . GLN A 1 346 ? 42.688 -45.531 -33.531 1 21.86 346 GLN A O 1
ATOM 2743 N N . GLN A 1 347 ? 43.031 -46.406 -35.625 1 20.7 347 GLN A N 1
ATOM 2744 C CA . GLN A 1 347 ? 44 -47.469 -35.594 1 20.7 347 GLN A CA 1
ATOM 2745 C C . GLN A 1 347 ? 45.25 -47.094 -34.781 1 20.7 347 GLN A C 1
ATOM 2747 O O . GLN A 1 347 ? 46.031 -46.219 -35.219 1 20.7 347 GLN A O 1
ATOM 2752 N N . ASP A 1 348 ? 44.938 -46.531 -33.406 1 22.17 348 ASP A N 1
ATOM 2753 C CA . ASP A 1 348 ? 46.25 -46.562 -32.781 1 22.17 348 ASP A CA 1
ATOM 2754 C C . ASP A 1 348 ? 47.094 -47.75 -33.281 1 22.17 348 ASP A C 1
ATOM 2756 O O . ASP A 1 348 ? 46.75 -48.906 -33.031 1 22.17 348 ASP A O 1
ATOM 2760 N N . GLU A 1 349 ? 47.5 -47.531 -34.5 1 21.31 349 GLU A N 1
ATOM 2761 C CA . GLU A 1 349 ? 48.562 -48.406 -35 1 21.31 349 GLU A CA 1
ATOM 2762 C C . GLU A 1 349 ? 49.562 -48.75 -33.938 1 21.31 349 GLU A C 1
ATOM 2764 O O . GLU A 1 349 ? 49.906 -47.875 -33.094 1 21.31 349 GLU A O 1
ATOM 2769 N N . HIS A 1 350 ? 49.656 -50 -33.625 1 19.42 350 HIS A N 1
ATOM 2770 C CA . HIS A 1 350 ? 50.688 -50.781 -32.938 1 19.42 350 HIS A CA 1
ATOM 2771 C C . HIS A 1 350 ? 52.062 -50.219 -33.156 1 19.42 350 HIS A C 1
ATOM 2773 O O . HIS A 1 350 ? 52.656 -50.438 -34.219 1 19.42 350 HIS A O 1
ATOM 2779 N N . HIS A 1 351 ? 52.188 -48.781 -33.125 1 19.94 351 HIS A N 1
ATOM 2780 C CA . HIS A 1 351 ? 53.625 -48.594 -33.375 1 19.94 351 HIS A CA 1
ATOM 2781 C C . HIS A 1 351 ? 54.438 -49.562 -32.531 1 19.94 351 HIS A C 1
ATOM 2783 O O . HIS A 1 351 ? 54.281 -49.625 -31.312 1 19.94 351 HIS A O 1
ATOM 2789 N N . GLU A 1 352 ? 55.156 -50.406 -33.219 1 18.61 352 GLU A N 1
ATOM 2790 C CA . GLU A 1 352 ? 56.156 -51.469 -33.031 1 18.61 352 GLU A CA 1
ATOM 2791 C C . GLU A 1 352 ? 57.25 -51 -32.031 1 18.61 352 GLU A C 1
ATOM 2793 O O . GLU A 1 352 ? 57.625 -49.844 -32.062 1 18.61 352 GLU A O 1
ATOM 2798 N N . VAL A 1 353 ? 57.469 -51.812 -31.062 1 19.11 353 VAL A N 1
ATOM 2799 C CA . VAL A 1 353 ? 58.438 -52.156 -30.031 1 19.11 353 VAL A CA 1
ATOM 2800 C C . VAL A 1 353 ? 59.875 -51.938 -30.547 1 19.11 353 VAL A C 1
ATOM 2802 O O . VAL A 1 353 ? 60.812 -52.469 -29.984 1 19.11 353 VAL A O 1
ATOM 2805 N N . ALA A 1 354 ? 60.188 -51.062 -31.672 1 18.5 354 ALA A N 1
ATOM 2806 C CA . ALA A 1 354 ? 61.5 -51.5 -32.062 1 18.5 354 ALA A CA 1
ATOM 2807 C C . ALA A 1 354 ? 62.531 -51.25 -30.938 1 18.5 354 ALA A C 1
ATOM 2809 O O . ALA A 1 354 ? 62.375 -50.312 -30.172 1 18.5 354 ALA A O 1
ATOM 2810 N N . ASN A 1 355 ? 63.469 -52.156 -30.844 1 17.55 355 ASN A N 1
ATOM 2811 C CA . ASN A 1 355 ? 64.625 -52.781 -30.25 1 17.55 355 ASN A CA 1
ATOM 2812 C C . ASN A 1 355 ? 65.812 -51.844 -30.281 1 17.55 355 ASN A C 1
ATOM 2814 O O . ASN A 1 355 ? 66.938 -52.25 -29.984 1 17.55 355 ASN A O 1
ATOM 2818 N N . GLY A 1 356 ? 65.75 -50.562 -30.812 1 17.69 356 GLY A N 1
ATOM 2819 C CA . GLY A 1 356 ? 67.125 -50.281 -31.25 1 17.69 356 GLY A CA 1
ATOM 2820 C C . GLY A 1 356 ? 68.125 -50.312 -30.109 1 17.69 356 GLY A C 1
ATOM 2821 O O . GLY A 1 356 ? 67.75 -50.031 -28.953 1 17.69 356 GLY A O 1
ATOM 2822 N N . THR A 1 357 ? 69.375 -50.75 -30.453 1 17.3 357 THR A N 1
ATOM 2823 C CA . THR A 1 357 ? 70.75 -51.188 -30.172 1 17.3 357 THR A CA 1
ATOM 2824 C C . THR A 1 357 ? 71.625 -50.031 -29.797 1 17.3 357 THR A C 1
ATOM 2826 O O . THR A 1 357 ? 72.812 -50.219 -29.422 1 17.3 357 THR A O 1
ATOM 2829 N N . ALA A 1 358 ? 71.438 -48.719 -29.984 1 18.12 358 ALA A N 1
ATOM 2830 C CA . ALA A 1 358 ? 72.75 -48.031 -30.047 1 18.12 358 ALA A CA 1
ATOM 2831 C C . ALA A 1 358 ? 73.625 -48.375 -28.828 1 18.12 358 ALA A C 1
ATOM 2833 O O . ALA A 1 358 ? 73.188 -48.094 -27.703 1 18.12 358 ALA A O 1
ATOM 2834 N N . VAL A 1 359 ? 74.5 -49.344 -29.219 1 16.69 359 VAL A N 1
ATOM 2835 C CA . VAL A 1 359 ? 75.875 -49.875 -29.047 1 16.69 359 VAL A CA 1
ATOM 2836 C C . VAL A 1 359 ? 76.875 -48.75 -29.125 1 16.69 359 VAL A C 1
ATOM 2838 O O . VAL A 1 359 ? 77.25 -48.281 -30.219 1 16.69 359 VAL A O 1
ATOM 2841 N N . GLN A 1 360 ? 76.875 -47.531 -28.75 1 15.73 360 GLN A N 1
ATOM 2842 C CA . GLN A 1 360 ? 78.062 -46.688 -28.578 1 15.73 360 GLN A CA 1
ATOM 2843 C C . GLN A 1 360 ? 79.188 -47.438 -27.906 1 15.73 360 GLN A C 1
ATOM 2845 O O . GLN A 1 360 ? 79 -48.469 -27.25 1 15.73 360 GLN A O 1
ATOM 2850 N N . GLU A 1 361 ? 80.312 -46.969 -26.938 1 17.73 361 GLU A N 1
ATOM 2851 C CA . GLU A 1 361 ? 81.688 -47.281 -26.703 1 17.73 361 GLU A CA 1
ATOM 2852 C C . GLU A 1 361 ? 81.938 -48.75 -26.516 1 17.73 361 GLU A C 1
ATOM 2854 O O . GLU A 1 361 ? 81.25 -49.406 -25.75 1 17.73 361 GLU A O 1
ATOM 2859 N N . ALA A 1 362 ? 82.625 -48.656 -27.891 1 16.55 362 ALA A N 1
ATOM 2860 C CA . ALA A 1 362 ? 83.938 -48.188 -28.297 1 16.55 362 ALA A CA 1
ATOM 2861 C C . ALA A 1 362 ? 84.062 -46.719 -27.938 1 16.55 362 ALA A C 1
ATOM 2863 O O . ALA A 1 362 ? 83.125 -45.906 -28.078 1 16.55 362 ALA A O 1
ATOM 2864 N N . MET B 1 1 ? 9.688 -13.094 0.442 1 29.27 1 MET B N 1
ATOM 2865 C CA . MET B 1 1 ? 9.508 -11.766 -0.131 1 29.27 1 MET B CA 1
ATOM 2866 C C . MET B 1 1 ? 9.562 -11.82 -1.654 1 29.27 1 MET B C 1
ATOM 2868 O O . MET B 1 1 ? 9.617 -10.781 -2.312 1 29.27 1 MET B O 1
ATOM 2872 N N . SER B 1 2 ? 9.641 -13.102 -2.119 1 42.41 2 SER B N 1
ATOM 2873 C CA . SER B 1 2 ? 10.219 -13.625 -3.352 1 42.41 2 SER B CA 1
ATOM 2874 C C . SER B 1 2 ? 9.18 -13.695 -4.465 1 42.41 2 SER B C 1
ATOM 2876 O O . SER B 1 2 ? 9.516 -13.961 -5.621 1 42.41 2 SER B O 1
ATOM 2878 N N . PHE B 1 3 ? 7.852 -13.727 -4.008 1 38.12 3 PHE B N 1
ATOM 2879 C CA . PHE B 1 3 ? 6.91 -13.898 -5.109 1 38.12 3 PHE B CA 1
ATOM 2880 C C . PHE B 1 3 ? 6.949 -12.695 -6.043 1 38.12 3 PHE B C 1
ATOM 2882 O O . PHE B 1 3 ? 6.852 -12.844 -7.262 1 38.12 3 PHE B O 1
ATOM 2889 N N . LEU B 1 4 ? 7.164 -11.516 -5.383 1 37.84 4 LEU B N 1
ATOM 2890 C CA . LEU B 1 4 ? 7.203 -10.25 -6.117 1 37.84 4 LEU B CA 1
ATOM 2891 C C . LEU B 1 4 ? 8.641 -9.875 -6.473 1 37.84 4 LEU B C 1
ATOM 2893 O O . LEU B 1 4 ? 8.875 -9.094 -7.395 1 37.84 4 LEU B O 1
ATOM 2897 N N . PHE B 1 5 ? 9.883 -10.156 -5.582 1 43.47 5 PHE B N 1
ATOM 2898 C CA . PHE B 1 5 ? 11.07 -9.305 -5.535 1 43.47 5 PHE B CA 1
ATOM 2899 C C . PHE B 1 5 ? 12.328 -10.102 -5.859 1 43.47 5 PHE B C 1
ATOM 2901 O O . PHE B 1 5 ? 12.492 -11.227 -5.379 1 43.47 5 PHE B O 1
ATOM 2908 N N . ALA B 1 6 ? 13.07 -9.875 -6.945 1 34.22 6 ALA B N 1
ATOM 2909 C CA . ALA B 1 6 ? 14.492 -10.203 -7.031 1 34.22 6 ALA B CA 1
ATOM 2910 C C . ALA B 1 6 ? 15.328 -9.219 -6.219 1 34.22 6 ALA B C 1
ATOM 2912 O O . ALA B 1 6 ? 15.32 -8.016 -6.488 1 34.22 6 ALA B O 1
ATOM 2913 N N . ARG B 1 7 ? 15.805 -9.406 -4.891 1 34.69 7 ARG B N 1
ATOM 2914 C CA . ARG B 1 7 ? 16.594 -8.484 -4.078 1 34.69 7 ARG B CA 1
ATOM 2915 C C . ARG B 1 7 ? 18.016 -8.367 -4.609 1 34.69 7 ARG B C 1
ATOM 2917 O O . ARG B 1 7 ? 18.609 -9.359 -5.051 1 34.69 7 ARG B O 1
ATOM 2924 N N . ARG B 1 8 ? 18.578 -7.199 -4.895 1 30.45 8 ARG B N 1
ATOM 2925 C CA . ARG B 1 8 ? 20.016 -6.988 -5.055 1 30.45 8 ARG B CA 1
ATOM 2926 C C . ARG B 1 8 ? 20.766 -7.383 -3.791 1 30.45 8 ARG B C 1
ATOM 2928 O O . ARG B 1 8 ? 20.234 -7.293 -2.686 1 30.45 8 ARG B O 1
ATOM 2935 N N . PRO B 1 9 ? 22.203 -7.918 -3.799 1 28.41 9 PRO B N 1
ATOM 2936 C CA . PRO B 1 9 ? 23.109 -8.453 -2.781 1 28.41 9 PRO B CA 1
ATOM 2937 C C . PRO B 1 9 ? 23.5 -7.406 -1.737 1 28.41 9 PRO B C 1
ATOM 2939 O O . PRO B 1 9 ? 24.438 -7.629 -0.958 1 28.41 9 PRO B O 1
ATOM 2942 N N . GLY B 1 10 ? 22.828 -6.395 -1.169 1 25.41 10 GLY B N 1
ATOM 2943 C CA . GLY B 1 10 ? 23.672 -5.672 -0.219 1 25.41 10 GLY B CA 1
ATOM 2944 C C . GLY B 1 10 ? 24.125 -6.527 0.945 1 25.41 10 GLY B C 1
ATOM 2945 O O . GLY B 1 10 ? 23.547 -7.586 1.209 1 25.41 10 GLY B O 1
ATOM 2946 N N . THR B 1 11 ? 25.438 -6.332 1.579 1 25.95 11 THR B N 1
ATOM 2947 C CA . THR B 1 11 ? 26.297 -6.965 2.574 1 25.95 11 THR B CA 1
ATOM 2948 C C . THR B 1 11 ? 25.547 -7.203 3.875 1 25.95 11 THR B C 1
ATOM 2950 O O . THR B 1 11 ? 26.125 -7.617 4.879 1 25.95 11 THR B O 1
ATOM 2953 N N . SER B 1 12 ? 24.297 -6.75 4.059 1 23.84 12 SER B N 1
ATOM 2954 C CA . SER B 1 12 ? 23.984 -6.543 5.469 1 23.84 12 SER B CA 1
ATOM 2955 C C . SER B 1 12 ? 23.938 -7.871 6.223 1 23.84 12 SER B C 1
ATOM 2957 O O . SER B 1 12 ? 23.578 -8.898 5.648 1 23.84 12 SER B O 1
ATOM 2959 N N . ARG B 1 13 ? 24.625 -7.98 7.508 1 25.31 13 ARG B N 1
ATOM 2960 C CA . ARG B 1 13 ? 24.672 -8.984 8.57 1 25.31 13 ARG B CA 1
ATOM 2961 C C . ARG B 1 13 ? 23.312 -9.648 8.75 1 25.31 13 ARG B C 1
ATOM 2963 O O . ARG B 1 13 ? 22.266 -9 8.594 1 25.31 13 ARG B O 1
ATOM 2970 N N . ALA B 1 14 ? 23.328 -10.977 8.867 1 24.39 14 ALA B N 1
ATOM 2971 C CA . ALA B 1 14 ? 22.25 -11.953 8.977 1 24.39 14 ALA B CA 1
ATOM 2972 C C . ALA B 1 14 ? 21.25 -11.547 10.055 1 24.39 14 ALA B C 1
ATOM 2974 O O . ALA B 1 14 ? 21.594 -11.477 11.234 1 24.39 14 ALA B O 1
ATOM 2975 N N . PRO B 1 15 ? 20.312 -10.453 9.844 1 22.45 15 PRO B N 1
ATOM 2976 C CA . PRO B 1 15 ? 19.594 -10.195 11.086 1 22.45 15 PRO B CA 1
ATOM 2977 C C . PRO B 1 15 ? 18.938 -11.461 11.656 1 22.45 15 PRO B C 1
ATOM 2979 O O . PRO B 1 15 ? 18.641 -12.391 10.914 1 22.45 15 PRO B O 1
ATOM 2982 N N . SER B 1 16 ? 19.344 -11.898 12.883 1 21.41 16 SER B N 1
ATOM 2983 C CA . SER B 1 16 ? 18.797 -12.953 13.727 1 21.41 16 SER B CA 1
ATOM 2984 C C . SER B 1 16 ? 17.266 -12.984 13.625 1 21.41 16 SER B C 1
ATOM 2986 O O . SER B 1 16 ? 16.609 -11.953 13.742 1 21.41 16 SER B O 1
ATOM 2988 N N . ILE B 1 17 ? 16.859 -13.836 12.742 1 23.58 17 ILE B N 1
ATOM 2989 C CA . ILE B 1 17 ? 15.445 -14.133 12.555 1 23.58 17 ILE B CA 1
ATOM 2990 C C . ILE B 1 17 ? 14.75 -14.203 13.906 1 23.58 17 ILE B C 1
ATOM 2992 O O . ILE B 1 17 ? 15.039 -15.094 14.711 1 23.58 17 ILE B O 1
ATOM 2996 N N . ALA B 1 18 ? 14.641 -13.094 14.586 1 23.61 18 ALA B N 1
ATOM 2997 C CA . ALA B 1 18 ? 13.93 -13.133 15.859 1 23.61 18 ALA B CA 1
ATOM 2998 C C . ALA B 1 18 ? 12.656 -13.977 15.75 1 23.61 18 ALA B C 1
ATOM 3000 O O . ALA B 1 18 ? 11.992 -13.961 14.719 1 23.61 18 ALA B O 1
ATOM 3001 N N . PRO B 1 19 ? 12.5 -15 16.594 1 22.88 19 PRO B N 1
ATOM 3002 C CA . PRO B 1 19 ? 11.391 -15.953 16.719 1 22.88 19 PRO B CA 1
ATOM 3003 C C . PRO B 1 19 ? 10.023 -15.297 16.531 1 22.88 19 PRO B C 1
ATOM 3005 O O . PRO B 1 19 ? 9.883 -14.086 16.703 1 22.88 19 PRO B O 1
ATOM 3008 N N . SER B 1 20 ? 9.344 -15.859 15.555 1 23.86 20 SER B N 1
ATOM 3009 C CA . SER B 1 20 ? 7.938 -15.617 15.227 1 23.86 20 SER B CA 1
ATOM 3010 C C . SER B 1 20 ? 7.121 -15.328 16.484 1 23.86 20 SER B C 1
ATOM 3012 O O . SER B 1 20 ? 7.129 -16.125 17.438 1 23.86 20 SER B O 1
ATOM 3014 N N . VAL B 1 21 ? 7.086 -14.125 16.828 1 26.03 21 VAL B N 1
ATOM 3015 C CA . VAL B 1 21 ? 6.156 -13.812 17.922 1 26.03 21 VAL B CA 1
ATOM 3016 C C . VAL B 1 21 ? 4.891 -14.656 17.766 1 26.03 21 VAL B C 1
ATOM 3018 O O . VAL B 1 21 ? 4.266 -14.656 16.703 1 26.03 21 VAL B O 1
ATOM 3021 N N . ALA B 1 22 ? 4.871 -15.867 18.438 1 25.27 22 ALA B N 1
ATOM 3022 C CA . ALA B 1 22 ? 3.775 -16.797 18.703 1 25.27 22 ALA B CA 1
ATOM 3023 C C . ALA B 1 22 ? 2.443 -16.047 18.797 1 25.27 22 ALA B C 1
ATOM 3025 O O . ALA B 1 22 ? 2.312 -15.078 19.547 1 25.27 22 ALA B O 1
ATOM 3026 N N . ASP B 1 23 ? 1.741 -15.961 17.734 1 25.48 23 ASP B N 1
ATOM 3027 C CA . ASP B 1 23 ? 0.34 -15.562 17.812 1 25.48 23 ASP B CA 1
ATOM 3028 C C . ASP B 1 23 ? -0.382 -16.297 18.938 1 25.48 23 ASP B C 1
ATOM 3030 O O . ASP B 1 23 ? -0.447 -17.531 18.922 1 25.48 23 ASP B O 1
ATOM 3034 N N . ALA B 1 24 ? -0.166 -15.961 20.188 1 25.72 24 ALA B N 1
ATOM 3035 C CA . ALA B 1 24 ? -0.963 -16.453 21.312 1 25.72 24 ALA B CA 1
ATOM 3036 C C . ALA B 1 24 ? -2.41 -16.688 20.891 1 25.72 24 ALA B C 1
ATOM 3038 O O . ALA B 1 24 ? -3.051 -15.805 20.312 1 25.72 24 ALA B O 1
ATOM 3039 N N . ASP B 1 25 ? -2.73 -17.922 20.547 1 25.95 25 ASP B N 1
ATOM 3040 C CA . ASP B 1 25 ? -4.078 -18.484 20.516 1 25.95 25 ASP B CA 1
ATOM 3041 C C . ASP B 1 25 ? -4.926 -17.938 21.656 1 25.95 25 ASP B C 1
ATOM 3043 O O . ASP B 1 25 ? -4.648 -18.203 22.828 1 25.95 25 ASP B O 1
ATOM 3047 N N . VAL B 1 26 ? -5.246 -16.734 21.688 1 25.94 26 VAL B N 1
ATOM 3048 C CA . VAL B 1 26 ? -6.23 -16.359 22.688 1 25.94 26 VAL B CA 1
ATOM 3049 C C . VAL B 1 26 ? -7.426 -17.297 22.625 1 25.94 26 VAL B C 1
ATOM 3051 O O . VAL B 1 26 ? -8.141 -17.344 21.625 1 25.94 26 VAL B O 1
ATOM 3054 N N . ALA B 1 27 ? -7.316 -18.531 23.156 1 27.19 27 ALA B N 1
ATOM 3055 C CA . ALA B 1 27 ? -8.477 -19.344 23.547 1 27.19 27 ALA B CA 1
ATOM 3056 C C . ALA B 1 27 ? -9.641 -18.453 23.969 1 27.19 27 ALA B C 1
ATOM 3058 O O . ALA B 1 27 ? -9.477 -17.578 24.828 1 27.19 27 ALA B O 1
ATOM 3059 N N . ASN B 1 28 ? -10.57 -18.25 23.125 1 26.7 28 ASN B N 1
ATOM 3060 C CA . ASN B 1 28 ? -11.852 -17.672 23.469 1 26.7 28 ASN B CA 1
ATOM 3061 C C . ASN B 1 28 ? -12.469 -18.359 24.688 1 26.7 28 ASN B C 1
ATOM 3063 O O . ASN B 1 28 ? -13.227 -19.312 24.547 1 26.7 28 ASN B O 1
ATOM 3067 N N . GLY B 1 29 ? -11.641 -18.859 25.672 1 27.42 29 GLY B N 1
ATOM 3068 C CA . GLY B 1 29 ? -12.414 -19.25 26.844 1 27.42 29 GLY B CA 1
ATOM 3069 C C . GLY B 1 29 ? -13.531 -18.266 27.172 1 27.42 29 GLY B C 1
ATOM 3070 O O . GLY B 1 29 ? -13.312 -17.047 27.156 1 27.42 29 GLY B O 1
ATOM 3071 N N . SER B 1 30 ? -14.742 -18.703 26.797 1 30.5 30 SER B N 1
ATOM 3072 C CA . SER B 1 30 ? -15.984 -18.062 27.203 1 30.5 30 SER B CA 1
ATOM 3073 C C . SER B 1 30 ? -15.969 -17.734 28.703 1 30.5 30 SER B C 1
ATOM 3075 O O . SER B 1 30 ? -16.359 -18.562 29.516 1 30.5 30 SER B O 1
ATOM 3077 N N . THR B 1 31 ? -14.797 -17.484 29.312 1 32.03 31 THR B N 1
ATOM 3078 C CA . THR B 1 31 ? -15.047 -17.109 30.688 1 32.03 31 THR B CA 1
ATOM 3079 C C . THR B 1 31 ? -16.125 -16.047 30.781 1 32.03 31 THR B C 1
ATOM 3081 O O . THR B 1 31 ? -16.141 -15.094 29.984 1 32.03 31 THR B O 1
ATOM 3084 N N . THR B 1 32 ? -17.281 -16.453 31.266 1 34.66 32 THR B N 1
ATOM 3085 C CA . THR B 1 32 ? -18.297 -15.5 31.703 1 34.66 32 THR B CA 1
ATOM 3086 C C . THR B 1 32 ? -17.641 -14.273 32.312 1 34.66 32 THR B C 1
ATOM 3088 O O . THR B 1 32 ? -16.891 -14.383 33.281 1 34.66 32 THR B O 1
ATOM 3091 N N . PRO B 1 33 ? -17.25 -13.32 31.484 1 34.91 33 PRO B N 1
ATOM 3092 C CA . PRO B 1 33 ? -16.562 -12.242 32.188 1 34.91 33 PRO B CA 1
ATOM 3093 C C . PRO B 1 33 ? -17.188 -11.914 33.531 1 34.91 33 PRO B C 1
ATOM 3095 O O . PRO B 1 33 ? -18.406 -11.93 33.656 1 34.91 33 PRO B O 1
ATOM 3098 N N . ALA B 1 34 ? -16.656 -12.312 34.594 1 35.28 34 ALA B N 1
ATOM 3099 C CA . ALA B 1 34 ? -17.141 -11.758 35.844 1 35.28 34 ALA B CA 1
ATOM 3100 C C . ALA B 1 34 ? -17.672 -10.344 35.656 1 35.28 34 ALA B C 1
ATOM 3102 O O . ALA B 1 34 ? -17.234 -9.625 34.781 1 35.28 34 ALA B O 1
ATOM 3103 N N . PRO B 1 35 ? -18.844 -9.992 36.156 1 36.91 35 PRO B N 1
ATOM 3104 C CA . PRO B 1 35 ? -19.234 -8.586 36.125 1 36.91 35 PRO B CA 1
ATOM 3105 C C . PRO B 1 35 ? -18.062 -7.637 36.406 1 36.91 35 PRO B C 1
ATOM 3107 O O . PRO B 1 35 ? -17.547 -7.613 37.5 1 36.91 35 PRO B O 1
ATOM 3110 N N . GLU B 1 36 ? -16.922 -7.824 35.688 1 37.78 36 GLU B N 1
ATOM 3111 C CA . GLU B 1 36 ? -15.875 -6.879 36.094 1 37.78 36 GLU B CA 1
ATOM 3112 C C . GLU B 1 36 ? -16.453 -5.477 36.281 1 37.78 36 GLU B C 1
ATOM 3114 O O . GLU B 1 36 ? -17.062 -4.918 35.375 1 37.78 36 GLU B O 1
ATOM 3119 N N . THR B 1 37 ? -16.969 -5.215 37.312 1 40.53 37 THR B N 1
ATOM 3120 C CA . THR B 1 37 ? -17.094 -3.818 37.719 1 40.53 37 THR B CA 1
ATOM 3121 C C . THR B 1 37 ? -15.984 -2.973 37.094 1 40.53 37 THR B C 1
ATOM 3123 O O . THR B 1 37 ? -14.93 -2.803 37.719 1 40.53 37 THR B O 1
ATOM 3126 N N . GLU B 1 38 ? -15.328 -3.365 35.969 1 45.66 38 GLU B N 1
ATOM 3127 C CA . GLU B 1 38 ? -14.188 -2.715 35.344 1 45.66 38 GLU B CA 1
ATOM 3128 C C . GLU B 1 38 ? -14.367 -1.2 35.281 1 45.66 38 GLU B C 1
ATOM 3130 O O . GLU B 1 38 ? -15.43 -0.71 34.875 1 45.66 38 GLU B O 1
ATOM 3135 N N . ASN B 1 39 ? -13.742 -0.496 36.094 1 51.91 39 ASN B N 1
ATOM 3136 C CA . ASN B 1 39 ? -13.586 0.946 36.25 1 51.91 39 ASN B CA 1
ATOM 3137 C C . ASN B 1 39 ? -13.438 1.644 34.906 1 51.91 39 ASN B C 1
ATOM 3139 O O . ASN B 1 39 ? -12.336 1.757 34.375 1 51.91 39 ASN B O 1
ATOM 3143 N N . LYS B 1 40 ? -14.32 1.58 34.031 1 66.81 40 LYS B N 1
ATOM 3144 C CA . LYS B 1 40 ? -14.344 2.4 32.812 1 66.81 40 LYS B CA 1
ATOM 3145 C C . LYS B 1 40 ? -13.977 3.848 33.125 1 66.81 40 LYS B C 1
ATOM 3147 O O . LYS B 1 40 ? -14.516 4.449 34.062 1 66.81 40 LYS B O 1
ATOM 3152 N N . PRO B 1 41 ? -12.969 4.359 32.5 1 77.5 41 PRO B N 1
ATOM 3153 C CA . PRO B 1 41 ? -12.633 5.762 32.719 1 77.5 41 PRO B CA 1
ATOM 3154 C C . PRO B 1 41 ? -13.844 6.688 32.656 1 77.5 41 PRO B C 1
ATOM 3156 O O . PRO B 1 41 ? -14.789 6.406 31.906 1 77.5 41 PRO B O 1
ATOM 3159 N N . ALA B 1 42 ? -13.844 7.668 33.438 1 88 42 ALA B N 1
ATOM 3160 C CA . ALA B 1 42 ? -14.945 8.633 33.5 1 88 42 ALA B CA 1
ATOM 3161 C C . ALA B 1 42 ? -14.984 9.477 32.219 1 88 42 ALA B C 1
ATOM 3163 O O . ALA B 1 42 ? -13.938 9.898 31.719 1 88 42 ALA B O 1
ATOM 3164 N N . LYS B 1 43 ? -16.219 9.594 31.719 1 93.69 43 LYS B N 1
ATOM 3165 C CA . LYS B 1 43 ? -16.406 10.5 30.578 1 93.69 43 LYS B CA 1
ATOM 3166 C C . LYS B 1 43 ? -15.969 11.922 30.938 1 93.69 43 LYS B C 1
ATOM 3168 O O . LYS B 1 43 ? -16.062 12.336 32.094 1 93.69 43 LYS B O 1
ATOM 3173 N N . THR B 1 44 ? -15.367 12.555 29.953 1 95.88 44 THR B N 1
ATOM 3174 C CA . THR B 1 44 ? -14.898 13.914 30.188 1 95.88 44 THR B CA 1
ATOM 3175 C C . THR B 1 44 ? -15.18 14.797 28.984 1 95.88 44 THR B C 1
ATOM 3177 O O . THR B 1 44 ? -15.43 14.297 27.875 1 95.88 44 THR B O 1
ATOM 3180 N N . HIS B 1 45 ? -15.195 16.109 29.219 1 96.62 45 HIS B N 1
ATOM 3181 C CA . HIS B 1 45 ? -15.25 17.109 28.156 1 96.62 45 HIS B CA 1
ATOM 3182 C C . HIS B 1 45 ? -13.992 17.969 28.141 1 96.62 45 HIS B C 1
ATOM 3184 O O . HIS B 1 45 ? -13.938 18.984 27.422 1 96.62 45 HIS B O 1
ATOM 3190 N N . SER B 1 46 ? -13.023 17.531 28.922 1 96.56 46 SER B N 1
ATOM 3191 C CA . SER B 1 46 ? -11.75 18.25 28.969 1 96.56 46 SER B CA 1
ATOM 3192 C C . SER B 1 46 ? -10.812 17.766 27.859 1 96.56 46 SER B C 1
ATOM 3194 O O . SER B 1 46 ? -10.5 16.578 27.781 1 96.56 46 SER B O 1
ATOM 3196 N N . LEU B 1 47 ? -10.375 18.672 27.094 1 97 47 LEU B N 1
ATOM 3197 C CA . LEU B 1 47 ? -9.461 18.359 26 1 97 47 LEU B CA 1
ATOM 3198 C C . LEU B 1 47 ? -8.023 18.266 26.5 1 97 47 LEU B C 1
ATOM 3200 O O . LEU B 1 47 ? -7.629 19 27.406 1 97 47 LEU B O 1
ATOM 3204 N N . LEU B 1 48 ? -7.301 17.359 25.953 1 97.5 48 LEU B N 1
ATOM 3205 C CA . LEU B 1 48 ? -5.875 17.25 26.234 1 97.5 48 LEU B CA 1
ATOM 3206 C C . LEU B 1 48 ? -5.062 18.109 25.281 1 97.5 48 LEU B C 1
ATOM 3208 O O . LEU B 1 48 ? -4.777 17.719 24.156 1 97.5 48 LEU B O 1
ATOM 3212 N N . LEU B 1 49 ? -4.66 19.297 25.766 1 96.81 49 LEU B N 1
ATOM 3213 C CA . LEU B 1 49 ? -4.039 20.281 24.891 1 96.81 49 LEU B CA 1
ATOM 3214 C C . LEU B 1 49 ? -2.588 20.531 25.281 1 96.81 49 LEU B C 1
ATOM 3216 O O . LEU B 1 49 ? -1.876 21.281 24.625 1 96.81 49 LEU B O 1
ATOM 3220 N N . THR B 1 50 ? -2.158 19.891 26.375 1 95.12 50 THR B N 1
ATOM 3221 C CA . THR B 1 50 ? -0.776 19.969 26.844 1 95.12 50 THR B CA 1
ATOM 3222 C C . THR B 1 50 ? -0.2 18.562 27.047 1 95.12 50 THR B C 1
ATOM 3224 O O . THR B 1 50 ? -0.887 17.672 27.562 1 95.12 50 THR B O 1
ATOM 3227 N N . PRO B 1 51 ? 1.007 18.422 26.656 1 94.06 51 PRO B N 1
ATOM 3228 C CA . PRO B 1 51 ? 1.595 17.094 26.891 1 94.06 51 PRO B CA 1
ATOM 3229 C C . PRO B 1 51 ? 1.728 16.766 28.375 1 94.06 51 PRO B C 1
ATOM 3231 O O . PRO B 1 51 ? 1.858 17.656 29.203 1 94.06 51 PRO B O 1
ATOM 3234 N N . PRO B 1 52 ? 1.654 15.477 28.609 1 92.81 52 PRO B N 1
ATOM 3235 C CA . PRO B 1 52 ? 1.898 15.078 30 1 92.81 52 PRO B CA 1
ATOM 3236 C C . PRO B 1 52 ? 3.285 15.492 30.5 1 92.81 52 PRO B C 1
ATOM 3238 O O . PRO B 1 52 ? 4.234 15.547 29.703 1 92.81 52 PRO B O 1
ATOM 3241 N N . ALA B 1 53 ? 3.385 15.68 31.75 1 88.69 53 ALA B N 1
ATOM 3242 C CA . ALA B 1 53 ? 4.609 16.172 32.375 1 88.69 53 ALA B CA 1
ATOM 3243 C C . ALA B 1 53 ? 5.723 15.133 32.281 1 88.69 53 ALA B C 1
ATOM 3245 O O . ALA B 1 53 ? 6.906 15.477 32.312 1 88.69 53 ALA B O 1
ATOM 3246 N N . ASP B 1 54 ? 5.379 13.891 32.156 1 87.94 54 ASP B N 1
ATOM 3247 C CA . ASP B 1 54 ? 6.363 12.812 32.188 1 87.94 54 ASP B CA 1
ATOM 3248 C C . ASP B 1 54 ? 6.938 12.547 30.797 1 87.94 54 ASP B C 1
ATOM 3250 O O . ASP B 1 54 ? 7.801 11.68 30.641 1 87.94 54 ASP B O 1
ATOM 3254 N N . ILE B 1 55 ? 6.449 13.273 29.844 1 86.19 55 ILE B N 1
ATOM 3255 C CA . ILE B 1 55 ? 6.93 13.039 28.484 1 86.19 55 ILE B CA 1
ATOM 3256 C C . ILE B 1 55 ? 8.281 13.727 28.297 1 86.19 55 ILE B C 1
ATOM 3258 O O . ILE B 1 55 ? 8.461 14.883 28.688 1 86.19 55 ILE B O 1
ATOM 3262 N N . GLU B 1 56 ? 9.203 12.891 27.891 1 80.44 56 GLU B N 1
ATOM 3263 C CA . GLU B 1 56 ? 10.531 13.398 27.547 1 80.44 56 GLU B CA 1
ATOM 3264 C C . GLU B 1 56 ? 10.703 13.492 26.031 1 80.44 56 GLU B C 1
ATOM 3266 O O . GLU B 1 56 ? 10.68 12.477 25.328 1 80.44 56 GLU B O 1
ATOM 3271 N N . VAL B 1 57 ? 10.828 14.727 25.562 1 86.38 57 VAL B N 1
ATOM 3272 C CA . VAL B 1 57 ? 11.086 14.938 24.141 1 86.38 57 VAL B CA 1
ATOM 3273 C C . VAL B 1 57 ? 12.539 14.586 23.812 1 86.38 57 VAL B C 1
ATOM 3275 O O . VAL B 1 57 ? 13.469 15.148 24.406 1 86.38 57 VAL B O 1
ATOM 3278 N N . GLU B 1 58 ? 12.617 13.602 23 1 83.75 58 GLU B N 1
ATOM 3279 C CA . GLU B 1 58 ? 13.969 13.195 22.625 1 83.75 58 GLU B CA 1
ATOM 3280 C C . GLU B 1 58 ? 14.688 14.312 21.875 1 83.75 58 GLU B C 1
ATOM 3282 O O . GLU B 1 58 ? 14.102 14.938 20.984 1 83.75 58 GLU B O 1
ATOM 3287 N N . ALA B 1 59 ? 15.938 14.539 22.344 1 84.5 59 ALA B N 1
ATOM 3288 C CA . ALA B 1 59 ? 16.734 15.57 21.688 1 84.5 59 ALA B CA 1
ATOM 3289 C C . ALA B 1 59 ? 17.125 15.148 20.266 1 84.5 59 ALA B C 1
ATOM 3291 O O . ALA B 1 59 ? 17.391 13.969 20.016 1 84.5 59 ALA B O 1
ATOM 3292 N N . LEU B 1 60 ? 17.109 16.094 19.406 1 86.12 60 LEU B N 1
ATOM 3293 C CA . LEU B 1 60 ? 17.562 15.836 18.047 1 86.12 60 LEU B CA 1
ATOM 3294 C C . LEU B 1 60 ? 19.078 15.703 17.984 1 86.12 60 LEU B C 1
ATOM 3296 O O . LEU B 1 60 ? 19.797 16.422 18.688 1 86.12 60 LEU B O 1
ATOM 3300 N N . PRO B 1 61 ? 19.453 14.805 17.203 1 86 61 PRO B N 1
ATOM 3301 C CA . PRO B 1 61 ? 20.906 14.719 17.047 1 86 61 PRO B CA 1
ATOM 3302 C C . PRO B 1 61 ? 21.516 16 16.5 1 86 61 PRO B C 1
ATOM 3304 O O . PRO B 1 61 ? 20.906 16.672 15.664 1 86 61 PRO B O 1
ATOM 3307 N N . PRO B 1 62 ? 22.766 16.25 17.016 1 91.31 62 PRO B N 1
ATOM 3308 C CA . PRO B 1 62 ? 23.438 17.438 16.469 1 91.31 62 PRO B CA 1
ATOM 3309 C C . PRO B 1 62 ? 23.734 17.312 14.984 1 91.31 62 PRO B C 1
ATOM 3311 O O . PRO B 1 62 ? 24.031 16.219 14.492 1 91.31 62 PRO B O 1
ATOM 3314 N N . LEU B 1 63 ? 23.703 18.406 14.375 1 93.69 63 LEU B N 1
ATOM 3315 C CA . LEU B 1 63 ? 24 18.453 12.953 1 93.69 63 LEU B CA 1
ATOM 3316 C C . LEU B 1 63 ? 25.5 18.469 12.703 1 93.69 63 LEU B C 1
ATOM 3318 O O . LEU B 1 63 ? 26.25 19.016 13.516 1 93.69 63 LEU B O 1
ATOM 3322 N N . SER B 1 64 ? 25.828 17.844 11.633 1 95.62 64 SER B N 1
ATOM 3323 C CA . SER B 1 64 ? 27.188 18.062 11.172 1 95.62 64 SER B CA 1
ATOM 3324 C C . SER B 1 64 ? 27.422 19.516 10.781 1 95.62 64 SER B C 1
ATOM 3326 O O . SER B 1 64 ? 26.453 20.266 10.57 1 95.62 64 SER B O 1
ATOM 3328 N N . SER B 1 65 ? 28.719 19.859 10.719 1 95.69 65 SER B N 1
ATOM 3329 C CA . SER B 1 65 ? 29.062 21.234 10.336 1 95.69 65 SER B CA 1
ATOM 3330 C C . SER B 1 65 ? 28.516 21.578 8.961 1 95.69 65 SER B C 1
ATOM 3332 O O . SER B 1 65 ? 28.031 22.688 8.734 1 95.69 65 SER B O 1
ATOM 3334 N N . ASP B 1 66 ? 28.562 20.625 8.094 1 96.5 66 ASP B N 1
ATOM 3335 C CA . ASP B 1 66 ? 28.062 20.828 6.742 1 96.5 66 ASP B CA 1
ATOM 3336 C C . ASP B 1 66 ? 26.547 21.047 6.746 1 96.5 66 ASP B C 1
ATOM 3338 O O . ASP B 1 66 ? 26.031 21.938 6.078 1 96.5 66 ASP B O 1
ATOM 3342 N N . ARG B 1 67 ? 25.875 20.312 7.477 1 96.44 67 ARG B N 1
ATOM 3343 C CA . ARG B 1 67 ? 24.422 20.422 7.547 1 96.44 67 ARG B CA 1
ATOM 3344 C C . ARG B 1 67 ? 24 21.719 8.234 1 96.44 67 ARG B C 1
ATOM 3346 O O . ARG B 1 67 ? 23.031 22.344 7.836 1 96.44 67 ARG B O 1
ATOM 3353 N N . GLN B 1 68 ? 24.797 22.062 9.188 1 97.25 68 GLN B N 1
ATOM 3354 C CA . GLN B 1 68 ? 24.516 23.344 9.852 1 97.25 68 GLN B CA 1
ATOM 3355 C C . GLN B 1 68 ? 24.656 24.5 8.883 1 97.25 68 GLN B C 1
ATOM 3357 O O . GLN B 1 68 ? 23.875 25.453 8.914 1 97.25 68 GLN B O 1
ATOM 3362 N N . SER B 1 69 ? 25.688 24.406 8.102 1 98 69 SER B N 1
ATOM 3363 C CA . SER B 1 69 ? 25.875 25.453 7.098 1 98 69 SER B CA 1
ATOM 3364 C C . SER B 1 69 ? 24.688 25.531 6.148 1 98 69 SER B C 1
ATOM 3366 O O . SER B 1 69 ? 24.25 26.625 5.766 1 98 69 SER B O 1
ATOM 3368 N N . GLN B 1 70 ? 24.141 24.406 5.766 1 98.12 70 GLN B N 1
ATOM 3369 C CA . GLN B 1 70 ? 22.984 24.359 4.879 1 98.12 70 GLN B CA 1
ATOM 3370 C C . GLN B 1 70 ? 21.75 24.969 5.551 1 98.12 70 GLN B C 1
ATOM 3372 O O . GLN B 1 70 ? 20.984 25.688 4.91 1 98.12 70 GLN B O 1
ATOM 3377 N N . VAL B 1 71 ? 21.672 24.672 6.777 1 98.12 71 VAL B N 1
ATOM 3378 C CA . VAL B 1 71 ? 20.547 25.219 7.551 1 98.12 71 VAL B CA 1
ATOM 3379 C C . VAL B 1 71 ? 20.656 26.75 7.594 1 98.12 71 VAL B C 1
ATOM 3381 O O . VAL B 1 71 ? 19.672 27.438 7.336 1 98.12 71 VAL B O 1
ATOM 3384 N N . ASP B 1 72 ? 21.797 27.281 7.867 1 98.06 72 ASP B N 1
ATOM 3385 C CA . ASP B 1 72 ? 22.031 28.719 7.957 1 98.06 72 ASP B CA 1
ATOM 3386 C C . ASP B 1 72 ? 21.781 29.406 6.609 1 98.06 72 ASP B C 1
ATOM 3388 O O . ASP B 1 72 ? 21.188 30.469 6.543 1 98.06 72 ASP B O 1
ATOM 3392 N N . ASP B 1 73 ? 22.25 28.734 5.582 1 98.38 73 ASP B N 1
ATOM 3393 C CA . ASP B 1 73 ? 22.078 29.266 4.238 1 98.38 73 ASP B CA 1
ATOM 3394 C C . ASP B 1 73 ? 20.609 29.344 3.857 1 98.38 73 ASP B C 1
ATOM 3396 O O . ASP B 1 73 ? 20.156 30.312 3.264 1 98.38 73 ASP B O 1
ATOM 3400 N N . LEU B 1 74 ? 19.891 28.312 4.168 1 98.5 74 LEU B N 1
ATOM 3401 C CA . LEU B 1 74 ? 18.469 28.281 3.834 1 98.5 74 LEU B CA 1
ATOM 3402 C C . LEU B 1 74 ? 17.688 29.328 4.637 1 98.5 74 LEU B C 1
ATOM 3404 O O . LEU B 1 74 ? 16.781 29.969 4.117 1 98.5 74 LEU B O 1
ATOM 3408 N N . ARG B 1 75 ? 18.094 29.5 5.855 1 97.75 75 ARG B N 1
ATOM 3409 C CA . ARG B 1 75 ? 17.484 30.531 6.695 1 97.75 75 ARG B CA 1
ATOM 3410 C C . ARG B 1 75 ? 17.734 31.922 6.125 1 97.75 75 ARG B C 1
ATOM 3412 O O . ARG B 1 75 ? 16.812 32.75 6.059 1 97.75 75 ARG B O 1
ATOM 3419 N N . LYS B 1 76 ? 18.906 32.125 5.777 1 97.5 76 LYS B N 1
ATOM 3420 C CA . LYS B 1 76 ? 19.266 33.406 5.18 1 97.5 76 LYS B CA 1
ATOM 3421 C C . LYS B 1 76 ? 18.438 33.688 3.92 1 97.5 76 LYS B C 1
ATOM 3423 O O . LYS B 1 76 ? 17.938 34.781 3.717 1 97.5 76 LYS B O 1
ATOM 3428 N N . HIS B 1 77 ? 18.359 32.656 3.131 1 97.81 77 HIS B N 1
ATOM 3429 C CA . HIS B 1 77 ? 17.578 32.75 1.907 1 97.81 77 HIS B CA 1
ATOM 3430 C C . HIS B 1 77 ? 16.125 33.125 2.215 1 97.81 77 HIS B C 1
ATOM 3432 O O . HIS B 1 77 ? 15.547 34 1.557 1 97.81 77 HIS B O 1
ATOM 3438 N N . LEU B 1 78 ? 15.586 32.5 3.188 1 97 78 LEU B N 1
ATOM 3439 C CA . LEU B 1 78 ? 14.203 32.719 3.578 1 97 78 LEU B CA 1
ATOM 3440 C C . LEU B 1 78 ? 14.008 34.156 4.098 1 97 78 LEU B C 1
ATOM 3442 O O . LEU B 1 78 ? 13.008 34.781 3.787 1 97 78 LEU B O 1
ATOM 3446 N N . VAL B 1 79 ? 14.906 34.625 4.859 1 96.31 79 VAL B N 1
ATOM 3447 C CA . VAL B 1 79 ? 14.852 35.969 5.406 1 96.31 79 VAL B CA 1
ATOM 3448 C C . VAL B 1 79 ? 14.914 37 4.27 1 96.31 79 VAL B C 1
ATOM 3450 O O . VAL B 1 79 ? 14.195 37.969 4.285 1 96.31 79 VAL B O 1
ATOM 3453 N N . GLU B 1 80 ? 15.719 36.688 3.324 1 96.56 80 GLU B N 1
ATOM 3454 C CA . GLU B 1 80 ? 15.812 37.562 2.156 1 96.56 80 GLU B CA 1
ATOM 3455 C C . GLU B 1 80 ? 14.5 37.594 1.381 1 96.56 80 GLU B C 1
ATOM 3457 O O . GLU B 1 80 ? 14.047 38.656 0.973 1 96.56 80 GLU B O 1
ATOM 3462 N N . LEU B 1 81 ? 13.914 36.438 1.19 1 96.88 81 LEU B N 1
ATOM 3463 C CA . LEU B 1 81 ? 12.641 36.344 0.485 1 96.88 81 LEU B CA 1
ATOM 3464 C C . LEU B 1 81 ? 11.562 37.156 1.216 1 96.88 81 LEU B C 1
ATOM 3466 O O . LEU B 1 81 ? 10.719 37.781 0.583 1 96.88 81 LEU B O 1
ATOM 3470 N N . HIS B 1 82 ? 11.617 37.031 2.512 1 95.38 82 HIS B N 1
ATOM 3471 C CA . HIS B 1 82 ? 10.641 37.75 3.324 1 95.38 82 HIS B CA 1
ATOM 3472 C C . HIS B 1 82 ? 10.828 39.25 3.211 1 95.38 82 HIS B C 1
ATOM 3474 O O . HIS B 1 82 ? 9.859 40 3.029 1 95.38 82 HIS B O 1
ATOM 3480 N N . HIS B 1 83 ? 11.984 39.719 3.277 1 92.44 83 HIS B N 1
ATOM 3481 C CA . HIS B 1 83 ? 12.305 41.125 3.236 1 92.44 83 HIS B CA 1
ATOM 3482 C C . HIS B 1 83 ? 11.961 41.719 1.877 1 92.44 83 HIS B C 1
ATOM 3484 O O . HIS B 1 83 ? 11.523 42.875 1.793 1 92.44 83 HIS B O 1
ATOM 3490 N N . GLU B 1 84 ? 12.102 40.969 0.844 1 92.25 84 GLU B N 1
ATOM 3491 C CA . GLU B 1 84 ? 11.922 41.469 -0.514 1 92.25 84 GLU B CA 1
ATOM 3492 C C . GLU B 1 84 ? 10.477 41.281 -0.98 1 92.25 84 GLU B C 1
ATOM 3494 O O . GLU B 1 84 ? 10.062 41.906 -1.971 1 92.25 84 GLU B O 1
ATOM 3499 N N . GLY B 1 85 ? 9.82 40.531 -0.314 1 88.81 85 GLY B N 1
ATOM 3500 C CA . GLY B 1 85 ? 8.547 40.094 -0.866 1 88.81 85 GLY B CA 1
ATOM 3501 C C . GLY B 1 85 ? 7.367 40.875 -0.297 1 88.81 85 GLY B C 1
ATOM 3502 O O . GLY B 1 85 ? 6.75 41.688 -0.993 1 88.81 85 GLY B O 1
ATOM 3503 N N . LEU B 1 86 ? 7.039 40.719 0.953 1 89.62 86 LEU B N 1
ATOM 3504 C CA . LEU B 1 86 ? 5.844 41.281 1.549 1 89.62 86 LEU B CA 1
ATOM 3505 C C . LEU B 1 86 ? 6.16 42.656 2.178 1 89.62 86 LEU B C 1
ATOM 3507 O O . LEU B 1 86 ? 7.156 42.781 2.889 1 89.62 86 LEU B O 1
ATOM 3511 N N . ALA B 1 87 ? 5.285 43.594 1.867 1 91.81 87 ALA B N 1
ATOM 3512 C CA . ALA B 1 87 ? 5.414 44.906 2.518 1 91.81 87 ALA B CA 1
ATOM 3513 C C . ALA B 1 87 ? 5.188 44.781 4.023 1 91.81 87 ALA B C 1
ATOM 3515 O O . ALA B 1 87 ? 4.383 43.969 4.477 1 91.81 87 ALA B O 1
ATOM 3516 N N . GLN B 1 88 ? 5.863 45.625 4.777 1 89.81 88 GLN B N 1
ATOM 3517 C CA . GLN B 1 88 ? 5.812 45.562 6.234 1 89.81 88 GLN B CA 1
ATOM 3518 C C . GLN B 1 88 ? 4.41 45.875 6.75 1 89.81 88 GLN B C 1
ATOM 3520 O O . GLN B 1 88 ? 4.023 45.406 7.824 1 89.81 88 GLN B O 1
ATOM 3525 N N . ASP B 1 89 ? 3.674 46.656 6.043 1 92 89 ASP B N 1
ATOM 3526 C CA . ASP B 1 89 ? 2.34 47.031 6.504 1 92 89 ASP B CA 1
ATOM 3527 C C . ASP B 1 89 ? 1.292 46.031 6.031 1 92 89 ASP B C 1
ATOM 3529 O O . ASP B 1 89 ? 0.109 46.156 6.352 1 92 89 ASP B O 1
ATOM 3533 N N . ASP B 1 90 ? 1.756 45.031 5.316 1 94.12 90 ASP B N 1
ATOM 3534 C CA . ASP B 1 90 ? 0.833 43.969 4.934 1 94.12 90 ASP B CA 1
ATOM 3535 C C . ASP B 1 90 ? 0.298 43.219 6.164 1 94.12 90 ASP B C 1
ATOM 3537 O O . ASP B 1 90 ? 1.059 42.906 7.074 1 94.12 90 ASP B O 1
ATOM 3541 N N . PRO B 1 91 ? -0.975 43 6.176 1 92.06 91 PRO B N 1
ATOM 3542 C CA . PRO B 1 91 ? -1.574 42.344 7.34 1 92.06 91 PRO B CA 1
ATOM 3543 C C . PRO B 1 91 ? -1.003 40.969 7.594 1 92.06 91 PRO B C 1
ATOM 3545 O O . PRO B 1 91 ? -1.064 40.438 8.719 1 92.06 91 PRO B O 1
ATOM 3548 N N . TYR B 1 92 ? -0.44 40.344 6.555 1 93.75 92 TYR B N 1
ATOM 3549 C CA . TYR B 1 92 ? 0.07 38.969 6.699 1 93.75 92 TYR B CA 1
ATOM 3550 C C . TYR B 1 92 ? 1.542 38.969 7.09 1 93.75 92 TYR B C 1
ATOM 3552 O O . TYR B 1 92 ? 2.125 37.938 7.359 1 93.75 92 TYR B O 1
ATOM 3560 N N . TYR B 1 93 ? 2.184 40.125 7.176 1 94.19 93 TYR B N 1
ATOM 3561 C CA . TYR B 1 93 ? 3.615 40.25 7.406 1 94.19 93 TYR B CA 1
ATOM 3562 C C . TYR B 1 93 ? 4.023 39.594 8.719 1 94.19 93 TYR B C 1
ATOM 3564 O O . TYR B 1 93 ? 5.012 38.844 8.766 1 94.19 93 TYR B O 1
ATOM 3572 N N . GLY B 1 94 ? 3.264 39.875 9.797 1 92.5 94 GLY B N 1
ATOM 3573 C CA . GLY B 1 94 ? 3.574 39.312 11.102 1 92.5 94 GLY B CA 1
ATOM 3574 C C . GLY B 1 94 ? 3.514 37.781 11.125 1 92.5 94 GLY B C 1
ATOM 3575 O O . GLY B 1 94 ? 4.34 37.156 11.773 1 92.5 94 GLY B O 1
ATOM 3576 N N . PHE B 1 95 ? 2.535 37.219 10.461 1 93.44 95 PHE B N 1
ATOM 3577 C CA . PHE B 1 95 ? 2.402 35.781 10.391 1 93.44 95 PHE B CA 1
ATOM 3578 C C . PHE B 1 95 ? 3.562 35.156 9.617 1 93.44 95 PHE B C 1
ATOM 3580 O O . PHE B 1 95 ? 4.125 34.125 10.031 1 93.44 95 PHE B O 1
ATOM 3587 N N . GLU B 1 96 ? 3.9 35.781 8.5 1 95.75 96 GLU B N 1
ATOM 3588 C CA . GLU B 1 96 ? 5.031 35.281 7.715 1 95.75 96 GLU B CA 1
ATOM 3589 C C . GLU B 1 96 ? 6.328 35.344 8.516 1 95.75 96 GLU B C 1
ATOM 3591 O O . GLU B 1 96 ? 7.141 34.438 8.477 1 95.75 96 GLU B O 1
ATOM 3596 N N . GLU B 1 97 ? 6.496 36.469 9.211 1 94.81 97 GLU B N 1
ATOM 3597 C CA . GLU B 1 97 ? 7.684 36.656 10.047 1 94.81 97 GLU B CA 1
ATOM 3598 C C . GLU B 1 97 ? 7.801 35.562 11.094 1 94.81 97 GLU B C 1
ATOM 3600 O O . GLU B 1 97 ? 8.883 35 11.312 1 94.81 97 GLU B O 1
ATOM 3605 N N . ALA B 1 98 ? 6.73 35.281 11.719 1 93.44 98 ALA B N 1
ATOM 3606 C CA . ALA B 1 98 ? 6.727 34.219 12.719 1 93.44 98 ALA B CA 1
ATOM 3607 C C . ALA B 1 98 ? 7.07 32.844 12.094 1 93.44 98 ALA B C 1
ATOM 3609 O O . ALA B 1 98 ? 7.836 32.062 12.664 1 93.44 98 ALA B O 1
ATOM 3610 N N . TRP B 1 99 ? 6.535 32.594 10.898 1 96.12 99 TRP B N 1
ATOM 3611 C CA . TRP B 1 99 ? 6.738 31.297 10.234 1 96.12 99 TRP B CA 1
ATOM 3612 C C . TRP B 1 99 ? 8.203 31.109 9.844 1 96.12 99 TRP B C 1
ATOM 3614 O O . TRP B 1 99 ? 8.773 30.047 10.055 1 96.12 99 TRP B O 1
ATOM 3624 N N . ILE B 1 100 ? 8.852 32.125 9.281 1 96.19 100 ILE B N 1
ATOM 3625 C CA . ILE B 1 100 ? 10.203 31.969 8.758 1 96.19 100 ILE B CA 1
ATOM 3626 C C . ILE B 1 100 ? 11.18 31.781 9.914 1 96.19 100 ILE B C 1
ATOM 3628 O O . ILE B 1 100 ? 12.32 31.359 9.703 1 96.19 100 ILE B O 1
ATOM 3632 N N . HIS B 1 101 ? 10.711 32.094 11.109 1 93.25 101 HIS B N 1
ATOM 3633 C CA . HIS B 1 101 ? 11.594 31.953 12.266 1 93.25 101 HIS B CA 1
ATOM 3634 C C . HIS B 1 101 ? 11.242 30.703 13.07 1 93.25 101 HIS B C 1
ATOM 3636 O O . HIS B 1 101 ? 11.766 30.5 14.164 1 93.25 101 HIS B O 1
ATOM 3642 N N . GLU B 1 102 ? 10.305 29.938 12.531 1 93.94 102 GLU B N 1
ATOM 3643 C CA . GLU B 1 102 ? 10 28.672 13.195 1 93.94 102 GLU B CA 1
ATOM 3644 C C . GLU B 1 102 ? 11.258 27.828 13.398 1 93.94 102 GLU B C 1
ATOM 3646 O O . GLU B 1 102 ? 12.07 27.688 12.477 1 93.94 102 GLU B O 1
ATOM 3651 N N . VAL B 1 103 ? 11.328 27.297 14.602 1 89.88 103 VAL B N 1
ATOM 3652 C CA . VAL B 1 103 ? 12.445 26.422 14.93 1 89.88 103 VAL B CA 1
ATOM 3653 C C . VAL B 1 103 ? 12.398 25.172 14.055 1 89.88 103 VAL B C 1
ATOM 3655 O O . VAL B 1 103 ? 11.32 24.609 13.836 1 89.88 103 VAL B O 1
ATOM 3658 N N . LEU B 1 104 ? 13.484 24.781 13.469 1 94.5 104 LEU B N 1
ATOM 3659 C CA . LEU B 1 104 ? 13.711 23.547 12.703 1 94.5 104 LEU B CA 1
ATOM 3660 C C . LEU B 1 104 ? 13.07 23.641 11.32 1 94.5 104 LEU B C 1
ATOM 3662 O O . LEU B 1 104 ? 12.984 22.641 10.609 1 94.5 104 LEU B O 1
ATOM 3666 N N . LEU B 1 105 ? 12.531 24.828 10.977 1 96.94 105 LEU B N 1
ATOM 3667 C CA . LEU B 1 105 ? 11.922 25 9.664 1 96.94 105 LEU B CA 1
ATOM 3668 C C . LEU B 1 105 ? 12.898 24.625 8.555 1 96.94 105 LEU B C 1
ATOM 3670 O O . LEU B 1 105 ? 12.586 23.781 7.711 1 96.94 105 LEU B O 1
ATOM 3674 N N . PRO B 1 106 ? 14.148 25.172 8.531 1 97.56 106 PRO B N 1
ATOM 3675 C CA . PRO B 1 106 ? 15.07 24.797 7.457 1 97.56 106 PRO B CA 1
ATOM 3676 C C . PRO B 1 106 ? 15.383 23.312 7.441 1 97.56 106 PRO B C 1
ATOM 3678 O O . PRO B 1 106 ? 15.477 22.703 6.367 1 97.56 106 PRO B O 1
ATOM 3681 N N . GLU B 1 107 ? 15.508 22.703 8.609 1 96.31 107 GLU B N 1
ATOM 3682 C CA . GLU B 1 107 ? 15.836 21.297 8.703 1 96.31 107 GLU B CA 1
ATOM 3683 C C . GLU B 1 107 ? 14.742 20.438 8.078 1 96.31 107 GLU B C 1
ATOM 3685 O O . GLU B 1 107 ? 15.031 19.438 7.41 1 96.31 107 GLU B O 1
ATOM 3690 N N . ARG B 1 108 ? 13.5 20.797 8.297 1 96.31 108 ARG B N 1
ATOM 3691 C CA . ARG B 1 108 ? 12.391 20.047 7.73 1 96.31 108 ARG B CA 1
ATOM 3692 C C . ARG B 1 108 ? 12.422 20.062 6.207 1 96.31 108 ARG B C 1
ATOM 3694 O O . ARG B 1 108 ? 12.25 19.031 5.555 1 96.31 108 ARG B O 1
ATOM 3701 N N . TYR B 1 109 ? 12.688 21.219 5.68 1 97.44 109 TYR B N 1
ATOM 3702 C CA . TYR B 1 109 ? 12.695 21.359 4.23 1 97.44 109 TYR B CA 1
ATOM 3703 C C . TYR B 1 109 ? 13.938 20.719 3.623 1 97.44 109 TYR B C 1
ATOM 3705 O O . TYR B 1 109 ? 13.867 20.094 2.561 1 97.44 109 TYR B O 1
ATOM 3713 N N . LEU B 1 110 ? 15.094 20.859 4.289 1 97.5 110 LEU B N 1
ATOM 3714 C CA . LEU B 1 110 ? 16.312 20.188 3.834 1 97.5 110 LEU B CA 1
ATOM 3715 C C . LEU B 1 110 ? 16.156 18.672 3.91 1 97.5 110 LEU B C 1
ATOM 3717 O O . LEU B 1 110 ? 16.531 17.969 2.975 1 97.5 110 LEU B O 1
ATOM 3721 N N . GLY B 1 111 ? 15.539 18.266 4.984 1 93.25 111 GLY B N 1
ATOM 3722 C CA . GLY B 1 111 ? 15.312 16.844 5.145 1 93.25 111 GLY B CA 1
ATOM 3723 C C . GLY B 1 111 ? 14.406 16.266 4.078 1 93.25 111 GLY B C 1
ATOM 3724 O O . GLY B 1 111 ? 14.578 15.109 3.672 1 93.25 111 GLY B O 1
ATOM 3725 N N . ALA B 1 112 ? 13.5 17.062 3.629 1 92.31 112 ALA B N 1
ATOM 3726 C CA . ALA B 1 112 ? 12.516 16.594 2.658 1 92.31 112 ALA B CA 1
ATOM 3727 C C . ALA B 1 112 ? 13.141 16.406 1.282 1 92.31 112 ALA B C 1
ATOM 3729 O O . ALA B 1 112 ? 12.555 15.758 0.407 1 92.31 112 ALA B O 1
ATOM 3730 N N . VAL B 1 113 ? 14.266 16.922 1.071 1 94.25 113 VAL B N 1
ATOM 3731 C CA . VAL B 1 113 ? 14.93 16.812 -0.225 1 94.25 113 VAL B CA 1
ATOM 3732 C C . VAL B 1 113 ? 16.328 16.25 -0.046 1 94.25 113 VAL B C 1
ATOM 3734 O O . VAL B 1 113 ? 17.266 16.625 -0.764 1 94.25 113 VAL B O 1
ATOM 3737 N N . ASN B 1 114 ? 16.5 15.547 0.996 1 90.38 114 ASN B N 1
ATOM 3738 C CA . ASN B 1 114 ? 17.75 14.844 1.272 1 90.38 114 ASN B CA 1
ATOM 3739 C C . ASN B 1 114 ? 18.938 15.797 1.356 1 90.38 114 ASN B C 1
ATOM 3741 O O . ASN B 1 114 ? 19.984 15.539 0.775 1 90.38 114 ASN B O 1
ATOM 3745 N N . TRP B 1 115 ? 18.688 16.938 1.83 1 96.06 115 TRP B N 1
ATOM 3746 C CA . TRP B 1 115 ? 19.703 17.938 2.158 1 96.06 115 TRP B CA 1
ATOM 3747 C C . TRP B 1 115 ? 20.359 18.5 0.894 1 96.06 115 TRP B C 1
ATOM 3749 O O . TRP B 1 115 ? 21.547 18.797 0.887 1 96.06 115 TRP B O 1
ATOM 3759 N N . ASP B 1 116 ? 19.547 18.516 -0.133 1 97 116 ASP B N 1
ATOM 3760 C CA . ASP B 1 116 ? 19.875 19.297 -1.326 1 97 116 ASP B CA 1
ATOM 3761 C C . ASP B 1 116 ? 19.469 20.75 -1.164 1 97 116 ASP B C 1
ATOM 3763 O O . ASP B 1 116 ? 18.297 21.094 -1.306 1 97 116 ASP B O 1
ATOM 3767 N N . LEU B 1 117 ? 20.484 21.562 -0.968 1 98.25 117 LEU B N 1
ATOM 3768 C CA . LEU B 1 117 ? 20.219 22.953 -0.625 1 98.25 117 LEU B CA 1
ATOM 3769 C C . LEU B 1 117 ? 19.469 23.656 -1.75 1 98.25 117 LEU B C 1
ATOM 3771 O O . LEU B 1 117 ? 18.531 24.422 -1.497 1 98.25 117 LEU B O 1
ATOM 3775 N N . ALA B 1 118 ? 19.891 23.406 -2.98 1 98.44 118 ALA B N 1
ATOM 3776 C CA . ALA B 1 118 ? 19.234 24.047 -4.113 1 98.44 118 ALA B CA 1
ATOM 3777 C C . ALA B 1 118 ? 17.766 23.656 -4.191 1 98.44 118 ALA B C 1
ATOM 3779 O O . ALA B 1 118 ? 16.906 24.516 -4.379 1 98.44 118 ALA B O 1
ATOM 3780 N N . ALA B 1 119 ? 17.469 22.453 -4.012 1 97.94 119 ALA B N 1
ATOM 3781 C CA . ALA B 1 119 ? 16.094 21.953 -4.035 1 97.94 119 ALA B CA 1
ATOM 3782 C C . ALA B 1 119 ? 15.289 22.5 -2.859 1 97.94 119 ALA B C 1
ATOM 3784 O O . ALA B 1 119 ? 14.109 22.828 -3.004 1 97.94 119 ALA B O 1
ATOM 3785 N N . ALA B 1 120 ? 15.945 22.594 -1.773 1 98.31 120 ALA B N 1
ATOM 3786 C CA . ALA B 1 120 ? 15.281 23.125 -0.584 1 98.31 120 ALA B CA 1
ATOM 3787 C C . ALA B 1 120 ? 14.883 24.578 -0.777 1 98.31 120 ALA B C 1
ATOM 3789 O O . ALA B 1 120 ? 13.812 25 -0.341 1 98.31 120 ALA B O 1
ATOM 3790 N N . LYS B 1 121 ? 15.734 25.328 -1.407 1 98.62 121 LYS B N 1
ATOM 3791 C CA . LYS B 1 121 ? 15.445 26.734 -1.67 1 98.62 121 LYS B CA 1
ATOM 3792 C C . LYS B 1 121 ? 14.211 26.891 -2.557 1 98.62 121 LYS B C 1
ATOM 3794 O O . LYS B 1 121 ? 13.367 27.75 -2.311 1 98.62 121 LYS B O 1
ATOM 3799 N N . VAL B 1 122 ? 14.164 26.062 -3.5 1 98.38 122 VAL B N 1
ATOM 3800 C CA . VAL B 1 122 ? 13.023 26.094 -4.406 1 98.38 122 VAL B CA 1
ATOM 3801 C C . VAL B 1 122 ? 11.742 25.75 -3.648 1 98.38 122 VAL B C 1
ATOM 3803 O O . VAL B 1 122 ? 10.727 26.438 -3.777 1 98.38 122 VAL B O 1
ATOM 3806 N N . ARG B 1 123 ? 11.766 24.766 -2.842 1 97.81 123 ARG B N 1
ATOM 3807 C CA . ARG B 1 123 ? 10.594 24.25 -2.139 1 97.81 123 ARG B CA 1
ATOM 3808 C C . ARG B 1 123 ? 10.117 25.25 -1.081 1 97.81 123 ARG B C 1
ATOM 3810 O O . ARG B 1 123 ? 8.914 25.5 -0.956 1 97.81 123 ARG B O 1
ATOM 3817 N N . ILE B 1 124 ? 11.031 25.719 -0.328 1 98.06 124 ILE B N 1
ATOM 3818 C CA . ILE B 1 124 ? 10.641 26.594 0.771 1 98.06 124 ILE B CA 1
ATOM 3819 C C . ILE B 1 124 ? 10.094 27.906 0.214 1 98.06 124 ILE B C 1
ATOM 3821 O O . ILE B 1 124 ? 9.18 28.5 0.793 1 98.06 124 ILE B O 1
ATOM 3825 N N . LYS B 1 125 ? 10.617 28.391 -0.921 1 98.25 125 LYS B N 1
ATOM 3826 C CA . LYS B 1 125 ? 10.062 29.562 -1.596 1 98.25 125 LYS B CA 1
ATOM 3827 C C . LYS B 1 125 ? 8.625 29.312 -2.055 1 98.25 125 LYS B C 1
ATOM 3829 O O . LYS B 1 125 ? 7.762 30.172 -1.92 1 98.25 125 LYS B O 1
ATOM 3834 N N . ALA B 1 126 ? 8.43 28.141 -2.596 1 98.25 126 ALA B N 1
ATOM 3835 C CA . ALA B 1 126 ? 7.09 27.781 -3.035 1 98.25 126 ALA B CA 1
ATOM 3836 C C . ALA B 1 126 ? 6.105 27.797 -1.867 1 98.25 126 ALA B C 1
ATOM 3838 O O . ALA B 1 126 ? 4.961 28.234 -2.02 1 98.25 126 ALA B O 1
ATOM 3839 N N . THR B 1 127 ? 6.562 27.344 -0.708 1 98.38 127 THR B N 1
ATOM 3840 C CA . THR B 1 127 ? 5.703 27.344 0.469 1 98.38 127 THR B CA 1
ATOM 3841 C C . THR B 1 127 ? 5.43 28.781 0.935 1 98.38 127 THR B C 1
ATOM 3843 O O . THR B 1 127 ? 4.301 29.109 1.31 1 98.38 127 THR B O 1
ATOM 3846 N N . LEU B 1 128 ? 6.512 29.578 0.908 1 98.06 128 LEU B N 1
ATOM 3847 C CA . LEU B 1 128 ? 6.328 30.969 1.28 1 98.06 128 LEU B CA 1
ATOM 3848 C C . LEU B 1 128 ? 5.27 31.641 0.407 1 98.06 128 LEU B C 1
ATOM 3850 O O . LEU B 1 128 ? 4.367 32.312 0.918 1 98.06 128 LEU B O 1
ATOM 3854 N N . GLU B 1 129 ? 5.332 31.406 -0.862 1 97.75 129 GLU B N 1
ATOM 3855 C CA . GLU B 1 129 ? 4.371 31.984 -1.802 1 97.75 129 GLU B CA 1
ATOM 3856 C C . GLU B 1 129 ? 2.977 31.391 -1.584 1 97.75 129 GLU B C 1
ATOM 3858 O O . GLU B 1 129 ? 1.98 32.125 -1.654 1 97.75 129 GLU B O 1
ATOM 3863 N N . TRP B 1 130 ? 2.912 30.141 -1.349 1 98.25 130 TRP B N 1
ATOM 3864 C CA . TRP B 1 130 ? 1.641 29.5 -1.063 1 98.25 130 TRP B CA 1
ATOM 3865 C C . TRP B 1 130 ? 1.002 30.062 0.196 1 98.25 130 TRP B C 1
ATOM 3867 O O . TRP B 1 130 ? -0.205 30.312 0.228 1 98.25 130 TRP B O 1
ATOM 3877 N N . ARG B 1 131 ? 1.773 30.281 1.237 1 98 131 ARG B N 1
ATOM 3878 C CA . ARG B 1 131 ? 1.261 30.828 2.494 1 98 131 ARG B CA 1
ATOM 3879 C C . ARG B 1 131 ? 0.746 32.25 2.309 1 98 131 ARG B C 1
ATOM 3881 O O . ARG B 1 131 ? -0.242 32.625 2.932 1 98 131 ARG B O 1
ATOM 3888 N N . ARG B 1 132 ? 1.364 33.031 1.454 1 96.94 132 ARG B N 1
ATOM 3889 C CA . ARG B 1 132 ? 0.895 34.375 1.156 1 96.94 132 ARG B CA 1
ATOM 3890 C C . ARG B 1 132 ? -0.485 34.344 0.506 1 96.94 132 ARG B C 1
ATOM 3892 O O . ARG B 1 132 ? -1.319 35.219 0.765 1 96.94 132 ARG B O 1
ATOM 3899 N N . SER B 1 133 ? -0.671 33.375 -0.286 1 97 133 SER B N 1
ATOM 3900 C CA . SER B 1 133 ? -1.926 33.281 -1.025 1 97 133 SER B CA 1
ATOM 3901 C C . SER B 1 133 ? -2.996 32.562 -0.21 1 97 133 SER B C 1
ATOM 3903 O O . SER B 1 133 ? -4.125 33.031 -0.094 1 97 133 SER B O 1
ATOM 3905 N N . PHE B 1 134 ? -2.631 31.453 0.407 1 97.5 134 PHE B N 1
ATOM 3906 C CA . PHE B 1 134 ? -3.57 30.594 1.112 1 97.5 134 PHE B CA 1
ATOM 3907 C C . PHE B 1 134 ? -3.838 31.109 2.518 1 97.5 134 PHE B C 1
ATOM 3909 O O . PHE B 1 134 ? -4.93 30.938 3.059 1 97.5 134 PHE B O 1
ATOM 3916 N N . GLN B 1 135 ? -2.855 31.688 3.213 1 96.75 135 GLN B N 1
ATOM 3917 C CA . GLN B 1 135 ? -2.877 32.312 4.539 1 96.75 135 GLN B CA 1
ATOM 3918 C C . GLN B 1 135 ? -3.443 31.344 5.578 1 96.75 135 GLN B C 1
ATOM 3920 O O . GLN B 1 135 ? -4.461 31.625 6.211 1 96.75 135 GLN B O 1
ATOM 3925 N N . PRO B 1 136 ? -2.736 30.266 5.852 1 97.19 136 PRO B N 1
ATOM 3926 C CA . PRO B 1 136 ? -3.232 29.234 6.766 1 97.19 136 PRO B CA 1
ATOM 3927 C C . PRO B 1 136 ? -3.545 29.781 8.156 1 97.19 136 PRO B C 1
ATOM 3929 O O . PRO B 1 136 ? -4.52 29.359 8.781 1 97.19 136 PRO B O 1
ATOM 3932 N N . GLU B 1 137 ? -2.801 30.781 8.664 1 94.31 137 GLU B N 1
ATOM 3933 C CA . GLU B 1 137 ? -2.965 31.328 10 1 94.31 137 GLU B CA 1
ATOM 3934 C C . GLU B 1 137 ? -4.227 32.188 10.094 1 94.31 137 GLU B C 1
ATOM 3936 O O . GLU B 1 137 ? -4.723 32.469 11.188 1 94.31 137 GLU B O 1
ATOM 3941 N N . CYS B 1 138 ? -4.727 32.531 8.992 1 94.44 138 CYS B N 1
ATOM 3942 C CA . CYS B 1 138 ? -5.836 33.469 8.977 1 94.44 138 CYS B CA 1
ATOM 3943 C C . CYS B 1 138 ? -7.152 32.781 8.672 1 94.44 138 CYS B C 1
ATOM 3945 O O . CYS B 1 138 ? -8.203 33.406 8.578 1 94.44 138 CYS B O 1
ATOM 3947 N N . ILE B 1 139 ? -7.133 31.484 8.5 1 97.06 139 ILE B N 1
ATOM 3948 C CA . ILE B 1 139 ? -8.383 30.75 8.32 1 97.06 139 ILE B CA 1
ATOM 3949 C C . ILE B 1 139 ? -9.25 30.906 9.57 1 97.06 139 ILE B C 1
ATOM 3951 O O . ILE B 1 139 ? -8.852 30.516 10.664 1 97.06 139 ILE B O 1
ATOM 3955 N N . SER B 1 140 ? -10.383 31.5 9.414 1 97.12 140 SER B N 1
ATOM 3956 C CA . SER B 1 140 ? -11.219 31.766 10.57 1 97.12 140 SER B CA 1
ATOM 3957 C C . SER B 1 140 ? -11.953 30.516 11.031 1 97.12 140 SER B C 1
ATOM 3959 O O . SER B 1 140 ? -12.445 29.734 10.211 1 97.12 140 SER B O 1
ATOM 3961 N N . PRO B 1 141 ? -12.031 30.344 12.352 1 97.81 141 PRO B N 1
ATOM 3962 C CA . PRO B 1 141 ? -12.867 29.25 12.875 1 97.81 141 PRO B CA 1
ATOM 3963 C C . PRO B 1 141 ? -14.297 29.297 12.344 1 97.81 141 PRO B C 1
ATOM 3965 O O . PRO B 1 141 ? -14.891 28.266 12.062 1 97.81 141 PRO B O 1
ATOM 3968 N N . ASP B 1 142 ? -14.797 30.469 12.141 1 97.75 142 ASP B N 1
ATOM 3969 C CA . ASP B 1 142 ? -16.156 30.609 11.617 1 97.75 142 ASP B CA 1
ATOM 3970 C C . ASP B 1 142 ? -16.266 30.016 10.219 1 97.75 142 ASP B C 1
ATOM 3972 O O . ASP B 1 142 ? -17.297 29.422 9.867 1 97.75 142 ASP B O 1
ATOM 3976 N N . GLU B 1 143 ? -15.258 30.203 9.461 1 97.69 143 GLU B N 1
ATOM 3977 C CA . GLU B 1 143 ? -15.25 29.703 8.094 1 97.69 143 GLU B CA 1
ATOM 3978 C C . GLU B 1 143 ? -15.336 28.172 8.07 1 97.69 143 GLU B C 1
ATOM 3980 O O . GLU B 1 143 ? -16.062 27.594 7.258 1 97.69 143 GLU B O 1
ATOM 3985 N N . VAL B 1 144 ? -14.641 27.516 8.969 1 98.31 144 VAL B N 1
ATOM 3986 C CA . VAL B 1 144 ? -14.477 26.062 8.836 1 98.31 144 VAL B CA 1
ATOM 3987 C C . VAL B 1 144 ? -15.336 25.359 9.875 1 98.31 144 VAL B C 1
ATOM 3989 O O . VAL B 1 144 ? -15.391 24.125 9.906 1 98.31 144 VAL B O 1
ATOM 3992 N N . LYS B 1 145 ? -16.078 26.062 10.68 1 98.31 145 LYS B N 1
ATOM 3993 C CA . LYS B 1 145 ? -16.906 25.531 11.75 1 98.31 145 LYS B CA 1
ATOM 3994 C C . LYS B 1 145 ? -17.875 24.484 11.227 1 98.31 145 LYS B C 1
ATOM 3996 O O . LYS B 1 145 ? -18.047 23.422 11.836 1 98.31 145 LYS B O 1
ATOM 4001 N N . PRO B 1 146 ? -18.531 24.703 10.07 1 98.12 146 PRO B N 1
ATOM 4002 C CA . PRO B 1 146 ? -19.453 23.672 9.578 1 98.12 146 PRO B CA 1
ATOM 4003 C C . PRO B 1 146 ? -18.781 22.312 9.391 1 98.12 146 PRO B C 1
ATOM 4005 O O . PRO B 1 146 ? -19.422 21.281 9.539 1 98.12 146 PRO B O 1
ATOM 4008 N N . GLU B 1 147 ? -17.5 22.297 9.062 1 97.62 147 GLU B N 1
ATOM 4009 C CA . GLU B 1 147 ? -16.75 21.062 8.883 1 97.62 147 GLU B CA 1
ATOM 4010 C C . GLU B 1 147 ? -16.5 20.359 10.219 1 97.62 147 GLU B C 1
ATOM 4012 O O . GLU B 1 147 ? -16.359 19.141 10.273 1 97.62 147 GLU B O 1
ATOM 4017 N N . ALA B 1 148 ? -16.469 21.094 11.258 1 98.31 148 ALA B N 1
ATOM 4018 C CA . ALA B 1 148 ? -15.969 20.609 12.547 1 98.31 148 ALA B CA 1
ATOM 4019 C C . ALA B 1 148 ? -17.094 20.016 13.383 1 98.31 148 ALA B C 1
ATOM 4021 O O . ALA B 1 148 ? -16.844 19.359 14.391 1 98.31 148 ALA B O 1
ATOM 4022 N N . LEU B 1 149 ? -18.297 20.188 13.008 1 98.38 149 LEU B N 1
ATOM 4023 C CA . LEU B 1 149 ? -19.484 19.969 13.844 1 98.38 149 LEU B CA 1
ATOM 4024 C C . LEU B 1 149 ? -19.594 18.5 14.227 1 98.38 149 LEU B C 1
ATOM 4026 O O . LEU B 1 149 ? -20.094 18.172 15.305 1 98.38 149 LEU B O 1
ATOM 4030 N N . THR B 1 150 ? -19.062 17.562 13.43 1 97.19 150 THR B N 1
ATOM 4031 C CA . THR B 1 150 ? -19.359 16.141 13.594 1 97.19 150 THR B CA 1
ATOM 4032 C C . THR B 1 150 ? -18.172 15.422 14.234 1 97.19 150 THR B C 1
ATOM 4034 O O . THR B 1 150 ? -18.234 14.219 14.469 1 97.19 150 THR B O 1
ATOM 4037 N N . GLY B 1 151 ? -17.062 16.172 14.477 1 97.38 151 GLY B N 1
ATOM 4038 C CA . GLY B 1 151 ? -15.898 15.531 15.055 1 97.38 151 GLY B CA 1
ATOM 4039 C C . GLY B 1 151 ? -15.094 14.727 14.047 1 97.38 151 GLY B C 1
ATOM 4040 O O . GLY B 1 151 ? -14.352 13.812 14.414 1 97.38 151 GLY B O 1
ATOM 4041 N N . LYS B 1 152 ? -15.234 15.023 12.711 1 96.69 152 LYS B N 1
ATOM 4042 C CA . LYS B 1 152 ? -14.445 14.32 11.703 1 96.69 152 LYS B CA 1
ATOM 4043 C C . LYS B 1 152 ? -12.953 14.523 11.93 1 96.69 152 LYS B C 1
ATOM 4045 O O . LYS B 1 152 ? -12.133 13.695 11.516 1 96.69 152 LYS B O 1
ATOM 4050 N N . HIS B 1 153 ? -12.617 15.664 12.477 1 98.19 153 HIS B N 1
ATOM 4051 C CA . HIS B 1 153 ? -11.297 15.891 13.047 1 98.19 153 HIS B CA 1
ATOM 4052 C C . HIS B 1 153 ? -11.375 16.031 14.562 1 98.19 153 HIS B C 1
ATOM 4054 O O . HIS B 1 153 ? -12.273 16.688 15.086 1 98.19 153 HIS B O 1
ATOM 4060 N N . PHE B 1 154 ? -10.508 15.391 15.234 1 98.38 154 PHE B N 1
ATOM 4061 C CA . PHE B 1 154 ? -10.391 15.539 16.672 1 98.38 154 PHE B CA 1
ATOM 4062 C C . PHE B 1 154 ? -8.93 15.688 17.094 1 98.38 154 PHE B C 1
ATOM 4064 O O . PHE B 1 154 ? -8.109 14.805 16.828 1 98.38 154 PHE B O 1
ATOM 4071 N N . ILE B 1 155 ? -8.641 16.812 17.656 1 98.44 155 ILE B N 1
ATOM 4072 C CA . ILE B 1 155 ? -7.312 17.078 18.203 1 98.44 155 ILE B CA 1
ATOM 4073 C C . ILE B 1 155 ? -7.32 16.844 19.719 1 98.44 155 ILE B C 1
ATOM 4075 O O . ILE B 1 155 ? -8.086 17.469 20.453 1 98.44 155 ILE B O 1
ATOM 4079 N N . GLY B 1 156 ? -6.5 15.883 20.156 1 97.06 156 GLY B N 1
ATOM 4080 C CA . GLY B 1 156 ? -6.418 15.586 21.578 1 97.06 156 GLY B CA 1
ATOM 4081 C C . GLY B 1 156 ? -5.465 14.453 21.891 1 97.06 156 GLY B C 1
ATOM 4082 O O . GLY B 1 156 ? -5.562 13.367 21.312 1 97.06 156 GLY B O 1
ATOM 4083 N N . GLY B 1 157 ? -4.578 14.781 22.781 1 97.62 157 GLY B N 1
ATOM 4084 C CA . GLY B 1 157 ? -3.609 13.781 23.188 1 97.62 157 GLY B CA 1
ATOM 4085 C C . GLY B 1 157 ? -2.238 13.984 22.578 1 97.62 157 GLY B C 1
ATOM 4086 O O . GLY B 1 157 ? -2.094 14.734 21.609 1 97.62 157 GLY B O 1
ATOM 4087 N N . PHE B 1 158 ? -1.247 13.336 23.203 1 98.12 158 PHE B N 1
ATOM 4088 C CA . PHE B 1 158 ? 0.15 13.406 22.797 1 98.12 158 PHE B CA 1
ATOM 4089 C C . PHE B 1 158 ? 0.812 12.039 22.891 1 98.12 158 PHE B C 1
ATOM 4091 O O . PHE B 1 158 ? 0.471 11.234 23.75 1 98.12 158 PHE B O 1
ATOM 4098 N N . ASP B 1 159 ? 1.7 11.812 21.906 1 97.44 159 ASP B N 1
ATOM 4099 C CA . ASP B 1 159 ? 2.457 10.57 22.016 1 97.44 159 ASP B CA 1
ATOM 4100 C C . ASP B 1 159 ? 3.596 10.711 23.016 1 97.44 159 ASP B C 1
ATOM 4102 O O . ASP B 1 159 ? 3.707 11.727 23.703 1 97.44 159 ASP B O 1
ATOM 4106 N N . LYS B 1 160 ? 4.398 9.688 23.156 1 96.25 160 LYS B N 1
ATOM 4107 C CA . LYS B 1 160 ? 5.426 9.602 24.203 1 96.25 160 LYS B CA 1
ATOM 4108 C C . LYS B 1 160 ? 6.578 10.562 23.906 1 96.25 160 LYS B C 1
ATOM 4110 O O . LYS B 1 160 ? 7.457 10.758 24.75 1 96.25 160 LYS B O 1
ATOM 4115 N N . GLN B 1 161 ? 6.531 11.242 22.781 1 95.5 161 GLN B N 1
ATOM 4116 C CA . GLN B 1 161 ? 7.539 12.227 22.422 1 95.5 161 GLN B CA 1
ATOM 4117 C C . GLN B 1 161 ? 6.953 13.641 22.422 1 95.5 161 GLN B C 1
ATOM 4119 O O . GLN B 1 161 ? 7.586 14.578 21.938 1 95.5 161 GLN B O 1
ATOM 4124 N N . GLY B 1 162 ? 5.727 13.766 22.875 1 96.5 162 GLY B N 1
ATOM 4125 C CA . GLY B 1 162 ? 5.098 15.07 22.984 1 96.5 162 GLY B CA 1
ATOM 4126 C C . GLY B 1 162 ? 4.453 15.539 21.703 1 96.5 162 GLY B C 1
ATOM 4127 O O . GLY B 1 162 ? 4.117 16.719 21.547 1 96.5 162 GLY B O 1
ATOM 4128 N N . ARG B 1 163 ? 4.316 14.648 20.734 1 97.56 163 ARG B N 1
ATOM 4129 C CA . ARG B 1 163 ? 3.709 15.008 19.469 1 97.56 163 ARG B CA 1
ATOM 4130 C C . ARG B 1 163 ? 2.188 14.93 19.547 1 97.56 163 ARG B C 1
ATOM 4132 O O . ARG B 1 163 ? 1.633 13.945 20.031 1 97.56 163 ARG B O 1
ATOM 4139 N N . PRO B 1 164 ? 1.506 15.945 19.078 1 98.31 164 PRO B N 1
ATOM 4140 C CA . PRO B 1 164 ? 0.042 15.93 19.141 1 98.31 164 PRO B CA 1
ATOM 4141 C C . PRO B 1 164 ? -0.569 14.844 18.266 1 98.31 164 PRO B C 1
ATOM 4143 O O . PRO B 1 164 ? 0.063 14.391 17.297 1 98.31 164 PRO B O 1
ATOM 4146 N N . ILE B 1 165 ? -1.771 14.445 18.625 1 98.56 165 ILE B N 1
ATOM 4147 C CA . ILE B 1 165 ? -2.514 13.43 17.891 1 98.56 165 ILE B CA 1
ATOM 4148 C C . ILE B 1 165 ? -3.727 14.062 17.219 1 98.56 165 ILE B C 1
ATOM 4150 O O . ILE B 1 165 ? -4.562 14.68 17.875 1 98.56 165 ILE B O 1
ATOM 4154 N N . LEU B 1 166 ? -3.777 14.039 15.977 1 98.62 166 LEU B N 1
ATOM 4155 C CA . LEU B 1 166 ? -4.945 14.391 15.18 1 98.62 166 LEU B CA 1
ATOM 4156 C C . LEU B 1 166 ? -5.68 13.141 14.711 1 98.62 166 LEU B C 1
ATOM 4158 O O . LEU B 1 166 ? -5.125 12.328 13.961 1 98.62 166 LEU B O 1
ATOM 4162 N N . THR B 1 167 ? -6.922 12.953 15.133 1 98.12 167 THR B N 1
ATOM 4163 C CA . THR B 1 167 ? -7.746 11.828 14.695 1 98.12 167 THR B CA 1
ATOM 4164 C C . THR B 1 167 ? -8.703 12.266 13.586 1 98.12 167 THR B C 1
ATOM 4166 O O . THR B 1 167 ? -9.406 13.266 13.727 1 98.12 167 THR B O 1
ATOM 4169 N N . VAL B 1 168 ? -8.648 11.578 12.539 1 95.88 168 VAL B N 1
ATOM 4170 C CA . VAL B 1 168 ? -9.547 11.805 11.414 1 95.88 168 VAL B CA 1
ATOM 4171 C C . VAL B 1 168 ? -10.516 10.633 11.281 1 95.88 168 VAL B C 1
ATOM 4173 O O . VAL B 1 168 ? -10.094 9.469 11.266 1 95.88 168 VAL B O 1
ATOM 4176 N N . THR B 1 169 ? -11.828 10.953 11.203 1 94.56 169 THR B N 1
ATOM 4177 C CA . THR B 1 169 ? -12.891 9.953 11.117 1 94.56 169 THR B CA 1
ATOM 4178 C C . THR B 1 169 ? -13.742 10.172 9.875 1 94.56 169 THR B C 1
ATOM 4180 O O . THR B 1 169 ? -14.75 10.891 9.922 1 94.56 169 THR B O 1
ATOM 4183 N N . PRO B 1 170 ? -13.43 9.438 8.805 1 90.19 170 PRO B N 1
ATOM 4184 C CA . PRO B 1 170 ? -14.102 9.664 7.523 1 90.19 170 PRO B CA 1
ATOM 4185 C C . PRO B 1 170 ? -15.617 9.484 7.605 1 90.19 170 PRO B C 1
ATOM 4187 O O . PRO B 1 170 ? -16.359 10.219 6.953 1 90.19 170 PRO B O 1
ATOM 4190 N N . ARG B 1 171 ? -16.109 8.609 8.375 1 89.94 171 ARG B N 1
ATOM 4191 C CA . ARG B 1 171 ? -17.547 8.344 8.445 1 89.94 171 ARG B CA 1
ATOM 4192 C C . ARG B 1 171 ? -18.297 9.539 9.008 1 89.94 171 ARG B C 1
ATOM 4194 O O . ARG B 1 171 ? -19.516 9.617 8.891 1 89.94 171 ARG B O 1
ATOM 4201 N N . ASN B 1 172 ? -17.578 10.453 9.633 1 94.06 172 ASN B N 1
ATOM 4202 C CA . ASN B 1 172 ? -18.203 11.641 10.219 1 94.06 172 ASN B CA 1
ATOM 4203 C C . ASN B 1 172 ? -18.25 12.789 9.219 1 94.06 172 ASN B C 1
ATOM 4205 O O . ASN B 1 172 ? -18.625 13.914 9.57 1 94.06 172 ASN B O 1
ATOM 4209 N N . GLU B 1 173 ? -17.875 12.492 7.969 1 91.94 173 GLU B N 1
ATOM 4210 C CA . GLU B 1 173 ? -17.984 13.531 6.945 1 91.94 173 GLU B CA 1
ATOM 4211 C C . GLU B 1 173 ? -19.422 14.031 6.812 1 91.94 173 GLU B C 1
ATOM 4213 O O . GLU B 1 173 ? -20.344 13.234 6.688 1 91.94 173 GLU B O 1
ATOM 4218 N N . ASN B 1 174 ? -19.594 15.328 6.828 1 92.19 174 ASN B N 1
ATOM 4219 C CA . ASN B 1 174 ? -20.953 15.875 6.926 1 92.19 174 ASN B CA 1
ATOM 4220 C C . ASN B 1 174 ? -21.219 16.906 5.832 1 92.19 174 ASN B C 1
ATOM 4222 O O . ASN B 1 174 ? -22.312 17.469 5.762 1 92.19 174 ASN B O 1
ATOM 4226 N N . THR B 1 175 ? -20.172 17.188 5.023 1 93.06 175 THR B N 1
ATOM 4227 C CA . THR B 1 175 ? -20.344 18.219 4.004 1 93.06 175 THR B CA 1
ATOM 4228 C C . THR B 1 175 ? -19.812 17.734 2.658 1 93.06 175 THR B C 1
ATOM 4230 O O . THR B 1 175 ? -19.156 16.688 2.58 1 93.06 175 THR B O 1
ATOM 4233 N N . LYS B 1 176 ? -20.156 18.484 1.588 1 91.19 176 LYS B N 1
ATOM 4234 C CA . LYS B 1 176 ? -19.609 18.234 0.252 1 91.19 176 LYS B CA 1
ATOM 4235 C C . LYS B 1 176 ? -18.938 19.484 -0.305 1 91.19 176 LYS B C 1
ATOM 4237 O O . LYS B 1 176 ? -18.797 19.641 -1.521 1 91.19 176 LYS B O 1
ATOM 4242 N N . SER B 1 177 ? -18.656 20.422 0.601 1 92 177 SER B N 1
ATOM 4243 C CA . SER B 1 177 ? -17.859 21.578 0.244 1 92 177 SER B CA 1
ATOM 4244 C C . SER B 1 177 ? -16.359 21.266 0.276 1 92 177 SER B C 1
ATOM 4246 O O . SER B 1 177 ? -15.688 21.516 1.277 1 92 177 SER B O 1
ATOM 4248 N N . TYR B 1 178 ? -15.812 20.938 -0.821 1 93.31 178 TYR B N 1
ATOM 4249 C CA . TYR B 1 178 ? -14.484 20.328 -0.864 1 93.31 178 TYR B CA 1
ATOM 4250 C C . TYR B 1 178 ? -13.398 21.359 -0.614 1 93.31 178 TYR B C 1
ATOM 4252 O O . TYR B 1 178 ? -12.398 21.078 0.042 1 93.31 178 TYR B O 1
ATOM 4260 N N . ASP B 1 179 ? -13.586 22.578 -1.069 1 94.94 179 ASP B N 1
ATOM 4261 C CA . ASP B 1 179 ? -12.617 23.641 -0.784 1 94.94 179 ASP B CA 1
ATOM 4262 C C . ASP B 1 179 ? -12.547 23.938 0.714 1 94.94 179 ASP B C 1
ATOM 4264 O O . ASP B 1 179 ? -11.461 24.094 1.271 1 94.94 179 ASP B O 1
ATOM 4268 N N . ARG B 1 180 ? -13.688 24 1.319 1 97 180 ARG B N 1
ATOM 4269 C CA . ARG B 1 180 ? -13.727 24.266 2.756 1 97 180 ARG B CA 1
ATOM 4270 C C . ARG B 1 180 ? -13.141 23.094 3.537 1 97 180 ARG B C 1
ATOM 4272 O O . ARG B 1 180 ? -12.492 23.297 4.566 1 97 180 ARG B O 1
ATOM 4279 N N . GLN B 1 181 ? -13.352 21.922 3.041 1 96.38 181 GLN B N 1
ATOM 4280 C CA . GLN B 1 181 ? -12.75 20.75 3.67 1 96.38 181 GLN B CA 1
ATOM 4281 C C . GLN B 1 181 ? -11.227 20.828 3.654 1 96.38 181 GLN B C 1
ATOM 4283 O O . GLN B 1 181 ? -10.57 20.484 4.641 1 96.38 181 GLN B O 1
ATOM 4288 N N . LEU B 1 182 ? -10.703 21.297 2.566 1 97.06 182 LEU B N 1
ATOM 4289 C CA . LEU B 1 182 ? -9.258 21.469 2.467 1 97.06 182 LEU B CA 1
ATOM 4290 C C . LEU B 1 182 ? -8.766 22.531 3.451 1 97.06 182 LEU B C 1
ATOM 4292 O O . LEU B 1 182 ? -7.754 22.328 4.129 1 97.06 182 LEU B O 1
ATOM 4296 N N . ARG B 1 183 ? -9.469 23.609 3.514 1 97.94 183 ARG B N 1
ATOM 4297 C CA . ARG B 1 183 ? -9.102 24.672 4.441 1 97.94 183 ARG B CA 1
ATOM 4298 C C . ARG B 1 183 ? -9.219 24.203 5.887 1 97.94 183 ARG B C 1
ATOM 4300 O O . ARG B 1 183 ? -8.406 24.578 6.734 1 97.94 183 ARG B O 1
ATOM 4307 N N . TYR B 1 184 ? -10.195 23.391 6.16 1 98.12 184 TYR B N 1
ATOM 4308 C CA . TYR B 1 184 ? -10.336 22.828 7.5 1 98.12 184 TYR B CA 1
ATOM 4309 C C . TYR B 1 184 ? -9.172 21.906 7.832 1 98.12 184 TYR B C 1
ATOM 4311 O O . TYR B 1 184 ? -8.68 21.891 8.961 1 98.12 184 TYR B O 1
ATOM 4319 N N . MET B 1 185 ? -8.758 21.109 6.891 1 97.75 185 MET B N 1
ATOM 4320 C CA . MET B 1 185 ? -7.602 20.25 7.105 1 97.75 185 MET B CA 1
ATOM 4321 C C . MET B 1 185 ? -6.363 21.062 7.457 1 97.75 185 MET B C 1
ATOM 4323 O O . MET B 1 185 ? -5.672 20.766 8.43 1 97.75 185 MET B O 1
ATOM 4327 N N . VAL B 1 186 ? -6.152 22.078 6.676 1 98.19 186 VAL B N 1
ATOM 4328 C CA . VAL B 1 186 ? -5.016 22.953 6.926 1 98.19 186 VAL B CA 1
ATOM 4329 C C . VAL B 1 186 ? -5.16 23.609 8.297 1 98.19 186 VAL B C 1
ATOM 4331 O O . VAL B 1 186 ? -4.195 23.688 9.062 1 98.19 186 VAL B O 1
ATOM 4334 N N . TRP B 1 187 ? -6.359 24.094 8.594 1 98.38 187 TRP B N 1
ATOM 4335 C CA . TRP B 1 187 ? -6.637 24.688 9.898 1 98.38 187 TRP B CA 1
ATOM 4336 C C . TRP B 1 187 ? -6.289 23.734 11.023 1 98.38 187 TRP B C 1
ATOM 4338 O O . TRP B 1 187 ? -5.617 24.109 11.992 1 98.38 187 TRP B O 1
ATOM 4348 N N . SER B 1 188 ? -6.695 22.5 10.883 1 98.38 188 SER B N 1
ATOM 4349 C CA . SER B 1 188 ? -6.418 21.484 11.898 1 98.38 188 SER B CA 1
ATOM 4350 C C . SER B 1 188 ? -4.922 21.25 12.047 1 98.38 188 SER B C 1
ATOM 4352 O O . SER B 1 188 ? -4.418 21.125 13.164 1 98.38 188 SER B O 1
ATOM 4354 N N . PHE B 1 189 ? -4.254 21.219 10.969 1 98 189 PHE B N 1
ATOM 4355 C CA . PHE B 1 189 ? -2.809 21.031 10.992 1 98 189 PHE B CA 1
ATOM 4356 C C . PHE B 1 189 ? -2.131 22.172 11.734 1 98 189 PHE B C 1
ATOM 4358 O O . PHE B 1 189 ? -1.26 21.953 12.578 1 98 189 PHE B O 1
ATOM 4365 N N . GLU B 1 190 ? -2.537 23.391 11.422 1 97.25 190 GLU B N 1
ATOM 4366 C CA . GLU B 1 190 ? -1.961 24.562 12.07 1 97.25 190 GLU B CA 1
ATOM 4367 C C . GLU B 1 190 ? -2.229 24.547 13.578 1 97.25 190 GLU B C 1
ATOM 4369 O O . GLU B 1 190 ? -1.375 24.953 14.367 1 97.25 190 GLU B O 1
ATOM 4374 N N . ARG B 1 191 ? -3.395 24.094 13.984 1 97.62 191 ARG B N 1
ATOM 4375 C CA . ARG B 1 191 ? -3.693 23.969 15.406 1 97.62 191 ARG B CA 1
ATOM 4376 C C . ARG B 1 191 ? -2.777 22.938 16.062 1 97.62 191 ARG B C 1
ATOM 4378 O O . ARG B 1 191 ? -2.262 23.172 17.156 1 97.62 191 ARG B O 1
ATOM 4385 N N . CYS B 1 192 ? -2.6 21.812 15.406 1 98.19 192 CYS B N 1
ATOM 4386 C CA . CYS B 1 192 ? -1.687 20.812 15.938 1 98.19 192 CYS B CA 1
ATOM 4387 C C . CYS B 1 192 ? -0.286 21.391 16.109 1 98.19 192 CYS B C 1
ATOM 4389 O O . CYS B 1 192 ? 0.371 21.141 17.125 1 98.19 192 CYS B O 1
ATOM 4391 N N . ILE B 1 193 ? 0.163 22.109 15.125 1 96.94 193 ILE B N 1
ATOM 4392 C CA . ILE B 1 193 ? 1.496 22.703 15.172 1 96.94 193 ILE B CA 1
ATOM 4393 C C . ILE B 1 193 ? 1.606 23.641 16.375 1 96.94 193 ILE B C 1
ATOM 4395 O O . ILE B 1 193 ? 2.631 23.656 17.062 1 96.94 193 ILE B O 1
ATOM 4399 N N . GLN B 1 194 ? 0.541 24.391 16.719 1 95.56 194 GLN B N 1
ATOM 4400 C CA . GLN B 1 194 ? 0.542 25.297 17.844 1 95.56 194 GLN B CA 1
ATOM 4401 C C . GLN B 1 194 ? 0.624 24.547 19.172 1 95.56 194 GLN B C 1
ATOM 4403 O O . GLN B 1 194 ? 1.024 25.109 20.188 1 95.56 194 GLN B O 1
ATOM 4408 N N . LEU B 1 195 ? 0.232 23.297 19.172 1 97 195 LEU B N 1
ATOM 4409 C CA . LEU B 1 195 ? 0.209 22.516 20.391 1 97 195 LEU B CA 1
ATOM 4410 C C . LEU B 1 195 ? 1.568 21.875 20.656 1 97 195 LEU B C 1
ATOM 4412 O O . LEU B 1 195 ? 1.805 21.328 21.734 1 97 195 LEU B O 1
ATOM 4416 N N . MET B 1 196 ? 2.428 21.938 19.719 1 95.81 196 MET B N 1
ATOM 4417 C CA . MET B 1 196 ? 3.723 21.281 19.844 1 95.81 196 MET B CA 1
ATOM 4418 C C . MET B 1 196 ? 4.574 21.938 20.922 1 95.81 196 MET B C 1
ATOM 4420 O O . MET B 1 196 ? 4.766 23.156 20.906 1 95.81 196 MET B O 1
ATOM 4424 N N . PRO B 1 197 ? 5.102 21.109 21.859 1 93.44 197 PRO B N 1
ATOM 4425 C CA . PRO B 1 197 ? 6.082 21.672 22.781 1 93.44 197 PRO B CA 1
ATOM 4426 C C . PRO B 1 197 ? 7.434 21.938 22.125 1 93.44 197 PRO B C 1
ATOM 4428 O O . PRO B 1 197 ? 7.641 21.578 20.969 1 93.44 197 PRO B O 1
ATOM 4431 N N . LYS B 1 198 ? 8.258 22.594 22.891 1 88.44 198 LYS B N 1
ATOM 4432 C CA . LYS B 1 198 ? 9.586 22.906 22.375 1 88.44 198 LYS B CA 1
ATOM 4433 C C . LYS B 1 198 ? 10.312 21.641 21.922 1 88.44 198 LYS B C 1
ATOM 4435 O O . LYS B 1 198 ? 10.312 20.625 22.625 1 88.44 198 LYS B O 1
ATOM 4440 N N . GLY B 1 199 ? 10.852 21.734 20.75 1 89.12 199 GLY B N 1
ATOM 4441 C CA . GLY B 1 199 ? 11.648 20.641 20.219 1 89.12 199 GLY B CA 1
ATOM 4442 C C . GLY B 1 199 ? 10.836 19.672 19.375 1 89.12 199 GLY B C 1
ATOM 4443 O O . GLY B 1 199 ? 11.398 18.828 18.688 1 89.12 199 GLY B O 1
ATOM 4444 N N . VAL B 1 200 ? 9.508 19.766 19.484 1 94.81 200 VAL B N 1
ATOM 4445 C CA . VAL B 1 200 ? 8.633 18.891 18.703 1 94.81 200 VAL B CA 1
ATOM 4446 C C . VAL B 1 200 ? 8.242 19.562 17.406 1 94.81 200 VAL B C 1
ATOM 4448 O O . VAL B 1 200 ? 7.941 20.766 17.391 1 94.81 200 VAL B O 1
ATOM 4451 N N . PHE B 1 201 ? 8.312 18.828 16.312 1 95.5 201 PHE B N 1
ATOM 4452 C CA . PHE B 1 201 ? 7.984 19.438 15.023 1 95.5 201 PHE B CA 1
ATOM 4453 C C . PHE B 1 201 ? 7.102 18.516 14.195 1 95.5 201 PHE B C 1
ATOM 4455 O O . PHE B 1 201 ? 6.773 18.812 13.047 1 95.5 201 PHE B O 1
ATOM 4462 N N . GLN B 1 202 ? 6.656 17.344 14.789 1 96.62 202 GLN B N 1
ATOM 4463 C CA . GLN B 1 202 ? 5.832 16.375 14.062 1 96.62 202 GLN B CA 1
ATOM 4464 C C . GLN B 1 202 ? 4.52 16.125 14.797 1 96.62 202 GLN B C 1
ATOM 4466 O O . GLN B 1 202 ? 4.359 16.516 15.953 1 96.62 202 GLN B O 1
ATOM 4471 N N . LEU B 1 203 ? 3.605 15.57 14.102 1 98 203 LEU B N 1
ATOM 4472 C CA . LEU B 1 203 ? 2.328 15.156 14.672 1 98 203 LEU B CA 1
ATOM 4473 C C . LEU B 1 203 ? 1.981 13.734 14.242 1 98 203 LEU B C 1
ATOM 4475 O O . LEU B 1 203 ? 2.594 13.195 13.32 1 98 203 LEU B O 1
ATOM 4479 N N . ASN B 1 204 ? 1.057 13.094 14.977 1 98.12 204 ASN B N 1
ATOM 4480 C CA . ASN B 1 204 ? 0.505 11.789 14.633 1 98.12 204 ASN B CA 1
ATOM 4481 C C . ASN B 1 204 ? -0.876 11.914 13.992 1 98.12 204 ASN B C 1
ATOM 4483 O O . ASN B 1 204 ? -1.737 12.633 14.508 1 98.12 204 ASN B O 1
ATOM 4487 N N . LEU B 1 205 ? -1.006 11.312 12.938 1 97.81 205 LEU B N 1
ATOM 4488 C CA . LEU B 1 205 ? -2.309 11.211 12.289 1 97.81 205 LEU B CA 1
ATOM 4489 C C . LEU B 1 205 ? -2.938 9.844 12.547 1 97.81 205 LEU B C 1
ATOM 4491 O O . LEU B 1 205 ? -2.387 8.82 12.141 1 97.81 205 LEU B O 1
ATOM 4495 N N . VAL B 1 206 ? -4.07 9.812 13.25 1 97.62 206 VAL B N 1
ATOM 4496 C CA . VAL B 1 206 ? -4.816 8.586 13.492 1 97.62 206 VAL B CA 1
ATOM 4497 C C . VAL B 1 206 ? -6.094 8.578 12.656 1 97.62 206 VAL B C 1
ATOM 4499 O O . VAL B 1 206 ? -6.93 9.469 12.789 1 97.62 206 VAL B O 1
ATOM 4502 N N . MET B 1 207 ? -6.211 7.637 11.852 1 94.62 207 MET B N 1
ATOM 4503 C CA . MET B 1 207 ? -7.402 7.512 11.016 1 94.62 207 MET B CA 1
ATOM 4504 C C . MET B 1 207 ? -8.289 6.371 11.508 1 94.62 207 MET B C 1
ATOM 4506 O O . MET B 1 207 ? -7.816 5.25 11.695 1 94.62 207 MET B O 1
ATOM 4510 N N . ASP B 1 208 ? -9.516 6.703 11.789 1 94.25 208 ASP B N 1
ATOM 4511 C CA . ASP B 1 208 ? -10.531 5.691 12.07 1 94.25 208 ASP B CA 1
ATOM 4512 C C . ASP B 1 208 ? -11.25 5.27 10.789 1 94.25 208 ASP B C 1
ATOM 4514 O O . ASP B 1 208 ? -12.188 5.938 10.344 1 94.25 208 ASP B O 1
ATOM 4518 N N . LEU B 1 209 ? -10.977 4.105 10.297 1 87.81 209 LEU B N 1
ATOM 4519 C CA . LEU B 1 209 ? -11.43 3.719 8.961 1 87.81 209 LEU B CA 1
ATOM 4520 C C . LEU B 1 209 ? -12.648 2.799 9.047 1 87.81 209 LEU B C 1
ATOM 4522 O O . LEU B 1 209 ? -13.094 2.26 8.031 1 87.81 209 LEU B O 1
ATOM 4526 N N . GLU B 1 210 ? -13.117 2.691 10.18 1 85.88 210 GLU B N 1
ATOM 4527 C CA . GLU B 1 210 ? -14.336 1.896 10.344 1 85.88 210 GLU B CA 1
ATOM 4528 C C . GLU B 1 210 ? -15.477 2.459 9.5 1 85.88 210 GLU B C 1
ATOM 4530 O O . GLU B 1 210 ? -15.758 3.658 9.547 1 85.88 210 GLU B O 1
ATOM 4535 N N . GLY B 1 211 ? -16.141 1.562 8.75 1 77.56 211 GLY B N 1
ATOM 4536 C CA . GLY B 1 211 ? -17.328 1.951 8.016 1 77.56 211 GLY B CA 1
ATOM 4537 C C . GLY B 1 211 ? -17.047 2.906 6.875 1 77.56 211 GLY B C 1
ATOM 4538 O O . GLY B 1 211 ? -17.984 3.5 6.312 1 77.56 211 GLY B O 1
ATOM 4539 N N . ASN B 1 212 ? -15.805 3.1 6.594 1 75.38 212 ASN B N 1
ATOM 4540 C CA . ASN B 1 212 ? -15.477 3.979 5.477 1 75.38 212 ASN B CA 1
ATOM 4541 C C . ASN B 1 212 ? -15.938 3.389 4.148 1 75.38 212 ASN B C 1
ATOM 4543 O O . ASN B 1 212 ? -15.75 2.199 3.893 1 75.38 212 ASN B O 1
ATOM 4547 N N . ASN B 1 213 ? -16.703 4.148 3.441 1 69.75 213 ASN B N 1
ATOM 4548 C CA . ASN B 1 213 ? -17.188 3.764 2.121 1 69.75 213 ASN B CA 1
ATOM 4549 C C . ASN B 1 213 ? -17.047 4.906 1.119 1 69.75 213 ASN B C 1
ATOM 4551 O O . ASN B 1 213 ? -16.625 6.008 1.481 1 69.75 213 ASN B O 1
ATOM 4555 N N . ALA B 1 214 ? -17.328 4.605 -0.09 1 65.12 214 ALA B N 1
ATOM 4556 C CA . ALA B 1 214 ? -17.141 5.574 -1.169 1 65.12 214 ALA B CA 1
ATOM 4557 C C . ALA B 1 214 ? -18 6.812 -0.954 1 65.12 214 ALA B C 1
ATOM 4559 O O . ALA B 1 214 ? -17.625 7.918 -1.334 1 65.12 214 ALA B O 1
ATOM 4560 N N . ALA B 1 215 ? -19.109 6.641 -0.281 1 67.31 215 ALA B N 1
ATOM 4561 C CA . ALA B 1 215 ? -20.047 7.746 -0.098 1 67.31 215 ALA B CA 1
ATOM 4562 C C . ALA B 1 215 ? -19.516 8.766 0.9 1 67.31 215 ALA B C 1
ATOM 4564 O O . ALA B 1 215 ? -19.875 9.945 0.848 1 67.31 215 ALA B O 1
ATOM 4565 N N . ASN B 1 216 ? -18.609 8.297 1.681 1 75.94 216 ASN B N 1
ATOM 4566 C CA . ASN B 1 216 ? -18.078 9.172 2.719 1 75.94 216 ASN B CA 1
ATOM 4567 C C . ASN B 1 216 ? -16.734 9.758 2.312 1 75.94 216 ASN B C 1
ATOM 4569 O O . ASN B 1 216 ? -16.156 10.578 3.037 1 75.94 216 ASN B O 1
ATOM 4573 N N . ASN B 1 217 ? -16.406 9.453 1.164 1 78.06 217 ASN B N 1
ATOM 4574 C CA . ASN B 1 217 ? -15.086 9.914 0.735 1 78.06 217 ASN B CA 1
ATOM 4575 C C . ASN B 1 217 ? -15.195 11.117 -0.204 1 78.06 217 ASN B C 1
ATOM 4577 O O . ASN B 1 217 ? -16.109 11.18 -1.034 1 78.06 217 ASN B O 1
ATOM 4581 N N . PRO B 1 218 ? -14.258 12.055 0.087 1 81.06 218 PRO B N 1
ATOM 4582 C CA . PRO B 1 218 ? -14.195 13.125 -0.912 1 81.06 218 PRO B CA 1
ATOM 4583 C C . PRO B 1 218 ? -13.758 12.633 -2.287 1 81.06 218 PRO B C 1
ATOM 4585 O O . PRO B 1 218 ? -13.25 11.516 -2.408 1 81.06 218 PRO B O 1
ATOM 4588 N N . PRO B 1 219 ? -14.094 13.453 -3.283 1 82.25 219 PRO B N 1
ATOM 4589 C CA . PRO B 1 219 ? -13.578 13.07 -4.602 1 82.25 219 PRO B CA 1
ATOM 4590 C C . PRO B 1 219 ? -12.055 12.93 -4.625 1 82.25 219 PRO B C 1
ATOM 4592 O O . PRO B 1 219 ? -11.367 13.516 -3.789 1 82.25 219 PRO B O 1
ATOM 4595 N N . MET B 1 220 ? -11.586 12.188 -5.488 1 79.5 220 MET B N 1
ATOM 4596 C CA . MET B 1 220 ? -10.164 11.914 -5.633 1 79.5 220 MET B CA 1
ATOM 4597 C C . MET B 1 220 ? -9.375 13.211 -5.805 1 79.5 220 MET B C 1
ATOM 4599 O O . MET B 1 220 ? -8.266 13.336 -5.277 1 79.5 220 MET B O 1
ATOM 4603 N N . SER B 1 221 ? -9.953 14.07 -6.523 1 86.88 221 SER B N 1
ATOM 4604 C CA . SER B 1 221 ? -9.273 15.344 -6.766 1 86.88 221 SER B CA 1
ATOM 4605 C C . SER B 1 221 ? -9 16.078 -5.461 1 86.88 221 SER B C 1
ATOM 4607 O O . SER B 1 221 ? -7.926 16.656 -5.281 1 86.88 221 SER B O 1
ATOM 4609 N N . THR B 1 222 ? -9.961 16.031 -4.559 1 89.06 222 THR B N 1
ATOM 4610 C CA . THR B 1 222 ? -9.805 16.688 -3.264 1 89.06 222 THR B CA 1
ATOM 4611 C C . THR B 1 222 ? -8.75 15.977 -2.422 1 89.06 222 THR B C 1
ATOM 4613 O O . THR B 1 222 ? -7.914 16.625 -1.785 1 89.06 222 THR B O 1
ATOM 4616 N N . SER B 1 223 ? -8.797 14.688 -2.459 1 87.81 223 SER B N 1
ATOM 4617 C CA . SER B 1 223 ? -7.812 13.906 -1.719 1 87.81 223 SER B CA 1
ATOM 4618 C C . SER B 1 223 ? -6.402 14.148 -2.236 1 87.81 223 SER B C 1
ATOM 4620 O O . SER B 1 223 ? -5.465 14.305 -1.449 1 87.81 223 SER B O 1
ATOM 4622 N N . ARG B 1 224 ? -6.293 14.289 -3.463 1 87.12 224 ARG B N 1
ATOM 4623 C CA . ARG B 1 224 ? -4.996 14.578 -4.07 1 87.12 224 ARG B CA 1
ATOM 4624 C C . ARG B 1 224 ? -4.516 15.977 -3.688 1 87.12 224 ARG B C 1
ATOM 4626 O O . ARG B 1 224 ? -3.328 16.172 -3.424 1 87.12 224 ARG B O 1
ATOM 4633 N N . ALA B 1 225 ? -5.434 16.859 -3.729 1 92.88 225 ALA B N 1
ATOM 4634 C CA . ALA B 1 225 ? -5.09 18.219 -3.334 1 92.88 225 ALA B CA 1
ATOM 4635 C C . ALA B 1 225 ? -4.598 18.266 -1.892 1 92.88 225 ALA B C 1
ATOM 4637 O O . ALA B 1 225 ? -3.627 18.969 -1.583 1 92.88 225 ALA B O 1
ATOM 4638 N N . ALA B 1 226 ? -5.277 17.547 -1.027 1 92.44 226 ALA B N 1
ATOM 4639 C CA . ALA B 1 226 ? -4.859 17.469 0.371 1 92.44 226 ALA B CA 1
ATOM 4640 C C . ALA B 1 226 ? -3.445 16.922 0.491 1 92.44 226 ALA B C 1
ATOM 4642 O O . ALA B 1 226 ? -2.604 17.484 1.188 1 92.44 226 ALA B O 1
ATOM 4643 N N . LEU B 1 227 ? -3.256 15.898 -0.17 1 89.44 227 LEU B N 1
ATOM 4644 C CA . LEU B 1 227 ? -1.939 15.273 -0.147 1 89.44 227 LEU B CA 1
ATOM 4645 C C . LEU B 1 227 ? -0.873 16.219 -0.68 1 89.44 227 LEU B C 1
ATOM 4647 O O . LEU B 1 227 ? 0.224 16.312 -0.121 1 89.44 227 LEU B O 1
ATOM 4651 N N . ASN B 1 228 ? -1.179 16.875 -1.729 1 92.44 228 ASN B N 1
ATOM 4652 C CA . ASN B 1 228 ? -0.253 17.844 -2.32 1 92.44 228 ASN B CA 1
ATOM 4653 C C . ASN B 1 228 ? 0.109 18.953 -1.335 1 92.44 228 ASN B C 1
ATOM 4655 O O . ASN B 1 228 ? 1.278 19.312 -1.211 1 92.44 228 ASN B O 1
ATOM 4659 N N . ILE B 1 229 ? -0.818 19.422 -0.688 1 95.81 229 ILE B N 1
ATOM 4660 C CA . ILE B 1 229 ? -0.582 20.469 0.294 1 95.81 229 ILE B CA 1
ATOM 4661 C C . ILE B 1 229 ? 0.316 19.938 1.41 1 95.81 229 ILE B C 1
ATOM 4663 O O . ILE B 1 229 ? 1.322 20.562 1.755 1 95.81 229 ILE B O 1
ATOM 4667 N N . MET B 1 230 ? -0.06 18.812 1.921 1 93.56 230 MET B N 1
ATOM 4668 C CA . MET B 1 230 ? 0.684 18.266 3.049 1 93.56 230 MET B CA 1
ATOM 4669 C C . MET B 1 230 ? 2.113 17.922 2.641 1 93.56 230 MET B C 1
ATOM 4671 O O . MET B 1 230 ? 3.059 18.219 3.371 1 93.56 230 MET B O 1
ATOM 4675 N N . GLN B 1 231 ? 2.221 17.422 1.498 1 89.75 231 GLN B N 1
ATOM 4676 C CA . GLN B 1 231 ? 3.525 16.969 1.02 1 89.75 231 GLN B CA 1
ATOM 4677 C C . GLN B 1 231 ? 4.422 18.156 0.684 1 89.75 231 GLN B C 1
ATOM 4679 O O . GLN B 1 231 ? 5.609 18.172 1.014 1 89.75 231 GLN B O 1
ATOM 4684 N N . ASN B 1 232 ? 3.885 19.156 0.138 1 93.62 232 ASN B N 1
ATOM 4685 C CA . ASN B 1 232 ? 4.707 20.234 -0.384 1 93.62 232 ASN B CA 1
ATOM 4686 C C . ASN B 1 232 ? 4.875 21.359 0.639 1 93.62 232 ASN B C 1
ATOM 4688 O O . ASN B 1 232 ? 5.898 22.047 0.657 1 93.62 232 ASN B O 1
ATOM 4692 N N . HIS B 1 233 ? 3.971 21.562 1.461 1 97.5 233 HIS B N 1
ATOM 4693 C CA . HIS B 1 233 ? 3.998 22.75 2.287 1 97.5 233 HIS B CA 1
ATOM 4694 C C . HIS B 1 233 ? 4.156 22.406 3.764 1 97.5 233 HIS B C 1
ATOM 4696 O O . HIS B 1 233 ? 4.43 23.281 4.59 1 97.5 233 HIS B O 1
ATOM 4702 N N . TYR B 1 234 ? 4.055 21.156 4.074 1 97.5 234 TYR B N 1
ATOM 4703 C CA . TYR B 1 234 ? 4.258 20.703 5.449 1 97.5 234 TYR B CA 1
ATOM 4704 C C . TYR B 1 234 ? 5.246 19.547 5.508 1 97.5 234 TYR B C 1
ATOM 4706 O O . TYR B 1 234 ? 4.98 18.531 6.148 1 97.5 234 TYR B O 1
ATOM 4714 N N . PRO B 1 235 ? 6.359 19.734 4.895 1 96.06 235 PRO B N 1
ATOM 4715 C CA . PRO B 1 235 ? 7.309 18.625 4.848 1 96.06 235 PRO B CA 1
ATOM 4716 C C . PRO B 1 235 ? 7.801 18.203 6.23 1 96.06 235 PRO B C 1
ATOM 4718 O O . PRO B 1 235 ? 8.023 19.062 7.094 1 96.06 235 PRO B O 1
ATOM 4721 N N . ASN B 1 236 ? 7.855 16.891 6.434 1 93.56 236 ASN B N 1
ATOM 4722 C CA . ASN B 1 236 ? 8.43 16.234 7.609 1 93.56 236 ASN B CA 1
ATOM 4723 C C . ASN B 1 236 ? 7.641 16.578 8.875 1 93.56 236 ASN B C 1
ATOM 4725 O O . ASN B 1 236 ? 8.219 16.672 9.961 1 93.56 236 ASN B O 1
ATOM 4729 N N . ARG B 1 237 ? 6.32 16.75 8.664 1 96.38 237 ARG B N 1
ATOM 4730 C CA . ARG B 1 237 ? 5.461 17.062 9.805 1 96.38 237 ARG B CA 1
ATOM 4731 C C . ARG B 1 237 ? 4.797 15.805 10.352 1 96.38 237 ARG B C 1
ATOM 4733 O O . ARG B 1 237 ? 4.238 15.82 11.453 1 96.38 237 ARG B O 1
ATOM 4740 N N . LEU B 1 238 ? 4.824 14.758 9.609 1 95.94 238 LEU B N 1
ATOM 4741 C CA . LEU B 1 238 ? 4.148 13.531 10.031 1 95.94 238 LEU B CA 1
ATOM 4742 C C . LEU B 1 238 ? 5.109 12.609 10.766 1 95.94 238 LEU B C 1
ATOM 4744 O O . LEU B 1 238 ? 6.152 12.234 10.234 1 95.94 238 LEU B O 1
ATOM 4748 N N . ALA B 1 239 ? 4.746 12.266 11.984 1 95.69 239 ALA B N 1
ATOM 4749 C CA . ALA B 1 239 ? 5.5 11.25 12.719 1 95.69 239 ALA B CA 1
ATOM 4750 C C . ALA B 1 239 ? 5.02 9.844 12.375 1 95.69 239 ALA B C 1
ATOM 4752 O O . ALA B 1 239 ? 5.82 8.984 12.008 1 95.69 239 ALA B O 1
ATOM 4753 N N . ARG B 1 240 ? 3.703 9.688 12.492 1 96.62 240 ARG B N 1
ATOM 4754 C CA . ARG B 1 240 ? 3.076 8.406 12.18 1 96.62 240 ARG B CA 1
ATOM 4755 C C . ARG B 1 240 ? 1.714 8.609 11.523 1 96.62 240 ARG B C 1
ATOM 4757 O O . ARG B 1 240 ? 0.998 9.562 11.844 1 96.62 240 ARG B O 1
ATOM 4764 N N . ALA B 1 241 ? 1.465 7.773 10.625 1 95.56 241 ALA B N 1
ATOM 4765 C CA . ALA B 1 241 ? 0.112 7.57 10.109 1 95.56 241 ALA B CA 1
ATOM 4766 C C . ALA B 1 241 ? -0.463 6.242 10.586 1 95.56 241 ALA B C 1
ATOM 4768 O O . ALA B 1 241 ? -0.001 5.172 10.18 1 95.56 241 ALA B O 1
ATOM 4769 N N . ILE B 1 242 ? -1.419 6.34 11.43 1 96.25 242 ILE B N 1
ATOM 4770 C CA . ILE B 1 242 ? -2.006 5.152 12.039 1 96.25 242 ILE B CA 1
ATOM 4771 C C . ILE B 1 242 ? -3.379 4.883 11.43 1 96.25 242 ILE B C 1
ATOM 4773 O O . ILE B 1 242 ? -4.293 5.703 11.555 1 96.25 242 ILE B O 1
ATOM 4777 N N . CYS B 1 243 ? -3.467 3.793 10.773 1 92.69 243 CYS B N 1
ATOM 4778 C CA . CYS B 1 243 ? -4.727 3.375 10.164 1 92.69 243 CYS B CA 1
ATOM 4779 C C . CYS B 1 243 ? -5.41 2.307 11.008 1 92.69 243 CYS B C 1
ATOM 4781 O O . CYS B 1 243 ? -5.027 1.135 10.961 1 92.69 243 CYS B O 1
ATOM 4783 N N . ASN B 1 244 ? -6.41 2.75 11.711 1 93.06 244 ASN B N 1
ATOM 4784 C CA . ASN B 1 244 ? -7.133 1.832 12.586 1 93.06 244 ASN B CA 1
ATOM 4785 C C . ASN B 1 244 ? -8.461 1.399 11.969 1 93.06 244 ASN B C 1
ATOM 4787 O O . ASN B 1 244 ? -9.133 2.193 11.305 1 93.06 244 ASN B O 1
ATOM 4791 N N . ARG B 1 245 ? -8.812 0.126 12.172 1 88.81 245 ARG B N 1
ATOM 4792 C CA . ARG B 1 245 ? -10.109 -0.454 11.852 1 88.81 245 ARG B CA 1
ATOM 4793 C C . ARG B 1 245 ? -10.398 -0.363 10.359 1 88.81 245 ARG B C 1
ATOM 4795 O O . ARG B 1 245 ? -11.531 -0.084 9.953 1 88.81 245 ARG B O 1
ATOM 4802 N N . GLY B 1 246 ? -9.305 -0.4 9.625 1 79 246 GLY B N 1
ATOM 4803 C CA . GLY B 1 246 ? -9.461 -0.487 8.18 1 79 246 GLY B CA 1
ATOM 4804 C C . GLY B 1 246 ? -9.781 -1.891 7.695 1 79 246 GLY B C 1
ATOM 4805 O O . GLY B 1 246 ? -9.695 -2.85 8.469 1 79 246 GLY B O 1
ATOM 4806 N N . PRO B 1 247 ? -10.203 -1.891 6.438 1 74.56 247 PRO B N 1
ATOM 4807 C CA . PRO B 1 247 ? -10.422 -3.236 5.902 1 74.56 247 PRO B CA 1
ATOM 4808 C C . PRO B 1 247 ? -9.148 -4.086 5.91 1 74.56 247 PRO B C 1
ATOM 4810 O O . PRO B 1 247 ? -8.047 -3.547 5.801 1 74.56 247 PRO B O 1
ATOM 4813 N N . TRP B 1 248 ? -9.312 -5.289 6.086 1 74.62 248 TRP B N 1
ATOM 4814 C CA . TRP B 1 248 ? -8.195 -6.207 6.27 1 74.62 248 TRP B CA 1
ATOM 4815 C C . TRP B 1 248 ? -7.305 -6.242 5.031 1 74.62 248 TRP B C 1
ATOM 4817 O O . TRP B 1 248 ? -6.105 -6.5 5.125 1 74.62 248 TRP B O 1
ATOM 4827 N N . PHE B 1 249 ? -7.844 -6.094 3.885 1 74.62 249 PHE B N 1
ATOM 4828 C CA . PHE B 1 249 ? -7.066 -6.215 2.656 1 74.62 249 PHE B CA 1
ATOM 4829 C C . PHE B 1 249 ? -5.984 -5.141 2.596 1 74.62 249 PHE B C 1
ATOM 4831 O O . PHE B 1 249 ? -4.953 -5.328 1.944 1 74.62 249 PHE B O 1
ATOM 4838 N N . PHE B 1 250 ? -6.242 -4.047 3.305 1 78.88 250 PHE B N 1
ATOM 4839 C CA . PHE B 1 250 ? -5.219 -3.014 3.363 1 78.88 250 PHE B CA 1
ATOM 4840 C C . PHE B 1 250 ? -3.986 -3.514 4.105 1 78.88 250 PHE B C 1
ATOM 4842 O O . PHE B 1 250 ? -2.857 -3.301 3.66 1 78.88 250 PHE B O 1
ATOM 4849 N N . THR B 1 251 ? -4.273 -4.105 5.164 1 81.81 251 THR B N 1
ATOM 4850 C CA . THR B 1 251 ? -3.172 -4.633 5.965 1 81.81 251 THR B CA 1
ATOM 4851 C C . THR B 1 251 ? -2.398 -5.695 5.188 1 81.81 251 THR B C 1
ATOM 4853 O O . THR B 1 251 ? -1.167 -5.715 5.211 1 81.81 251 THR B O 1
ATOM 4856 N N . LEU B 1 252 ? -3.082 -6.5 4.508 1 79.81 252 LEU B N 1
ATOM 4857 C CA . LEU B 1 252 ? -2.451 -7.551 3.713 1 79.81 252 LEU B CA 1
ATOM 4858 C C . LEU B 1 252 ? -1.625 -6.949 2.58 1 79.81 252 LEU B C 1
ATOM 4860 O O . LEU B 1 252 ? -0.473 -7.336 2.375 1 79.81 252 LEU B O 1
ATOM 4864 N N . PHE B 1 253 ? -2.322 -6.027 1.869 1 83.69 253 PHE B N 1
ATOM 4865 C CA . PHE B 1 253 ? -1.649 -5.359 0.761 1 83.69 253 PHE B CA 1
ATOM 4866 C C . PHE B 1 253 ? -0.358 -4.703 1.229 1 83.69 253 PHE B C 1
ATOM 4868 O O . PHE B 1 253 ? 0.693 -4.867 0.607 1 83.69 253 PHE B O 1
ATOM 4875 N N . PHE B 1 254 ? -0.435 -3.979 2.309 1 87.44 254 PHE B N 1
ATOM 4876 C CA . PHE B 1 254 ? 0.749 -3.277 2.793 1 87.44 254 PHE B CA 1
ATOM 4877 C C . PHE B 1 254 ? 1.807 -4.266 3.266 1 87.44 254 PHE B C 1
ATOM 4879 O O . PHE B 1 254 ? 3.004 -4.039 3.084 1 87.44 254 PHE B O 1
ATOM 4886 N N . ARG B 1 255 ? 1.444 -5.32 3.859 1 83.81 255 ARG B N 1
ATOM 4887 C CA . ARG B 1 255 ? 2.385 -6.352 4.277 1 83.81 255 ARG B CA 1
ATOM 4888 C C . ARG B 1 255 ? 3.186 -6.879 3.094 1 83.81 255 ARG B C 1
ATOM 4890 O O . ARG B 1 255 ? 4.371 -7.191 3.227 1 83.81 255 ARG B O 1
ATOM 4897 N N . VAL B 1 256 ? 2.555 -6.902 2.039 1 83.44 256 VAL B N 1
ATOM 4898 C CA . VAL B 1 256 ? 3.189 -7.406 0.826 1 83.44 256 VAL B CA 1
ATOM 4899 C C . VAL B 1 256 ? 4.18 -6.375 0.294 1 83.44 256 VAL B C 1
ATOM 4901 O O . VAL B 1 256 ? 5.297 -6.723 -0.104 1 83.44 256 VAL B O 1
ATOM 4904 N N . VAL B 1 257 ? 3.818 -5.148 0.352 1 89.88 257 VAL B N 1
ATOM 4905 C CA . VAL B 1 257 ? 4.617 -4.117 -0.305 1 89.88 257 VAL B CA 1
ATOM 4906 C C . VAL B 1 257 ? 5.656 -3.568 0.67 1 89.88 257 VAL B C 1
ATOM 4908 O O . VAL B 1 257 ? 6.699 -3.064 0.255 1 89.88 257 VAL B O 1
ATOM 4911 N N . SER B 1 258 ? 5.457 -3.725 1.953 1 91.12 258 SER B N 1
ATOM 4912 C CA . SER B 1 258 ? 6.188 -3.016 2.998 1 91.12 258 SER B CA 1
ATOM 4913 C C . SER B 1 258 ? 7.676 -3.363 2.965 1 91.12 258 SER B C 1
ATOM 4915 O O . SER B 1 258 ? 8.523 -2.486 3.133 1 91.12 258 SER B O 1
ATOM 4917 N N . PRO B 1 259 ? 8.125 -4.586 2.699 1 87.06 259 PRO B N 1
ATOM 4918 C CA . PRO B 1 259 ? 9.555 -4.891 2.658 1 87.06 259 PRO B CA 1
ATOM 4919 C C . PRO B 1 259 ? 10.297 -4.109 1.575 1 87.06 259 PRO B C 1
ATOM 4921 O O . PRO B 1 259 ? 11.516 -3.955 1.645 1 87.06 259 PRO B O 1
ATOM 4924 N N . PHE B 1 260 ? 9.508 -3.623 0.631 1 89 260 PHE B N 1
ATOM 4925 C CA . PHE B 1 260 ? 10.117 -2.934 -0.501 1 89 260 PHE B CA 1
ATOM 4926 C C . PHE B 1 260 ? 9.953 -1.426 -0.369 1 89 260 PHE B C 1
ATOM 4928 O O . PHE B 1 260 ? 10.352 -0.671 -1.261 1 89 260 PHE B O 1
ATOM 4935 N N . VAL B 1 261 ? 9.32 -1.105 0.709 1 90.5 261 VAL B N 1
ATOM 4936 C CA . VAL B 1 261 ? 9.172 0.312 1.017 1 90.5 261 VAL B CA 1
ATOM 4937 C C . VAL B 1 261 ? 10.398 0.808 1.78 1 90.5 261 VAL B C 1
ATOM 4939 O O . VAL B 1 261 ? 10.945 0.092 2.623 1 90.5 261 VAL B O 1
ATOM 4942 N N . ASP B 1 262 ? 10.82 1.965 1.434 1 90.81 262 ASP B N 1
ATOM 4943 C CA . ASP B 1 262 ? 11.898 2.586 2.197 1 90.81 262 ASP B CA 1
ATOM 4944 C C . ASP B 1 262 ? 11.641 2.486 3.697 1 90.81 262 ASP B C 1
ATOM 4946 O O . ASP B 1 262 ? 10.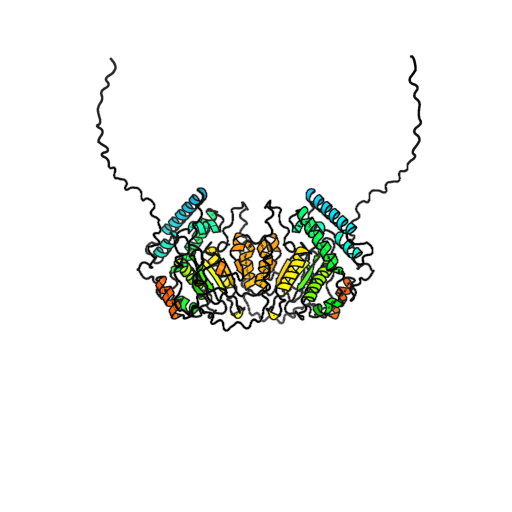516 2.697 4.152 1 90.81 262 ASP B O 1
ATOM 4950 N N . PRO B 1 263 ? 12.711 2.139 4.426 1 88.69 263 PRO B N 1
ATOM 4951 C CA . PRO B 1 263 ? 12.508 1.865 5.852 1 88.69 263 PRO B CA 1
ATOM 4952 C C . PRO B 1 263 ? 11.977 3.074 6.613 1 88.69 263 PRO B C 1
ATOM 4954 O O . PRO B 1 263 ? 11.195 2.916 7.559 1 88.69 263 PRO B O 1
ATOM 4957 N N . ILE B 1 264 ? 12.328 4.227 6.305 1 83.31 264 ILE B N 1
ATOM 4958 C CA . ILE B 1 264 ? 11.867 5.43 6.996 1 83.31 264 ILE B CA 1
ATOM 4959 C C . ILE B 1 264 ? 10.375 5.617 6.773 1 83.31 264 ILE B C 1
ATOM 4961 O O . ILE B 1 264 ? 9.625 5.867 7.719 1 83.31 264 ILE B O 1
ATOM 4965 N N . THR B 1 265 ? 9.969 5.449 5.562 1 85.75 265 THR B N 1
ATOM 4966 C CA . THR B 1 265 ? 8.555 5.555 5.219 1 85.75 265 THR B CA 1
ATOM 4967 C C . THR B 1 265 ? 7.762 4.414 5.848 1 85.75 265 THR B C 1
ATOM 4969 O O . THR B 1 265 ? 6.68 4.629 6.395 1 85.75 265 THR B O 1
ATOM 4972 N N . ARG B 1 266 ? 8.312 3.287 5.754 1 91.94 266 ARG B N 1
ATOM 4973 C CA . ARG B 1 266 ? 7.656 2.086 6.254 1 91.94 266 ARG B CA 1
ATOM 4974 C C . ARG B 1 266 ? 7.328 2.219 7.738 1 91.94 266 ARG B C 1
ATOM 4976 O O . ARG B 1 266 ? 6.262 1.789 8.188 1 91.94 266 ARG B O 1
ATOM 4983 N N . GLN B 1 267 ? 8.195 2.82 8.438 1 91.31 267 GLN B N 1
ATOM 4984 C CA . GLN B 1 267 ? 8.047 2.926 9.891 1 91.31 267 GLN B CA 1
ATOM 4985 C C . GLN B 1 267 ? 6.98 3.955 10.258 1 91.31 267 GLN B C 1
ATOM 4987 O O . GLN B 1 267 ? 6.5 3.979 11.391 1 91.31 267 GLN B O 1
ATOM 4992 N N . LYS B 1 268 ? 6.59 4.789 9.383 1 93.06 268 LYS B N 1
ATOM 4993 C CA . LYS B 1 268 ? 5.637 5.859 9.672 1 93.06 268 LYS B CA 1
ATOM 4994 C C . LYS B 1 268 ? 4.199 5.371 9.508 1 93.06 268 LYS B C 1
ATOM 4996 O O . LYS B 1 268 ? 3.266 6.016 9.992 1 93.06 268 LYS B O 1
ATOM 5001 N N . ILE B 1 269 ? 4.051 4.289 8.781 1 94 269 ILE B N 1
ATOM 5002 C CA . ILE B 1 269 ? 2.707 3.803 8.492 1 94 269 ILE B CA 1
ATOM 5003 C C . ILE B 1 269 ? 2.404 2.584 9.359 1 94 269 ILE B C 1
ATOM 5005 O O . ILE B 1 269 ? 3.064 1.549 9.242 1 94 269 ILE B O 1
ATOM 5009 N N . LEU B 1 270 ? 1.403 2.654 10.172 1 93.81 270 LEU B N 1
ATOM 5010 C CA . LEU B 1 270 ? 1.046 1.578 11.086 1 93.81 270 LEU B CA 1
ATOM 5011 C C . LEU B 1 270 ? -0.419 1.188 10.922 1 93.81 270 LEU B C 1
ATOM 5013 O O . LEU B 1 270 ? -1.288 2.057 10.812 1 93.81 270 LEU B O 1
ATOM 5017 N N . PHE B 1 271 ? -0.654 -0.096 10.852 1 91.12 271 PHE B N 1
ATOM 5018 C CA . PHE B 1 271 ? -2.016 -0.613 10.789 1 91.12 271 PHE B CA 1
ATOM 5019 C C . PHE B 1 271 ? -2.393 -1.305 12.094 1 91.12 271 PHE B C 1
ATOM 5021 O O . PHE B 1 271 ? -1.809 -2.332 12.453 1 91.12 271 PHE B O 1
ATOM 5028 N N . ASN B 1 272 ? -3.334 -0.722 12.758 1 91.69 272 ASN B N 1
ATOM 5029 C CA . ASN B 1 272 ? -3.873 -1.261 14 1 91.69 272 ASN B CA 1
ATOM 5030 C 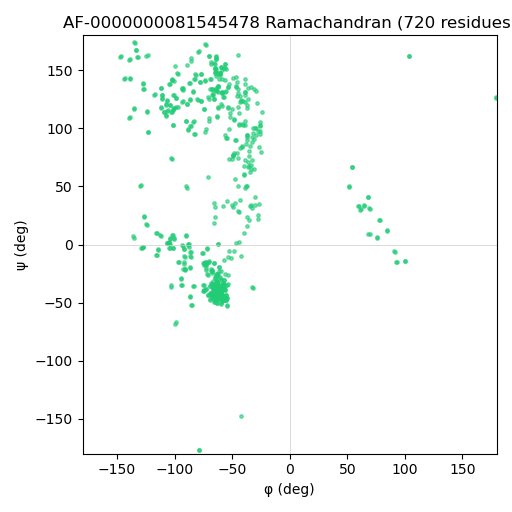C . ASN B 1 272 ? -2.764 -1.587 15 1 91.69 272 ASN B C 1
ATOM 5032 O O . ASN B 1 272 ? -2.715 -2.693 15.539 1 91.69 272 ASN B O 1
ATOM 5036 N N . PRO B 1 273 ? -1.904 -0.655 15.211 1 93.81 273 PRO B N 1
ATOM 5037 C CA . PRO B 1 273 ? -0.866 -0.903 16.219 1 93.81 273 PRO B CA 1
ATOM 5038 C C . PRO B 1 273 ? -1.415 -0.926 17.641 1 93.81 273 PRO B C 1
ATOM 5040 O O . PRO B 1 273 ? -2.562 -0.533 17.875 1 93.81 273 PRO B O 1
ATOM 5043 N N . SER B 1 274 ? -0.564 -1.516 18.484 1 95.06 274 SER B N 1
ATOM 5044 C CA . SER B 1 274 ? -0.838 -1.23 19.891 1 95.06 274 SER B CA 1
ATOM 5045 C C . SER B 1 274 ? -0.669 0.254 20.188 1 95.06 274 SER B C 1
ATOM 5047 O O . SER B 1 274 ? 0.455 0.757 20.25 1 95.06 274 SER B O 1
ATOM 5049 N N . MET B 1 275 ? -1.746 0.919 20.453 1 96.69 275 MET B N 1
ATOM 5050 C CA . MET B 1 275 ? -1.701 2.363 20.656 1 96.69 275 MET B CA 1
ATOM 5051 C C . MET B 1 275 ? -0.867 2.709 21.891 1 96.69 275 MET B C 1
ATOM 5053 O O . MET B 1 275 ? -0.263 3.781 21.953 1 96.69 275 MET B O 1
ATOM 5057 N N . THR B 1 276 ? -0.758 1.846 22.797 1 96.44 276 THR B N 1
ATOM 5058 C CA . THR B 1 276 ? -0.036 2.086 24.047 1 96.44 276 THR B CA 1
ATOM 5059 C C . THR B 1 276 ? 1.472 2.082 23.812 1 96.44 276 THR B C 1
ATOM 5061 O O . THR B 1 276 ? 2.242 2.523 24.656 1 96.44 276 THR B O 1
ATOM 5064 N N . SER B 1 277 ? 1.868 1.546 22.703 1 95.12 277 SER B N 1
ATOM 5065 C CA . SER B 1 277 ? 3.275 1.659 22.328 1 95.12 277 SER B CA 1
ATOM 5066 C C . SER B 1 277 ? 3.615 3.072 21.875 1 95.12 277 SER B C 1
ATOM 5068 O O . SER B 1 277 ? 4.781 3.479 21.906 1 95.12 277 SER B O 1
ATOM 5070 N N . LEU B 1 278 ? 2.594 3.85 21.547 1 94.44 278 LEU B N 1
ATOM 5071 C CA . LEU B 1 278 ? 2.801 5.168 20.953 1 94.44 278 LEU B CA 1
ATOM 5072 C C . LEU B 1 278 ? 2.584 6.266 22 1 94.44 278 LEU B C 1
ATOM 5074 O O . LEU B 1 278 ? 3.299 7.27 22 1 94.44 278 LEU B O 1
ATOM 5078 N N . ALA B 1 279 ? 1.638 6.023 22.844 1 96.81 279 ALA B N 1
ATOM 5079 C CA . ALA B 1 279 ? 1.264 7.035 23.828 1 96.81 279 ALA B CA 1
ATOM 5080 C C . ALA B 1 279 ? 0.827 6.391 25.141 1 96.81 279 ALA B C 1
ATOM 5082 O O . ALA B 1 279 ? 0.484 5.207 25.172 1 96.81 279 ALA B O 1
ATOM 5083 N N . ASN B 1 280 ? 0.826 7.18 26.203 1 96.31 280 ASN B N 1
ATOM 5084 C CA . ASN B 1 280 ? 0.276 6.723 27.469 1 96.31 280 ASN B CA 1
ATOM 5085 C C . ASN B 1 280 ? -1.228 6.477 27.375 1 96.31 280 ASN B C 1
ATOM 5087 O O . ASN B 1 280 ? -1.926 7.156 26.625 1 96.31 280 ASN B O 1
ATOM 5091 N N . PRO B 1 281 ? -1.75 5.574 28.172 1 96.69 281 PRO B N 1
ATOM 5092 C CA . PRO B 1 281 ? -3.17 5.223 28.109 1 96.69 281 PRO B CA 1
ATOM 5093 C C . PRO B 1 281 ? -4.086 6.43 28.297 1 96.69 281 PRO B C 1
ATOM 5095 O O . PRO B 1 281 ? -5.137 6.52 27.672 1 96.69 281 PRO B O 1
ATOM 5098 N N . ASP B 1 282 ? -3.715 7.383 29.156 1 96.62 282 ASP B N 1
ATOM 5099 C CA . ASP B 1 282 ? -4.566 8.531 29.453 1 96.62 282 ASP B CA 1
ATOM 5100 C C . ASP B 1 282 ? -4.543 9.539 28.297 1 96.62 282 ASP B C 1
ATOM 5102 O O . ASP B 1 282 ? -5.301 10.516 28.312 1 96.62 282 ASP B O 1
ATOM 5106 N N . GLN B 1 283 ? -3.66 9.305 27.297 1 97.56 283 GLN B N 1
ATOM 5107 C CA . GLN B 1 283 ? -3.576 10.148 26.109 1 97.56 283 GLN B CA 1
ATOM 5108 C C . GLN B 1 283 ? -4.281 9.492 24.922 1 97.56 283 GLN B C 1
ATOM 5110 O O . GLN B 1 283 ? -4.348 10.07 23.828 1 97.56 283 GLN B O 1
ATOM 5115 N N . ILE B 1 284 ? -4.793 8.273 25.109 1 97.5 284 ILE B N 1
ATOM 5116 C CA . ILE B 1 284 ? -5.395 7.477 24.047 1 97.5 284 ILE B CA 1
ATOM 5117 C C . ILE B 1 284 ? -6.902 7.367 24.266 1 97.5 284 ILE B C 1
ATOM 5119 O O . ILE B 1 284 ? -7.352 6.992 25.344 1 97.5 284 ILE B O 1
ATOM 5123 N N . ALA B 1 285 ? -7.641 7.766 23.234 1 96.75 285 ALA B N 1
ATOM 5124 C CA . ALA B 1 285 ? -9.094 7.652 23.312 1 96.75 285 ALA B CA 1
ATOM 5125 C C . ALA B 1 285 ? -9.516 6.219 23.625 1 96.75 285 ALA B C 1
ATOM 5127 O O . ALA B 1 285 ? -8.891 5.266 23.156 1 96.75 285 ALA B O 1
ATOM 5128 N N . THR B 1 286 ? -10.633 6.047 24.281 1 95.62 286 THR B N 1
ATOM 5129 C CA . THR B 1 286 ? -11.109 4.746 24.734 1 95.62 286 THR B CA 1
ATOM 5130 C C . THR B 1 286 ? -11.586 3.896 23.562 1 95.62 286 THR B C 1
ATOM 5132 O O . THR B 1 286 ? -11.75 2.682 23.703 1 95.62 286 THR B O 1
ATOM 5135 N N . GLN B 1 287 ? -11.805 4.496 22.453 1 93.56 287 GLN B N 1
ATOM 5136 C CA . GLN B 1 287 ? -12.234 3.725 21.297 1 93.56 287 GLN B CA 1
ATOM 5137 C C . GLN B 1 287 ? -11.117 2.809 20.812 1 93.56 287 GLN B C 1
ATOM 5139 O O . GLN B 1 287 ? -11.367 1.863 20.047 1 93.56 287 GLN B O 1
ATOM 5144 N N . TRP B 1 288 ? -9.922 3.17 21.172 1 94.44 288 TRP B N 1
ATOM 5145 C CA . TRP B 1 288 ? -8.781 2.326 20.812 1 94.44 288 TRP B CA 1
ATOM 5146 C C . TRP B 1 288 ? -8.398 1.413 21.969 1 94.44 288 TRP B C 1
ATOM 5148 O O . TRP B 1 288 ? -8.5 1.805 23.141 1 94.44 288 TRP B O 1
ATOM 5158 N N . GLU B 1 289 ? -7.93 0.247 21.609 1 91.06 289 GLU B N 1
ATOM 5159 C CA . GLU B 1 289 ? -7.516 -0.697 22.641 1 91.06 289 GLU B CA 1
ATOM 5160 C C . GLU B 1 289 ? -6.438 -0.097 23.547 1 91.06 289 GLU B C 1
ATOM 5162 O O . GLU B 1 289 ? -5.449 0.456 23.047 1 91.06 289 GLU B O 1
ATOM 5167 N N . GLY B 1 290 ? -6.688 -0.146 24.859 1 93.19 290 GLY B N 1
ATOM 5168 C CA . GLY B 1 290 ? -5.727 0.345 25.844 1 93.19 290 GLY B CA 1
ATOM 5169 C C . GLY B 1 290 ? -5.926 1.809 26.188 1 93.19 290 GLY B C 1
ATOM 5170 O O . GLY B 1 290 ? -5.289 2.324 27.109 1 93.19 290 GLY B O 1
ATOM 5171 N N . GLY B 1 291 ? -6.785 2.469 25.547 1 96.38 291 GLY B N 1
ATOM 5172 C CA . GLY B 1 291 ? -7.027 3.879 25.797 1 96.38 291 GLY B CA 1
ATOM 5173 C C . GLY B 1 291 ? -7.859 4.129 27.047 1 96.38 291 GLY B C 1
ATOM 5174 O O . GLY B 1 291 ? -8.766 3.355 27.359 1 96.38 291 GLY B O 1
ATOM 5175 N N . GLU B 1 292 ? -7.562 5.254 27.703 1 97.06 292 GLU B N 1
ATOM 5176 C CA . GLU B 1 292 ? -8.273 5.594 28.938 1 97.06 292 GLU B CA 1
ATOM 5177 C C . GLU B 1 292 ? -8.844 7.008 28.875 1 97.06 292 GLU B C 1
ATOM 5179 O O . GLU B 1 292 ? -9.484 7.465 29.828 1 97.06 292 GLU B O 1
ATOM 5184 N N . TYR B 1 293 ? -8.617 7.703 27.828 1 97.25 293 TYR B N 1
ATOM 5185 C CA . TYR B 1 293 ? -9.164 9.039 27.625 1 97.25 293 TYR B CA 1
ATOM 5186 C C . TYR B 1 293 ? -10.555 8.969 27 1 97.25 293 TYR B C 1
ATOM 5188 O O . TYR B 1 293 ? -10.688 8.789 25.781 1 97.25 293 TYR B O 1
ATOM 5196 N N . ASP B 1 294 ? -11.625 9.148 27.766 1 96.69 294 ASP B N 1
ATOM 5197 C CA . ASP B 1 294 ? -13 9.008 27.297 1 96.69 294 ASP B CA 1
ATOM 5198 C C . ASP B 1 294 ? -13.641 10.367 27.062 1 96.69 294 ASP B C 1
ATOM 5200 O O . ASP B 1 294 ? -14.531 10.781 27.812 1 96.69 294 ASP B O 1
ATOM 5204 N N . TYR B 1 295 ? -13.258 11.008 26.031 1 96.69 295 TYR B N 1
ATOM 5205 C CA . TYR B 1 295 ? -13.875 12.273 25.672 1 96.69 295 TYR B CA 1
ATOM 5206 C C . TYR B 1 295 ? -15.234 12.062 25.016 1 96.69 295 TYR B C 1
ATOM 5208 O O . TYR B 1 295 ? -15.344 11.344 24.016 1 96.69 295 TYR B O 1
ATOM 5216 N N . GLU B 1 296 ? -16.266 12.648 25.562 1 96.06 296 GLU B N 1
ATOM 5217 C CA . GLU B 1 296 ? -17.578 12.648 24.953 1 96.06 296 GLU B CA 1
ATOM 5218 C C . GLU B 1 296 ? -17.766 13.844 24.016 1 96.06 296 GLU B C 1
ATOM 5220 O O . GLU B 1 296 ? -17.688 14.992 24.469 1 96.06 296 GLU B O 1
ATOM 5225 N N . TRP B 1 297 ? -18.016 13.555 22.859 1 97.12 297 TRP B N 1
ATOM 5226 C CA . TRP B 1 297 ? -18.062 14.609 21.844 1 97.12 297 TRP B CA 1
ATOM 5227 C C . TRP B 1 297 ? -19.109 15.656 22.203 1 97.12 297 TRP B C 1
ATOM 5229 O O . TRP B 1 297 ? -20.297 15.328 22.375 1 97.12 297 TRP B O 1
ATOM 5239 N N . ASP B 1 298 ? -18.703 16.734 22.359 1 97.62 298 ASP B N 1
ATOM 5240 C CA . ASP B 1 298 ? -19.453 17.984 22.5 1 97.62 298 ASP B CA 1
ATOM 5241 C C . ASP B 1 298 ? -18.781 19.109 21.719 1 97.62 298 ASP B C 1
ATOM 5243 O O . ASP B 1 298 ? -17.734 19.625 22.125 1 97.62 298 ASP B O 1
ATOM 5247 N N . PHE B 1 299 ? -19.438 19.484 20.672 1 98 299 PHE B N 1
ATOM 5248 C CA . PHE B 1 299 ? -18.797 20.422 19.75 1 98 299 PHE B CA 1
ATOM 5249 C C . PHE B 1 299 ? -18.453 21.719 20.469 1 98 299 PHE B C 1
ATOM 5251 O O . PHE B 1 299 ? -17.328 22.219 20.344 1 98 299 PHE B O 1
ATOM 5258 N N . ASP B 1 300 ? -19.359 22.266 21.125 1 97.75 300 ASP B N 1
ATOM 5259 C CA . ASP B 1 300 ? -19.141 23.578 21.75 1 97.75 300 ASP B CA 1
ATOM 5260 C C . ASP B 1 300 ? -17.969 23.531 22.734 1 97.75 300 ASP B C 1
ATOM 5262 O O . ASP B 1 300 ? -17.141 24.438 22.75 1 97.75 300 ASP B O 1
ATOM 5266 N N . SER B 1 301 ? -17.938 22.484 23.5 1 97.75 301 SER B N 1
ATOM 5267 C CA . SER B 1 301 ? -16.844 22.312 24.453 1 97.75 301 SER B CA 1
ATOM 5268 C C . SER B 1 301 ? -15.516 22.125 23.734 1 97.75 301 SER B C 1
ATOM 5270 O O . SER B 1 301 ? -14.531 22.797 24.047 1 97.75 301 SER B O 1
ATOM 5272 N N . TYR B 1 302 ? -15.508 21.266 22.766 1 98.19 302 TYR B N 1
ATOM 5273 C CA . TYR B 1 302 ? -14.32 20.984 21.969 1 98.19 302 TYR B CA 1
ATOM 5274 C C . TYR B 1 302 ? -13.789 22.25 21.312 1 98.19 302 TYR B C 1
ATOM 5276 O O . TYR B 1 302 ? -12.617 22.594 21.453 1 98.19 302 TYR B O 1
ATOM 5284 N N . TRP B 1 303 ? -14.695 22.969 20.703 1 98.31 303 TRP B N 1
ATOM 5285 C CA . TRP B 1 303 ? -14.359 24.109 19.875 1 98.31 303 TRP B CA 1
ATOM 5286 C C . TRP B 1 303 ? -13.859 25.281 20.719 1 98.31 303 TRP B C 1
ATOM 5288 O O . TRP B 1 303 ? -12.828 25.875 20.422 1 98.31 303 TRP B O 1
ATOM 5298 N N . SER B 1 304 ? -14.508 25.516 21.766 1 97.44 304 SER B N 1
ATOM 5299 C CA . SER B 1 304 ? -14.148 26.641 22.625 1 97.44 304 SER B CA 1
ATOM 5300 C C . SER B 1 304 ? -12.797 26.422 23.297 1 97.44 304 SER B C 1
ATOM 5302 O O . SER B 1 304 ? -11.969 27.328 23.359 1 97.44 304 SER B O 1
ATOM 5304 N N . GLN B 1 305 ? -12.547 25.188 23.797 1 97.62 305 GLN B N 1
ATOM 5305 C CA . GLN B 1 305 ? -11.281 24.875 24.469 1 97.62 305 GLN B CA 1
ATOM 5306 C C . GLN B 1 305 ? -10.109 25.016 23.5 1 97.62 305 GLN B C 1
ATOM 5308 O O . GLN B 1 305 ? -9.07 25.594 23.844 1 97.62 305 GLN B O 1
ATOM 5313 N N . LEU B 1 306 ? -10.328 24.547 22.297 1 97.62 306 LEU B N 1
ATOM 5314 C CA . LEU B 1 306 ? -9.266 24.594 21.297 1 97.62 306 LEU B CA 1
ATOM 5315 C C . LEU B 1 306 ? -8.953 26.031 20.906 1 97.62 306 LEU B C 1
ATOM 5317 O O . LEU B 1 306 ? -7.789 26.422 20.859 1 97.62 306 LEU B O 1
ATOM 5321 N N . LEU B 1 307 ? -9.977 26.812 20.672 1 96.75 307 LEU B N 1
ATOM 5322 C CA . LEU B 1 307 ? -9.805 28.203 20.281 1 96.75 307 LEU B CA 1
ATOM 5323 C C . LEU B 1 307 ? -9.156 29.016 21.391 1 96.75 307 LEU B C 1
ATOM 5325 O O . LEU B 1 307 ? -8.25 29.812 21.141 1 96.75 307 LEU B O 1
ATOM 5329 N N . ASP B 1 308 ? -9.602 28.766 22.578 1 95.75 308 ASP B N 1
ATOM 5330 C CA . ASP B 1 308 ? -9.055 29.5 23.734 1 95.75 308 ASP B CA 1
ATOM 5331 C C . ASP B 1 308 ? -7.574 29.172 23.922 1 95.75 308 ASP B C 1
ATOM 5333 O O . ASP B 1 308 ? -6.754 30.078 24.078 1 95.75 308 ASP B O 1
ATOM 5337 N N . TYR B 1 309 ? -7.312 27.938 23.875 1 95.56 309 TYR B N 1
ATOM 5338 C CA . TYR B 1 309 ? -5.93 27.516 24.078 1 95.56 309 TYR B CA 1
ATOM 5339 C C . TYR B 1 309 ? -5.02 28.078 23 1 95.56 309 TYR B C 1
ATOM 5341 O O . TYR B 1 309 ? -3.902 28.516 23.281 1 95.56 309 TYR B O 1
ATOM 5349 N N . CYS B 1 310 ? -5.477 28.078 21.766 1 95.06 310 CYS B N 1
ATOM 5350 C CA . CYS B 1 310 ? -4.652 28.484 20.641 1 95.06 310 CYS B CA 1
ATOM 5351 C C . CYS B 1 310 ? -4.695 29.984 20.438 1 95.06 310 CYS B C 1
ATOM 5353 O O . CYS B 1 310 ? -3.975 30.531 19.594 1 95.06 310 CYS B O 1
ATOM 5355 N N . GLY B 1 311 ? -5.535 30.656 21.172 1 94.56 311 GLY B N 1
ATOM 5356 C CA . GLY B 1 311 ? -5.629 32.094 21.062 1 94.56 311 GLY B CA 1
ATOM 5357 C C . GLY B 1 311 ? -6.195 32.562 19.734 1 94.56 311 GLY B C 1
ATOM 5358 O O . GLY B 1 311 ? -5.695 33.531 19.156 1 94.56 311 GLY B O 1
ATOM 5359 N N . VAL B 1 312 ? -7.219 31.859 19.266 1 94.88 312 VAL B N 1
ATOM 5360 C CA . VAL B 1 312 ? -7.84 32.188 17.984 1 94.88 312 VAL B CA 1
ATOM 5361 C C . VAL B 1 312 ? -9.297 32.594 18.219 1 94.88 312 VAL B C 1
ATOM 5363 O O . VAL B 1 312 ? -10.055 31.859 18.859 1 94.88 312 VAL B O 1
ATOM 5366 N N . ASN B 1 313 ? -9.68 33.75 17.656 1 94.06 313 ASN B N 1
ATOM 5367 C CA . ASN B 1 313 ? -11.062 34.188 17.719 1 94.06 313 ASN B CA 1
ATOM 5368 C C . ASN B 1 313 ? -11.891 33.594 16.578 1 94.06 313 ASN B C 1
ATOM 5370 O O . ASN B 1 313 ? -11.344 33.156 15.555 1 94.06 313 ASN B O 1
ATOM 5374 N N . PRO B 1 314 ? -13.18 33.562 16.703 1 94.31 314 PRO B N 1
ATOM 5375 C CA . PRO B 1 314 ? -14.047 33 15.664 1 94.31 314 PRO B CA 1
ATOM 5376 C C . PRO B 1 314 ? -13.844 33.656 14.305 1 94.31 314 PRO B C 1
ATOM 5378 O O . PRO B 1 314 ? -13.961 33 13.273 1 94.31 314 PRO B O 1
ATOM 5381 N N . ASP B 1 315 ? -13.367 34.906 14.305 1 92.56 315 ASP B N 1
ATOM 5382 C CA . ASP B 1 315 ? -13.211 35.625 13.039 1 92.56 315 ASP B CA 1
ATOM 5383 C C . ASP B 1 315 ? -11.805 35.438 12.477 1 92.56 315 ASP B C 1
ATOM 5385 O O . ASP B 1 315 ? -11.484 36 11.422 1 92.56 315 ASP B O 1
ATOM 5389 N N . GLY B 1 316 ? -11.031 34.75 13.18 1 88.88 316 GLY B N 1
ATOM 5390 C CA . GLY B 1 316 ? -9.688 34.469 12.695 1 88.88 316 GLY B CA 1
ATOM 5391 C C . GLY B 1 316 ? -8.641 35.375 13.328 1 88.88 316 GLY B C 1
ATOM 5392 O O . GLY B 1 316 ? -7.441 35.094 13.227 1 88.88 316 GLY B O 1
ATOM 5393 N N . SER B 1 317 ? -9.086 36.469 13.984 1 88.5 317 SER B N 1
ATOM 5394 C CA . SER B 1 317 ? -8.141 37.344 14.664 1 88.5 317 SER B CA 1
ATOM 5395 C C . SER B 1 317 ? -7.516 36.656 15.867 1 88.5 317 SER B C 1
ATOM 5397 O O . SER B 1 317 ? -8.023 35.625 16.344 1 88.5 317 SER B O 1
ATOM 5399 N N . ARG B 1 318 ? -6.34 37.125 16.219 1 88.69 318 ARG B N 1
ATOM 5400 C CA . ARG B 1 318 ? -5.613 36.5 17.328 1 88.69 318 ARG B CA 1
ATOM 5401 C C . ARG B 1 318 ? -5.766 37.312 18.609 1 88.69 318 ARG B C 1
ATOM 5403 O O . ARG B 1 318 ? -5.949 38.531 18.547 1 88.69 318 ARG B O 1
ATOM 5410 N N . VAL B 1 319 ? -5.914 36.656 19.672 1 73.56 319 VAL B N 1
ATOM 5411 C CA . VAL B 1 319 ? -5.969 37.344 20.969 1 73.56 319 VAL B CA 1
ATOM 5412 C C . VAL B 1 319 ? -4.59 37.906 21.312 1 73.56 319 VAL B C 1
ATOM 5414 O O . VAL B 1 319 ? -3.568 37.312 21 1 73.56 319 VAL B O 1
ATOM 5417 N N . SER B 1 320 ? -4.355 39.188 21.234 1 57.28 320 SER B N 1
ATOM 5418 C CA . SER B 1 320 ? -3.102 39.906 21.453 1 57.28 320 SER B CA 1
ATOM 5419 C C . SER B 1 320 ? -2.344 39.375 22.656 1 57.28 320 SER B C 1
ATOM 5421 O O . SER B 1 320 ? -1.15 39.625 22.812 1 57.28 320 SER B O 1
ATOM 5423 N N . GLY B 1 321 ? -2.918 38.469 23.547 1 44.28 321 GLY B N 1
ATOM 5424 C CA . GLY B 1 321 ? -2.148 38.062 24.719 1 44.28 321 GLY B CA 1
ATOM 5425 C C . GLY B 1 321 ? -1.281 36.844 24.469 1 44.28 321 GLY B C 1
ATOM 5426 O O . GLY B 1 321 ? -1.413 36.156 23.438 1 44.28 321 GLY B O 1
ATOM 5427 N N . PRO B 1 322 ? -0.155 36.75 25.297 1 36.62 322 PRO B N 1
ATOM 5428 C CA . PRO B 1 322 ? 0.745 35.594 25.156 1 36.62 322 PRO B CA 1
ATOM 5429 C C . PRO B 1 322 ? -0.001 34.281 25.078 1 36.62 322 PRO B C 1
ATOM 5431 O O . PRO B 1 322 ? -0.991 34.094 25.781 1 36.62 322 PRO B O 1
ATOM 5434 N N . VAL B 1 323 ? -0.376 33.812 23.984 1 41.12 323 VAL B N 1
ATOM 5435 C CA . VAL B 1 323 ? -0.77 32.406 24.109 1 41.12 323 VAL B CA 1
ATOM 5436 C C . VAL B 1 323 ? -0.04 31.781 25.281 1 41.12 323 VAL B C 1
ATOM 5438 O O . VAL B 1 323 ? 1.165 31.969 25.453 1 41.12 323 VAL B O 1
ATOM 5441 N N . PRO B 1 324 ? -0.658 31.578 26.422 1 34.5 324 PRO B N 1
ATOM 5442 C CA . PRO B 1 324 ? 0.084 30.984 27.531 1 34.5 324 PRO B CA 1
ATOM 5443 C C . PRO B 1 324 ? 1.121 29.969 27.078 1 34.5 324 PRO B C 1
ATOM 5445 O O . PRO B 1 324 ? 0.761 28.906 26.531 1 34.5 324 PRO B O 1
ATOM 5448 N N . VAL B 1 325 ? 2.102 30.375 26.328 1 35.97 325 VAL B N 1
ATOM 5449 C CA . VAL B 1 325 ? 3.172 29.391 26.297 1 35.97 325 VAL B CA 1
ATOM 5450 C C . VAL B 1 325 ? 3.617 29.047 27.719 1 35.97 325 VAL B C 1
ATOM 5452 O O . VAL B 1 325 ? 3.832 29.938 28.531 1 35.97 325 VAL B O 1
ATOM 5455 N N . ASP B 1 326 ? 3.178 28.141 28.391 1 33.69 326 ASP B N 1
ATOM 5456 C CA . ASP B 1 326 ? 3.77 27.75 29.672 1 33.69 326 ASP B CA 1
ATOM 5457 C C . ASP B 1 326 ? 5.25 28.125 29.734 1 33.69 326 ASP B C 1
ATOM 5459 O O . ASP B 1 326 ? 6.027 27.734 28.859 1 33.69 326 ASP B O 1
ATOM 5463 N N . GLN B 1 327 ? 5.699 29.297 30.312 1 32.72 327 GLN B N 1
ATOM 5464 C CA . GLN B 1 327 ? 7.004 29.875 30.609 1 32.72 327 GLN B CA 1
ATOM 5465 C C . GLN B 1 327 ? 8.023 28.797 30.938 1 32.72 327 GLN B C 1
ATOM 5467 O O . GLN B 1 327 ? 9.219 29.078 31.062 1 32.72 327 GLN B O 1
ATOM 5472 N N . ASN B 1 328 ? 7.637 27.719 31.625 1 31.83 328 ASN B N 1
ATOM 5473 C CA . ASN B 1 328 ? 8.656 26.719 31.891 1 31.83 328 ASN B CA 1
ATOM 5474 C C . ASN B 1 328 ? 9.359 26.281 30.609 1 31.83 328 ASN B C 1
ATOM 5476 O O . ASN B 1 328 ? 10.203 25.391 30.625 1 31.83 328 ASN B O 1
ATOM 5480 N N . LYS B 1 329 ? 8.789 26.703 29.516 1 31 329 LYS B N 1
ATOM 5481 C CA . LYS B 1 329 ? 9.539 26.484 28.281 1 31 329 LYS B CA 1
ATOM 5482 C C . LYS B 1 329 ? 10.445 27.672 27.969 1 31 329 LYS B C 1
ATOM 5484 O O . LYS B 1 329 ? 9.992 28.688 27.406 1 31 329 LYS B O 1
ATOM 5489 N N . THR B 1 330 ? 11.305 28.172 28.969 1 28.2 330 THR B N 1
ATOM 5490 C CA . THR B 1 330 ? 12.367 29.062 28.531 1 28.2 330 THR B CA 1
ATOM 5491 C C . THR B 1 330 ? 12.953 28.609 27.203 1 28.2 330 THR B C 1
ATOM 5493 O O . THR B 1 330 ? 13.438 27.469 27.094 1 28.2 330 THR B O 1
ATOM 5496 N N . MET B 1 331 ? 12.453 28.953 26.219 1 26.45 331 MET B N 1
ATOM 5497 C CA . MET B 1 331 ? 13.266 28.719 25.016 1 26.45 331 MET B CA 1
ATOM 5498 C C . MET B 1 331 ? 14.688 29.25 25.219 1 26.45 331 MET B C 1
ATOM 5500 O O . MET B 1 331 ? 14.875 30.406 25.562 1 26.45 331 MET B O 1
ATOM 5504 N N . GLY B 1 332 ? 15.523 28.547 25.938 1 25.59 332 GLY B N 1
ATOM 5505 C CA . GLY B 1 332 ? 16.922 28.875 26.109 1 25.59 332 GLY B CA 1
ATOM 5506 C C . GLY B 1 332 ? 17.547 29.5 24.859 1 25.59 332 GLY B C 1
ATOM 5507 O O . GLY B 1 332 ? 18.156 28.812 24.062 1 25.59 332 GLY B O 1
ATOM 5508 N N . LEU B 1 333 ? 16.844 30.219 24.141 1 23.72 333 LEU B N 1
ATOM 5509 C CA . LEU B 1 333 ? 17.688 30.875 23.156 1 23.72 333 LEU B CA 1
ATOM 5510 C C . LEU B 1 333 ? 18.656 31.844 23.844 1 23.72 333 LEU B C 1
ATOM 5512 O O . LEU B 1 333 ? 18.891 32.938 23.328 1 23.72 333 LEU B O 1
ATOM 5516 N N . THR B 1 334 ? 18.953 31.797 25.141 1 24.78 334 THR B N 1
ATOM 5517 C CA . THR B 1 334 ? 19.906 32.781 25.625 1 24.78 334 THR B CA 1
ATOM 5518 C C . THR B 1 334 ? 21.203 32.75 24.828 1 24.78 334 THR B C 1
ATOM 5520 O O . THR B 1 334 ? 22.047 31.875 25.062 1 24.78 334 THR B O 1
ATOM 5523 N N . GLY B 1 335 ? 21.219 32.531 23.516 1 19.47 335 GLY B N 1
ATOM 5524 C CA . GLY B 1 335 ? 22.594 32.75 23.062 1 19.47 335 GLY B CA 1
ATOM 5525 C C . GLY B 1 335 ? 23.234 33.969 23.656 1 19.47 335 GLY B C 1
ATOM 5526 O O . GLY B 1 335 ? 22.531 34.875 24.141 1 19.47 335 GLY B O 1
ATOM 5527 N N . ALA B 1 336 ? 24.422 33.812 24.25 1 22.86 336 ALA B N 1
ATOM 5528 C CA . ALA B 1 336 ? 25.484 34.688 24.703 1 22.86 336 ALA B CA 1
ATOM 5529 C C . ALA B 1 336 ? 25.609 35.906 23.797 1 22.86 336 ALA B C 1
ATOM 5531 O O . ALA B 1 336 ? 25.891 35.781 22.609 1 22.86 336 ALA B O 1
ATOM 5532 N N . GLY B 1 337 ? 24.578 36.781 23.859 1 21.23 337 GLY B N 1
ATOM 5533 C CA . GLY B 1 337 ? 24.891 38.031 23.203 1 21.23 337 GLY B CA 1
ATOM 5534 C C . GLY B 1 337 ? 26.328 38.469 23.453 1 21.23 337 GLY B C 1
ATOM 5535 O O . GLY B 1 337 ? 26.984 38 24.359 1 21.23 337 GLY B O 1
ATOM 5536 N N . PRO B 1 338 ? 27.062 38.781 22.5 1 21.91 338 PRO B N 1
ATOM 5537 C CA . PRO B 1 338 ? 28.406 39.188 22.922 1 21.91 338 PRO B CA 1
ATOM 5538 C C . PRO B 1 338 ? 28.375 40.031 24.203 1 21.91 338 PRO B C 1
ATOM 5540 O O . PRO B 1 338 ? 27.344 40.594 24.547 1 21.91 338 PRO B O 1
ATOM 5543 N N . ALA B 1 339 ? 29.188 39.688 25.141 1 23.75 339 ALA B N 1
ATOM 5544 C CA . ALA B 1 339 ? 29.516 40.5 26.297 1 23.75 339 ALA B CA 1
ATOM 5545 C C . ALA B 1 339 ? 29.375 41.969 25.969 1 23.75 339 ALA B C 1
ATOM 5547 O O . ALA B 1 339 ? 29.547 42.406 24.828 1 23.75 339 ALA B O 1
ATOM 5548 N N . PRO B 1 340 ? 28.547 42.656 26.703 1 20.91 340 PRO B N 1
ATOM 5549 C CA . PRO B 1 340 ? 28.531 44.094 26.391 1 20.91 340 PRO B CA 1
ATOM 5550 C C . PRO B 1 340 ? 29.875 44.594 25.875 1 20.91 340 PRO B C 1
ATOM 5552 O O . PRO B 1 340 ? 30.922 44.125 26.312 1 20.91 340 PRO B O 1
ATOM 5555 N N . ILE B 1 341 ? 29.953 44.719 24.594 1 22.03 341 ILE B N 1
ATOM 5556 C CA . ILE B 1 341 ? 31.156 45.469 24.281 1 22.03 341 ILE B CA 1
ATOM 5557 C C . ILE B 1 341 ? 31.406 46.531 25.359 1 22.03 341 ILE B C 1
ATOM 5559 O O . ILE B 1 341 ? 30.562 47.375 25.609 1 22.03 341 ILE B O 1
ATOM 5563 N N . LYS B 1 342 ? 31.922 45.875 26.516 1 23.45 342 LYS B N 1
ATOM 5564 C CA . LYS B 1 342 ? 32.531 46.875 27.391 1 23.45 342 LYS B CA 1
ATOM 5565 C C . LYS B 1 342 ? 33.031 48.094 26.594 1 23.45 342 LYS B C 1
ATOM 5567 O O . LYS B 1 342 ? 33.812 47.938 25.656 1 23.45 342 LYS B O 1
ATOM 5572 N N . ASP B 1 343 ? 32.062 49 26.359 1 21.31 343 ASP B N 1
ATOM 5573 C CA . ASP B 1 343 ? 32.5 50.312 25.922 1 21.31 343 ASP B CA 1
ATOM 5574 C C . ASP B 1 343 ? 33.844 50.688 26.531 1 21.31 343 ASP B C 1
ATOM 5576 O O . ASP B 1 343 ? 33.906 51.219 27.641 1 21.31 343 ASP B O 1
ATOM 5580 N N . GLN B 1 344 ? 34.656 49.531 26.75 1 20.3 344 GLN B N 1
ATOM 5581 C CA . GLN B 1 344 ? 35.938 50.031 27.203 1 20.3 344 GLN B CA 1
ATOM 5582 C C . GLN B 1 344 ? 36.438 51.156 26.312 1 20.3 344 GLN B C 1
ATOM 5584 O O . GLN B 1 344 ? 36.969 50.906 25.219 1 20.3 344 GLN B O 1
ATOM 5589 N N . LEU B 1 345 ? 35.688 52.156 26.172 1 23.94 345 LEU B N 1
ATOM 5590 C CA . LEU B 1 345 ? 36.125 53.531 25.891 1 23.94 345 LEU B CA 1
ATOM 5591 C C . LEU B 1 345 ? 37.375 53.875 26.672 1 23.94 345 LEU B C 1
ATOM 5593 O O . LEU B 1 345 ? 37.594 55.031 27 1 23.94 345 LEU B O 1
ATOM 5597 N N . GLN B 1 346 ? 37.969 52.75 27.312 1 21.47 346 GLN B N 1
ATOM 5598 C CA . GLN B 1 346 ? 39.062 53.375 28.031 1 21.47 346 GLN B CA 1
ATOM 5599 C C . GLN B 1 346 ? 39.812 54.375 27.141 1 21.47 346 GLN B C 1
ATOM 5601 O O . GLN B 1 346 ? 39.812 54.219 25.906 1 21.47 346 GLN B O 1
ATOM 5606 N N . GLN B 1 347 ? 40.594 55.25 27.891 1 19.72 347 GLN B N 1
ATOM 5607 C CA . GLN B 1 347 ? 41.344 56.5 27.703 1 19.72 347 GLN B CA 1
ATOM 5608 C C . GLN B 1 347 ? 42.375 56.344 26.594 1 19.72 347 GLN B C 1
ATOM 5610 O O . GLN B 1 347 ? 43.156 55.406 26.594 1 19.72 347 GLN B O 1
ATOM 5615 N N . ASP B 1 348 ? 41.969 56.75 25.328 1 22.06 348 ASP B N 1
ATOM 5616 C CA . ASP B 1 348 ? 42.906 57.188 24.297 1 22.06 348 ASP B CA 1
ATOM 5617 C C . ASP B 1 348 ? 44.156 57.844 24.906 1 22.06 348 ASP B C 1
ATOM 5619 O O . ASP B 1 348 ? 44.156 59.031 25.188 1 22.06 348 ASP B O 1
ATOM 5623 N N . GLU B 1 349 ? 44.562 57.281 26.141 1 21.09 349 GLU B N 1
ATOM 5624 C CA . GLU B 1 349 ? 45.719 58.094 26.469 1 21.09 349 GLU B CA 1
ATOM 5625 C C . GLU B 1 349 ? 46.688 58.188 25.297 1 21.09 349 GLU B C 1
ATOM 5627 O O . GLU B 1 349 ? 46.969 57.188 24.609 1 21.09 349 GLU B O 1
ATOM 5632 N N . HIS B 1 350 ? 46.812 59.438 24.859 1 20.7 350 HIS B N 1
ATOM 5633 C CA . HIS B 1 350 ? 47.781 60.125 24 1 20.7 350 HIS B CA 1
ATOM 5634 C C . HIS B 1 350 ? 49.188 59.625 24.219 1 20.7 350 HIS B C 1
ATOM 5636 O O . HIS B 1 350 ? 49.812 59.938 25.25 1 20.7 350 HIS B O 1
ATOM 5642 N N . HIS B 1 351 ? 49.344 58.219 24.172 1 19.7 351 HIS B N 1
ATOM 5643 C CA . HIS B 1 351 ? 50.781 58.062 24.266 1 19.7 351 HIS B CA 1
ATOM 5644 C C . HIS B 1 351 ? 51.5 59.062 23.359 1 19.7 351 HIS B C 1
ATOM 5646 O O . HIS B 1 351 ? 51.219 59.156 22.172 1 19.7 351 HIS B O 1
ATOM 5652 N N . GLU B 1 352 ? 52.219 60 24.016 1 18.86 352 GLU B N 1
ATOM 5653 C CA . GLU B 1 352 ? 53.219 61.031 23.672 1 18.86 352 GLU B CA 1
ATOM 5654 C C . GLU B 1 352 ? 54.188 60.531 22.625 1 18.86 352 GLU B C 1
ATOM 5656 O O . GLU B 1 352 ? 54.531 59.344 22.609 1 18.86 352 GLU B O 1
ATOM 5661 N N . VAL B 1 353 ? 54.469 61.406 21.719 1 19.36 353 VAL B N 1
ATOM 5662 C CA . VAL B 1 353 ? 55.25 61.844 20.578 1 19.36 353 VAL B CA 1
ATOM 5663 C C . VAL B 1 353 ? 56.75 61.531 20.828 1 19.36 353 VAL B C 1
ATOM 5665 O O . VAL B 1 353 ? 57.594 61.844 20 1 19.36 353 VAL B O 1
ATOM 5668 N N . ALA B 1 354 ? 57.25 60.875 21.984 1 18.42 354 ALA B N 1
ATOM 5669 C CA . ALA B 1 354 ? 58.625 61.312 22.062 1 18.42 354 ALA B CA 1
ATOM 5670 C C . ALA B 1 354 ? 59.375 61.062 20.75 1 18.42 354 ALA B C 1
ATOM 5672 O O . ALA B 1 354 ? 59.25 60 20.172 1 18.42 354 ALA B O 1
ATOM 5673 N N . ASN B 1 355 ? 59.812 62.094 20.141 1 17.42 355 ASN B N 1
ATOM 5674 C CA . ASN B 1 355 ? 60.75 62.656 19.156 1 17.42 355 ASN B CA 1
ATOM 5675 C C . ASN B 1 355 ? 62.094 61.969 19.219 1 17.42 355 ASN B C 1
ATOM 5677 O O . ASN B 1 355 ? 63.125 62.562 18.875 1 17.42 355 ASN B O 1
ATOM 5681 N N . GLY B 1 356 ? 62.156 60.688 19.734 1 17.55 356 GLY B N 1
ATOM 5682 C CA . GLY B 1 356 ? 63.594 60.5 19.797 1 17.55 356 GLY B CA 1
ATOM 5683 C C . GLY B 1 356 ? 64.312 60.969 18.531 1 17.55 356 GLY B C 1
ATOM 5684 O O . GLY B 1 356 ? 63.781 60.75 17.422 1 17.55 356 GLY B O 1
ATOM 5685 N N . THR B 1 357 ? 65.375 61.781 18.703 1 16.98 357 THR B N 1
ATOM 5686 C CA . THR B 1 357 ? 66.438 62.594 18.219 1 16.98 357 THR B CA 1
ATOM 5687 C C . THR B 1 357 ? 67.438 61.75 17.406 1 16.98 357 THR B C 1
ATOM 5689 O O . THR B 1 357 ? 68.5 62.25 16.969 1 16.98 357 THR B O 1
ATOM 5692 N N . ALA B 1 358 ? 67.312 60.438 17.188 1 18.92 358 ALA B N 1
ATOM 5693 C CA . ALA B 1 358 ? 68.625 60.219 16.641 1 18.92 358 ALA B CA 1
ATOM 5694 C C . ALA B 1 358 ? 69 61.281 15.594 1 18.92 358 ALA B C 1
ATOM 5696 O O . ALA B 1 358 ? 68.125 61.656 14.797 1 18.92 358 ALA B O 1
ATOM 5697 N N . VAL B 1 359 ? 70.312 61.719 15.641 1 19.36 359 VAL B N 1
ATOM 5698 C CA . VAL B 1 359 ? 71.438 62.594 15.273 1 19.36 359 VAL B CA 1
ATOM 5699 C C . VAL B 1 359 ? 71.562 62.625 13.758 1 19.36 359 VAL B C 1
ATOM 5701 O O . VAL B 1 359 ? 71.438 61.594 13.102 1 19.36 359 VAL B O 1
ATOM 5704 N N . GLN B 1 360 ? 71.812 63.844 13.172 1 16.14 360 GLN B N 1
ATOM 5705 C CA . GLN B 1 360 ? 72.25 64.688 12.07 1 16.14 360 GLN B CA 1
ATOM 5706 C C . GLN B 1 360 ? 73.688 64.375 11.625 1 16.14 360 GLN B C 1
ATOM 5708 O O . GLN B 1 360 ? 74.125 64.812 10.562 1 16.14 360 GLN B O 1
ATOM 5713 N N . GLU B 1 361 ? 74.812 63.75 11.93 1 17.33 361 GLU B N 1
ATOM 5714 C CA . GLU B 1 361 ? 75.938 64.312 11.203 1 17.33 361 GLU B CA 1
ATOM 5715 C C . GLU B 1 361 ? 75.875 63.969 9.719 1 17.33 361 GLU B C 1
ATOM 5717 O O . GLU B 1 361 ? 76.438 64.688 8.891 1 17.33 361 GLU B O 1
ATOM 5722 N N . ALA B 1 362 ? 75.562 63.844 8.594 1 16.72 362 ALA B N 1
ATOM 5723 C CA . ALA B 1 362 ? 75.75 64.938 7.664 1 16.72 362 ALA B CA 1
ATOM 5724 C C . ALA B 1 362 ? 74.562 65.875 7.684 1 16.72 362 ALA B C 1
ATOM 5726 O O . ALA B 1 362 ? 73.438 65.438 7.832 1 16.72 362 ALA B O 1
#

Organism: NCBI:txid157183